Protein AF-A0A7Y5WAR7-F1 (afdb_monomer)

pLDDT: mean 80.78, std 16.76, range [23.58, 97.75]

Mean predicted aligned error: 10.77 Å

Solvent-accessible surface area (backbone atoms only — not comparable to full-atom values): 30745 Å² total; per-residue (Å²): 138,84,63,54,74,57,96,88,43,77,49,78,75,86,77,86,87,82,88,81,78,84,78,84,70,97,59,84,87,66,57,70,72,50,31,38,30,40,40,38,71,56,61,24,26,44,48,59,61,72,56,79,81,58,46,64,75,27,47,41,71,32,78,42,49,68,62,43,29,62,51,29,32,66,50,67,59,38,45,20,44,49,34,15,51,75,52,21,78,65,55,37,30,43,38,29,42,54,56,49,25,51,35,42,42,67,41,45,31,77,88,45,103,63,69,43,66,27,34,38,37,33,34,66,39,13,10,49,62,58,55,55,30,32,38,29,28,44,66,61,87,66,33,36,34,42,38,40,31,42,52,26,81,47,31,42,39,72,47,67,33,53,53,63,36,39,61,48,37,32,75,55,51,84,96,64,52,60,73,43,70,35,33,42,43,51,44,66,65,69,84,60,43,81,44,39,30,55,40,71,40,76,89,77,17,33,36,34,35,74,60,56,38,88,56,66,46,35,44,80,40,61,14,31,36,26,36,76,26,74,89,72,45,48,74,50,75,26,72,69,65,46,49,66,60,50,35,52,46,30,56,75,69,44,84,56,37,38,52,45,77,34,92,88,48,85,63,41,76,56,69,40,73,79,33,66,48,66,74,36,73,46,20,30,57,88,41,43,45,80,80,50,74,68,57,53,48,51,48,47,72,44,42,61,59,34,49,49,53,43,24,74,74,69,76,47,49,75,25,34,39,40,32,59,64,56,51,62,67,57,52,50,47,50,50,53,36,32,54,50,34,36,73,75,75,50,59,35,37,40,34,20,14,25,60,51,74,69,92,83,63,57,63,84,37,71,48,24,45,48,35,37,19,57,72,60,49,26,63,40,37,32,36,15,38,37,18,30,68,94,34,48,1,22,44,22,40,26,26,30,54,50,12,44,54,44,55,45,56,60,79,45,66,53,42,61,40,73,66,86,46,90,42,57,72,60,85,42,48,88,92,38,46,71,56,51,53,49,33,48,63,21,10,32,21,47,53,32,70,53,101,90,41,32,21,26,67,46,40,32,10,9,19,60,67,70,93,42,73,64,39,80,89,77,73,41,32,22,37,47,34,57,49,43,35,54,51,47,51,56,52,51,53,49,61,74,50,50,87,57,63,91,55,85,83,82,47,70,69,58,55,51,52,50,53,52,52,54,51,48,55,35,35,78,68,62,55,27,39,88,79,40,43,77,72,43,78,44,82,54,99,90,45,78,47,79,41,67,46,81,35,63,72,57,83,79,78,69,81,77,87,86,79,82,83,80,128

Radius of gyration: 27.97 Å; Cα contacts (8 Å, |Δi|>4): 1199; chains: 1; bounding box: 78×71×85 Å

Secondary structure (DSSP, 8-state):
---EEETTEEEPPPP-----------S----TT--EEEEEE-SEEPBP-SSSTTHHHHS-EESSHHHHHHHH-SSHHHHHHHHHTTT--S-EEEEEES-PPEEEEEEEETTSSS-EEEEEEEEEEEEGGGGG-EEEEEEETTEEEEEEE-EEEEEEBSS-B-TT--EEEBS--TT--TT-EEEEE-TTSSPPEEEEEEEEETTTTEEEESS--SS-B-TTTT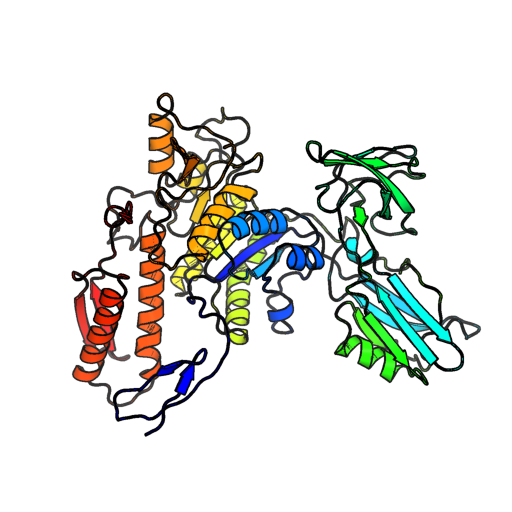-EEEEE-STT-EEEEESS--HHHHHHHHHHH-SSEEEEEPTT--SPPPPEEEEE-TT-----TTTSPPP-HHHHHHHHHHHHHHHHHHHHHHS----EEEE----HHHHHHHHHHHHHHHHTT---EEEEE----SS---TTSTTSHHHHHHHH--TTEEEE-S-BTTB-GGGTHHHHHHHHHHHS-TT---TT-B---S-BSS---GGGHHHHHHHHHTTEE-EEEETTEEEES--B-S----SSSSBTTTTB-SBHHHHHHHHHHHHHHHHHHHTTTT-TT--HHHHHHHHHHHHHHHHHTTSS-TT-EEEEEEEETTEEEEEEE--PPPTTS-S--------

Structure (mmCIF, N/CA/C/O backbone):
data_AF-A0A7Y5WAR7-F1
#
_entry.id   AF-A0A7Y5WAR7-F1
#
loop_
_atom_site.group_PDB
_atom_site.id
_atom_site.type_symbol
_atom_site.label_atom_id
_atom_site.label_alt_id
_atom_site.label_comp_id
_atom_site.label_asym_id
_atom_site.label_entity_id
_atom_site.label_seq_id
_atom_site.pdbx_PDB_ins_code
_atom_site.Cartn_x
_atom_site.Cartn_y
_atom_site.Cartn_z
_atom_site.occupancy
_atom_site.B_iso_or_equiv
_atom_site.auth_seq_id
_atom_site.auth_comp_id
_atom_site.auth_asym_id
_atom_site.auth_atom_id
_atom_site.pdbx_PDB_model_num
ATOM 1 N N . MET A 1 1 ? 18.960 -46.125 -8.586 1.00 30.95 1 MET A N 1
ATOM 2 C CA . MET A 1 1 ? 18.406 -45.045 -9.432 1.00 30.95 1 MET A CA 1
ATOM 3 C C . MET A 1 1 ? 17.300 -44.371 -8.640 1.00 30.95 1 MET A C 1
ATOM 5 O O . MET A 1 1 ? 16.272 -45.001 -8.439 1.00 30.95 1 MET A O 1
ATOM 9 N N . GLY A 1 2 ? 17.546 -43.176 -8.099 1.00 27.95 2 GLY A N 1
ATOM 10 C CA . GLY A 1 2 ? 16.549 -42.438 -7.316 1.00 27.95 2 GLY A CA 1
ATOM 11 C C . GLY A 1 2 ? 15.727 -41.523 -8.221 1.00 27.95 2 GLY A C 1
ATOM 12 O O . GLY A 1 2 ? 16.305 -40.807 -9.034 1.00 27.95 2 GLY A O 1
ATOM 13 N N . GLY A 1 3 ? 14.402 -41.578 -8.112 1.00 34.72 3 GLY A N 1
ATOM 14 C CA . GLY A 1 3 ? 13.488 -40.591 -8.687 1.00 34.72 3 GLY A CA 1
ATOM 15 C C . GLY A 1 3 ? 12.737 -39.891 -7.559 1.00 34.72 3 GLY A C 1
ATOM 16 O O . GLY A 1 3 ? 12.524 -40.496 -6.508 1.00 34.72 3 GLY A O 1
ATOM 17 N N . ILE A 1 4 ? 12.362 -38.632 -7.770 1.00 36.47 4 ILE A N 1
ATOM 18 C CA . ILE A 1 4 ? 11.514 -37.871 -6.843 1.00 36.47 4 ILE A CA 1
ATOM 19 C C . ILE A 1 4 ? 10.086 -37.869 -7.397 1.00 36.47 4 ILE A C 1
ATOM 21 O O . ILE A 1 4 ? 9.877 -37.794 -8.612 1.00 36.47 4 ILE A O 1
ATOM 25 N N . LEU A 1 5 ? 9.112 -37.992 -6.495 1.00 32.12 5 LEU A N 1
ATOM 26 C CA . LEU A 1 5 ? 7.692 -37.811 -6.779 1.00 32.12 5 LEU A CA 1
ATOM 27 C C . LEU A 1 5 ? 7.311 -36.344 -6.564 1.00 32.12 5 LEU A C 1
ATOM 29 O O . LEU A 1 5 ? 7.487 -35.828 -5.465 1.00 32.12 5 LEU A O 1
ATOM 33 N N . ILE A 1 6 ? 6.755 -35.708 -7.595 1.00 38.59 6 ILE A N 1
ATOM 34 C CA . ILE A 1 6 ? 6.109 -34.390 -7.511 1.00 38.59 6 ILE A CA 1
ATOM 35 C C . ILE A 1 6 ? 4.688 -34.574 -8.052 1.00 38.59 6 ILE A C 1
ATOM 37 O O . ILE A 1 6 ? 4.516 -35.129 -9.140 1.00 38.59 6 ILE A O 1
ATOM 41 N N . ASP A 1 7 ? 3.677 -34.220 -7.257 1.00 35.47 7 ASP A N 1
ATOM 42 C CA . ASP A 1 7 ? 2.246 -34.377 -7.575 1.00 35.47 7 ASP A CA 1
ATOM 43 C C . ASP A 1 7 ? 1.863 -35.762 -8.135 1.00 35.47 7 ASP A C 1
ATOM 45 O O . ASP A 1 7 ? 1.106 -35.906 -9.096 1.00 35.47 7 ASP A O 1
ATOM 49 N N . GLY A 1 8 ? 2.432 -36.823 -7.554 1.00 38.00 8 GLY A N 1
ATOM 50 C CA . GLY A 1 8 ? 2.134 -38.208 -7.934 1.00 38.00 8 GLY A CA 1
ATOM 51 C C . GLY A 1 8 ? 2.794 -38.697 -9.231 1.00 38.00 8 GLY A C 1
ATOM 52 O O . GLY A 1 8 ? 2.583 -39.849 -9.610 1.00 38.00 8 GLY A O 1
ATOM 53 N N . LYS A 1 9 ? 3.628 -37.887 -9.901 1.00 33.41 9 LYS A N 1
ATOM 54 C CA . LYS A 1 9 ? 4.397 -38.303 -11.088 1.00 33.41 9 LYS A CA 1
ATOM 55 C C . LYS A 1 9 ? 5.887 -38.440 -10.765 1.00 33.41 9 LYS A C 1
ATOM 57 O O . LYS A 1 9 ? 6.495 -37.561 -10.160 1.00 33.41 9 LYS A O 1
ATOM 62 N N . LEU A 1 10 ? 6.481 -39.563 -11.181 1.00 38.72 10 LEU A N 1
ATOM 63 C CA . LEU A 1 10 ? 7.905 -39.855 -10.998 1.00 38.72 10 LEU A CA 1
ATOM 64 C C . LEU A 1 10 ? 8.719 -39.226 -12.137 1.00 38.72 10 LEU A C 1
ATOM 66 O O . LEU A 1 10 ? 8.641 -39.686 -13.278 1.00 38.72 10 LEU A O 1
ATOM 70 N N . VAL A 1 11 ? 9.528 -38.213 -11.829 1.00 41.62 11 VAL A N 1
ATOM 71 C CA . VAL A 1 11 ? 10.428 -37.575 -12.804 1.00 41.62 11 VAL A CA 1
ATOM 72 C C . VAL A 1 11 ? 11.839 -38.154 -12.652 1.00 41.62 11 VAL A C 1
ATOM 74 O O . VAL A 1 11 ? 12.377 -38.238 -11.547 1.00 41.62 11 VAL A O 1
ATOM 77 N N . LYS A 1 12 ? 12.445 -38.587 -13.767 1.00 36.53 12 LYS A N 1
ATOM 78 C CA . LYS A 1 12 ? 13.833 -39.079 -13.812 1.00 36.53 12 LYS A CA 1
ATOM 79 C C . LYS A 1 12 ? 14.783 -37.928 -14.142 1.00 36.53 12 LYS A C 1
ATOM 81 O O . LYS A 1 12 ? 14.624 -37.290 -15.176 1.00 36.53 12 LYS A O 1
ATOM 86 N N . LEU A 1 13 ? 15.789 -37.709 -13.298 1.00 34.41 13 LEU A N 1
ATOM 87 C CA . LEU A 1 13 ? 16.858 -36.740 -13.552 1.00 34.41 13 LEU A CA 1
ATOM 88 C C . LEU A 1 13 ? 17.986 -37.385 -14.387 1.00 34.41 13 LEU A C 1
ATOM 90 O O . LEU A 1 13 ? 18.405 -38.500 -14.052 1.00 34.41 13 LEU A O 1
ATOM 94 N N . PRO A 1 14 ? 18.506 -36.724 -15.442 1.00 30.50 14 PRO A N 1
ATOM 95 C CA . PRO A 1 14 ? 19.751 -37.125 -16.098 1.00 30.50 14 PRO A CA 1
ATOM 96 C C . PRO A 1 14 ? 20.942 -36.925 -15.147 1.00 30.50 14 PRO A C 1
ATOM 98 O O . PRO A 1 14 ? 20.987 -35.961 -14.387 1.00 30.50 14 PRO A O 1
ATOM 101 N N . GLY A 1 15 ? 21.874 -37.879 -15.144 1.00 29.23 15 GLY A N 1
ATOM 102 C CA . GLY A 1 15 ? 22.858 -38.060 -14.077 1.00 29.23 15 GLY A CA 1
ATOM 103 C C . GLY A 1 15 ? 24.044 -37.086 -14.032 1.00 29.23 15 GLY A C 1
ATOM 104 O O . GLY A 1 15 ? 24.517 -36.622 -15.062 1.00 29.23 15 GLY A O 1
ATOM 105 N N . THR A 1 16 ? 24.568 -36.949 -12.797 1.00 30.12 16 THR A N 1
ATOM 106 C CA . THR A 1 16 ? 25.973 -36.698 -12.370 1.00 30.12 16 THR A CA 1
ATOM 107 C C . THR A 1 16 ? 26.642 -35.425 -12.911 1.00 30.12 16 THR A C 1
ATOM 109 O O . THR A 1 16 ? 26.921 -35.337 -14.093 1.00 30.12 16 THR A O 1
ATOM 112 N N . TYR A 1 17 ? 26.984 -34.403 -12.119 1.00 26.25 17 TYR A N 1
ATOM 113 C CA . TYR A 1 17 ? 27.628 -34.391 -10.799 1.00 26.25 17 TYR A CA 1
ATOM 114 C C . TYR A 1 17 ? 26.995 -33.349 -9.872 1.00 26.25 17 TYR A C 1
ATOM 116 O O . TYR A 1 17 ? 26.649 -32.250 -10.290 1.00 26.25 17 TYR A O 1
ATOM 124 N N . VAL A 1 18 ? 26.858 -33.711 -8.600 1.00 26.02 18 VAL A N 1
ATOM 125 C CA . VAL A 1 18 ? 26.106 -32.960 -7.603 1.00 26.02 18 VAL A CA 1
ATOM 126 C C . VAL A 1 18 ? 26.984 -32.739 -6.373 1.00 26.02 18 VAL A C 1
ATOM 128 O O . VAL A 1 18 ? 27.459 -33.705 -5.781 1.00 26.02 18 VAL A O 1
ATOM 131 N N . THR A 1 19 ? 27.102 -31.485 -5.941 1.00 24.28 19 THR A N 1
ATOM 132 C CA . THR A 1 19 ? 27.024 -31.152 -4.513 1.00 24.28 19 THR A CA 1
ATOM 133 C C . THR A 1 19 ? 25.720 -30.378 -4.341 1.00 24.28 19 THR A C 1
ATOM 135 O O . THR A 1 19 ? 25.649 -29.190 -4.638 1.00 24.28 19 THR A O 1
ATOM 138 N N . THR A 1 20 ? 24.646 -31.062 -3.944 1.00 25.36 20 THR A N 1
ATOM 139 C CA . THR A 1 20 ? 23.357 -30.440 -3.639 1.00 25.36 20 THR A CA 1
ATOM 140 C C . THR A 1 20 ? 23.486 -29.829 -2.260 1.00 25.36 20 THR A C 1
ATOM 142 O O . THR A 1 20 ? 23.630 -30.547 -1.272 1.00 25.36 20 THR A O 1
ATOM 145 N N . LYS A 1 21 ? 23.361 -28.508 -2.174 1.00 23.58 21 LYS A N 1
ATOM 146 C CA . LYS A 1 21 ? 22.695 -27.913 -1.020 1.00 23.58 21 LYS A CA 1
ATOM 147 C C . LYS A 1 21 ? 21.229 -27.769 -1.394 1.00 23.58 21 LYS A C 1
ATOM 149 O O . LYS A 1 21 ? 20.879 -26.956 -2.240 1.00 23.58 21 LYS A O 1
ATOM 154 N N . VAL A 1 22 ? 20.389 -28.589 -0.775 1.00 27.67 22 VAL A N 1
ATOM 155 C CA . VAL A 1 22 ? 18.967 -28.281 -0.659 1.00 27.67 22 VAL A CA 1
ATOM 156 C C . VAL A 1 22 ? 18.878 -27.132 0.343 1.00 27.67 22 VAL A C 1
ATOM 158 O O . VAL A 1 22 ? 19.118 -27.332 1.531 1.00 27.67 22 VAL A O 1
ATOM 161 N N . GLN A 1 23 ? 18.609 -25.923 -0.141 1.00 23.77 23 GLN A N 1
ATOM 162 C CA . GLN A 1 23 ? 17.951 -24.908 0.672 1.00 23.77 23 GLN A CA 1
ATOM 163 C C . GLN A 1 23 ? 16.467 -24.989 0.331 1.00 23.77 23 GLN A C 1
ATOM 165 O O . GLN A 1 23 ? 16.012 -24.433 -0.663 1.00 23.77 23 GLN A O 1
ATOM 170 N N . GLU A 1 24 ? 15.720 -25.737 1.137 1.00 30.03 24 GLU A N 1
ATOM 171 C CA . GLU A 1 24 ? 14.293 -25.477 1.257 1.00 30.03 24 GLU A CA 1
ATOM 172 C C . GLU A 1 24 ? 14.136 -24.136 1.981 1.00 30.03 24 GLU A C 1
ATOM 174 O O . GLU A 1 24 ? 14.525 -23.998 3.139 1.00 30.03 24 GLU A O 1
ATOM 179 N N . SER A 1 25 ? 13.523 -23.156 1.326 1.00 25.06 25 SER A N 1
ATOM 180 C CA . SER A 1 25 ? 12.587 -22.287 2.031 1.00 25.06 25 SER A CA 1
ATOM 181 C C . SER A 1 25 ? 11.361 -22.105 1.156 1.00 25.06 25 SER A C 1
ATOM 183 O O . SER A 1 25 ? 11.412 -21.462 0.108 1.00 25.06 25 SER A O 1
ATOM 185 N N . GLY A 1 26 ? 10.266 -22.727 1.584 1.00 27.53 26 GLY A N 1
ATOM 186 C CA . GLY A 1 26 ? 8.940 -22.479 1.051 1.00 27.53 26 GLY A CA 1
ATOM 187 C C . GLY A 1 26 ? 8.552 -21.026 1.295 1.00 27.53 26 GLY A C 1
ATOM 188 O O . GLY A 1 26 ? 8.060 -20.678 2.362 1.00 27.53 26 GLY A O 1
ATOM 189 N N . THR A 1 27 ? 8.754 -20.207 0.278 1.00 24.75 27 THR A N 1
ATOM 190 C CA . THR A 1 27 ? 8.162 -18.883 0.112 1.00 24.75 27 THR A CA 1
ATOM 191 C C . THR A 1 27 ? 7.833 -18.804 -1.377 1.00 24.75 27 THR A C 1
ATOM 193 O O . THR A 1 27 ? 8.632 -19.307 -2.174 1.00 24.75 27 THR A O 1
ATOM 196 N N . PRO A 1 28 ? 6.679 -18.259 -1.806 1.00 29.44 28 PRO A N 1
ATOM 197 C CA . PRO A 1 28 ? 6.448 -18.035 -3.230 1.00 29.44 28 PRO A CA 1
ATOM 198 C C . PRO A 1 28 ? 7.676 -17.315 -3.788 1.00 29.44 28 PRO A C 1
ATOM 200 O O . PRO A 1 28 ? 8.175 -16.394 -3.137 1.00 29.44 28 PRO A O 1
ATOM 203 N N . VAL A 1 29 ? 8.208 -17.772 -4.923 1.00 34.78 29 VAL A N 1
ATOM 204 C CA . VAL A 1 29 ? 9.343 -17.122 -5.587 1.00 34.78 29 VAL A CA 1
ATOM 205 C C . VAL A 1 29 ? 8.838 -15.779 -6.110 1.00 34.78 29 VAL A C 1
ATOM 207 O O . VAL A 1 29 ? 8.467 -15.642 -7.271 1.00 34.78 29 VAL A O 1
ATOM 210 N N . PHE A 1 30 ? 8.729 -14.793 -5.224 1.00 43.38 30 PHE A N 1
ATOM 211 C CA . PHE A 1 30 ? 8.597 -13.407 -5.617 1.00 43.38 30 PHE A CA 1
ATOM 212 C C . PHE A 1 30 ? 9.914 -13.050 -6.287 1.00 43.38 30 PHE A C 1
ATOM 214 O O . PHE A 1 30 ? 10.982 -13.229 -5.697 1.00 43.38 30 PHE A O 1
ATOM 221 N N . SER A 1 31 ? 9.855 -12.545 -7.517 1.00 54.28 31 SER A N 1
ATOM 222 C CA . SER A 1 31 ? 10.992 -11.791 -8.030 1.00 54.28 31 SER A CA 1
ATOM 223 C C . SER A 1 31 ? 11.306 -10.705 -6.998 1.00 54.28 31 SER A C 1
ATOM 225 O O . SER A 1 31 ? 10.395 -10.008 -6.543 1.00 54.28 31 SER A O 1
ATOM 227 N N . ASN A 1 32 ? 12.578 -10.544 -6.618 1.00 60.00 32 ASN A N 1
ATOM 228 C CA . ASN A 1 32 ? 13.028 -9.482 -5.703 1.00 60.00 32 ASN A CA 1
ATOM 229 C C . ASN A 1 32 ? 12.627 -8.073 -6.186 1.00 60.00 32 ASN A C 1
ATOM 231 O O . ASN A 1 32 ? 12.781 -7.097 -5.450 1.00 60.00 32 ASN A O 1
ATOM 235 N N . PHE A 1 33 ? 12.139 -7.964 -7.425 1.00 71.25 33 PHE A N 1
ATOM 236 C CA . PHE A 1 33 ? 11.631 -6.745 -8.023 1.00 71.25 33 PHE A CA 1
ATOM 237 C C . PHE A 1 33 ? 10.140 -6.470 -7.796 1.00 71.25 33 PHE A C 1
ATOM 239 O O . PHE A 1 33 ? 9.728 -5.333 -7.976 1.00 71.25 33 PHE A O 1
ATOM 246 N N . ASN A 1 34 ? 9.368 -7.423 -7.264 1.00 76.50 34 ASN A N 1
ATOM 247 C CA . ASN A 1 34 ? 7.910 -7.308 -7.113 1.00 76.50 34 ASN A CA 1
ATOM 248 C C . ASN A 1 34 ? 7.464 -7.023 -5.667 1.00 76.50 34 ASN A C 1
ATOM 250 O O . ASN A 1 34 ? 6.367 -7.405 -5.256 1.00 76.50 34 ASN A O 1
ATOM 254 N N . ILE A 1 35 ? 8.304 -6.361 -4.868 1.00 84.88 35 ILE A N 1
ATOM 255 C CA . ILE A 1 35 ? 7.960 -5.981 -3.492 1.00 84.88 35 ILE A CA 1
ATOM 256 C C . ILE A 1 35 ? 7.497 -4.527 -3.467 1.00 84.88 35 ILE A C 1
ATOM 258 O O . ILE A 1 35 ? 8.285 -3.592 -3.662 1.00 84.88 35 ILE A O 1
ATOM 262 N N . ALA A 1 36 ? 6.206 -4.347 -3.199 1.00 91.12 36 ALA A N 1
ATOM 263 C CA . ALA A 1 36 ? 5.572 -3.046 -3.091 1.00 91.12 36 ALA A CA 1
ATOM 264 C C . ALA A 1 36 ? 5.126 -2.734 -1.669 1.00 91.12 36 ALA A C 1
ATOM 266 O O . ALA A 1 36 ? 4.721 -3.619 -0.910 1.00 91.12 36 ALA A O 1
ATOM 267 N N . ALA A 1 37 ? 5.137 -1.443 -1.360 1.00 93.62 37 ALA A N 1
ATOM 268 C CA . ALA A 1 37 ? 4.642 -0.922 -0.112 1.00 93.62 37 ALA A CA 1
ATOM 269 C C . ALA A 1 37 ? 3.666 0.237 -0.330 1.00 93.62 37 ALA A C 1
ATOM 271 O O . ALA A 1 37 ? 3.934 1.153 -1.106 1.00 93.62 37 ALA A O 1
ATOM 272 N N . ILE A 1 38 ? 2.526 0.195 0.353 1.00 95.12 38 ILE A N 1
ATOM 273 C CA . ILE A 1 38 ? 1.559 1.291 0.393 1.00 95.12 38 ILE A CA 1
ATOM 274 C C . ILE A 1 38 ? 1.939 2.208 1.543 1.00 95.12 38 ILE A C 1
ATOM 276 O O . ILE A 1 38 ? 2.111 1.741 2.666 1.00 95.12 38 ILE A O 1
ATOM 280 N N . VAL A 1 39 ? 2.040 3.504 1.269 1.00 92.88 39 VAL A N 1
ATOM 281 C CA . VAL A 1 39 ? 2.444 4.500 2.257 1.00 92.88 39 VAL A CA 1
ATOM 282 C C . VAL A 1 39 ? 1.385 5.592 2.358 1.00 92.88 39 VAL A C 1
ATOM 284 O O . VAL A 1 39 ? 0.993 6.213 1.358 1.00 92.88 39 VAL A O 1
ATOM 287 N N . GLY A 1 40 ? 0.931 5.860 3.579 1.00 89.06 40 GLY A N 1
ATOM 288 C CA . GLY A 1 40 ? -0.005 6.945 3.827 1.00 89.06 40 GLY A CA 1
ATOM 289 C C . GLY A 1 40 ? -0.564 6.993 5.240 1.00 89.06 40 GLY A C 1
ATOM 290 O O . GLY A 1 40 ? -0.164 6.252 6.133 1.00 89.06 40 GLY A O 1
ATOM 291 N N . GLU A 1 41 ? -1.504 7.914 5.428 1.00 84.94 41 GLU A N 1
ATOM 292 C CA . GLU A 1 41 ? -2.211 8.100 6.692 1.00 84.94 41 GLU A CA 1
ATOM 293 C C . GLU A 1 41 ? -3.066 6.876 7.038 1.00 84.94 41 GLU A C 1
ATOM 295 O O . GLU A 1 41 ? -3.716 6.281 6.171 1.00 84.94 41 GLU A O 1
ATOM 300 N N . HIS A 1 42 ? -3.110 6.543 8.326 1.00 83.38 42 HIS A N 1
ATOM 301 C CA . HIS A 1 42 ? -3.921 5.462 8.869 1.00 83.38 42 HIS A CA 1
ATOM 302 C C . HIS A 1 42 ? -4.692 5.905 10.107 1.00 83.38 42 HIS A C 1
ATOM 304 O O . HIS A 1 42 ? -4.295 6.820 10.823 1.00 83.38 42 HIS A O 1
ATOM 310 N N . PHE A 1 43 ? -5.815 5.234 10.363 1.00 79.50 43 PHE A N 1
ATOM 311 C CA . PHE A 1 43 ? -6.671 5.544 11.509 1.00 79.50 43 PHE A CA 1
ATOM 312 C C . PHE A 1 43 ? -6.359 4.676 12.740 1.00 79.50 43 PHE A C 1
ATOM 314 O O . PHE A 1 43 ? -6.573 5.095 13.880 1.00 79.50 43 PHE A O 1
ATOM 321 N N . MET A 1 44 ? -5.839 3.475 12.494 1.00 84.25 44 MET A N 1
ATOM 322 C CA . MET A 1 44 ? -5.361 2.496 13.468 1.00 84.25 44 MET A CA 1
ATOM 323 C C . MET A 1 44 ? -4.168 1.761 12.857 1.00 84.25 44 MET A C 1
ATOM 325 O O . MET A 1 44 ? -4.057 1.757 11.637 1.00 84.25 44 MET A O 1
ATOM 329 N N . GLY A 1 45 ? -3.280 1.184 13.662 1.00 84.19 45 GLY A N 1
ATOM 330 C CA . GLY A 1 45 ? -2.182 0.340 13.184 1.00 84.19 45 GLY A CA 1
ATOM 331 C C . GLY A 1 45 ? -0.833 0.693 13.812 1.00 84.19 45 GLY A C 1
ATOM 332 O O . GLY A 1 45 ? -0.764 1.572 14.678 1.00 84.19 45 GLY A O 1
ATOM 333 N N . PRO A 1 46 ? 0.240 -0.014 13.430 1.00 81.25 46 PRO A N 1
ATOM 334 C CA . PRO A 1 46 ? 1.592 0.387 13.775 1.00 81.25 46 PRO A CA 1
ATOM 335 C C . PRO A 1 46 ? 2.045 1.563 12.896 1.00 81.25 46 PRO A C 1
ATOM 337 O O . PRO A 1 46 ? 1.759 1.613 11.695 1.00 81.25 46 PRO A O 1
ATOM 340 N N . VAL A 1 47 ? 2.781 2.487 13.512 1.00 78.94 47 VAL A N 1
ATOM 341 C CA . VAL A 1 47 ? 3.534 3.534 12.810 1.00 78.94 47 VAL A CA 1
ATOM 342 C C . VAL A 1 47 ? 4.860 2.935 12.367 1.00 78.94 47 VAL A C 1
ATOM 344 O O . VAL A 1 47 ? 5.458 2.167 13.124 1.00 78.94 47 VAL A O 1
ATOM 347 N N . TYR A 1 48 ? 5.332 3.288 11.172 1.00 75.56 48 TYR A N 1
ATOM 348 C CA . TYR A 1 48 ? 6.690 2.918 10.777 1.00 75.56 48 TYR A CA 1
ATOM 349 C C . TYR A 1 48 ? 7.706 3.501 11.784 1.00 75.56 48 TYR A C 1
ATOM 351 O O . TYR A 1 48 ? 7.533 4.615 12.275 1.00 75.56 48 TYR A O 1
ATOM 359 N N . SER A 1 49 ? 8.766 2.759 12.102 1.00 67.62 49 SER A N 1
ATOM 360 C CA . SER A 1 49 ? 9.873 3.257 12.926 1.00 67.62 49 SER A CA 1
ATOM 361 C C . SER A 1 49 ? 11.195 2.742 12.380 1.00 67.62 49 SER A C 1
ATOM 363 O O . SER A 1 49 ? 11.290 1.594 11.955 1.00 67.62 49 SER A O 1
ATOM 365 N N . ALA A 1 50 ? 12.222 3.588 12.422 1.00 52.47 50 ALA A N 1
ATOM 366 C CA . ALA A 1 50 ? 13.591 3.219 12.069 1.00 52.47 50 ALA A CA 1
ATOM 367 C C . ALA A 1 50 ? 14.317 2.440 13.189 1.00 52.47 50 ALA A C 1
ATOM 369 O O . ALA A 1 50 ? 15.472 2.050 13.023 1.00 52.47 50 ALA A O 1
ATOM 370 N N . THR A 1 51 ? 13.676 2.228 14.345 1.00 58.84 51 THR A N 1
ATOM 371 C CA . THR A 1 51 ? 14.261 1.462 15.455 1.00 58.84 51 THR A CA 1
ATOM 372 C C . THR A 1 51 ? 14.240 -0.046 15.162 1.00 58.84 51 THR A C 1
ATOM 374 O O . THR A 1 51 ? 13.201 -0.539 14.729 1.00 58.84 51 THR A O 1
ATOM 377 N N . PRO A 1 52 ? 15.331 -0.798 15.425 1.00 53.28 52 PRO A N 1
ATOM 378 C CA . PRO A 1 52 ? 15.435 -2.220 15.067 1.00 53.28 52 PRO A CA 1
ATOM 379 C C . PRO A 1 52 ? 14.430 -3.155 15.748 1.00 53.28 52 PRO A C 1
ATOM 381 O O . PRO A 1 52 ? 14.137 -4.218 15.198 1.00 53.28 52 PRO A O 1
ATOM 384 N N . ASP A 1 53 ? 13.930 -2.784 16.928 1.00 52.88 53 ASP A N 1
ATOM 385 C CA . ASP A 1 53 ? 13.024 -3.630 17.701 1.00 52.88 53 ASP A CA 1
ATOM 386 C C . ASP A 1 53 ? 11.696 -3.781 16.933 1.00 52.88 53 ASP A C 1
ATOM 388 O O . ASP A 1 53 ? 10.969 -2.813 16.719 1.00 52.88 53 ASP A O 1
ATOM 392 N N . ASP A 1 54 ? 11.424 -5.006 16.475 1.00 61.28 54 ASP A N 1
ATOM 393 C CA . ASP A 1 54 ? 10.199 -5.449 15.797 1.00 61.28 54 ASP A CA 1
ATOM 394 C C . ASP A 1 54 ? 9.899 -4.845 14.403 1.00 61.28 54 ASP A C 1
ATOM 396 O O . ASP A 1 54 ? 8.740 -4.724 14.003 1.00 61.28 54 ASP A O 1
ATOM 400 N N . ILE A 1 55 ? 10.924 -4.554 13.583 1.00 65.75 55 ILE A N 1
ATOM 401 C CA . ILE A 1 55 ? 10.764 -4.004 12.211 1.00 65.75 55 ILE A CA 1
ATOM 402 C C . ILE A 1 55 ? 9.771 -4.782 11.316 1.00 65.75 55 ILE A C 1
ATOM 404 O O . ILE A 1 55 ? 9.065 -4.190 10.499 1.00 65.75 55 ILE A O 1
ATOM 408 N N . ILE A 1 56 ? 9.682 -6.111 11.471 1.00 59.16 56 ILE A N 1
ATOM 409 C CA . ILE A 1 56 ? 8.736 -6.960 10.723 1.00 59.16 56 ILE A CA 1
ATOM 410 C C . ILE A 1 56 ? 7.297 -6.747 11.213 1.00 59.16 56 ILE A C 1
ATOM 412 O O . ILE A 1 56 ? 6.368 -6.759 10.407 1.00 59.16 56 ILE A O 1
ATOM 416 N N . GLU A 1 57 ? 7.100 -6.520 12.513 1.00 63.72 57 GLU A N 1
ATOM 417 C CA . GLU A 1 57 ? 5.784 -6.186 13.067 1.00 63.72 57 GLU A CA 1
ATOM 418 C C . GLU A 1 57 ? 5.351 -4.765 12.668 1.00 63.72 57 GLU A C 1
ATOM 420 O O . GLU A 1 57 ? 4.156 -4.491 12.548 1.00 63.72 57 GLU A O 1
ATOM 425 N N . MET A 1 58 ? 6.315 -3.874 12.406 1.00 65.38 58 MET A N 1
ATOM 426 C CA . MET A 1 58 ? 6.078 -2.488 11.983 1.00 65.38 58 MET A CA 1
ATOM 427 C C . MET A 1 58 ? 5.849 -2.323 10.476 1.00 65.38 58 MET A C 1
ATOM 429 O O . MET A 1 58 ? 5.178 -1.373 10.070 1.00 65.38 58 MET A O 1
ATOM 433 N N . ILE A 1 59 ? 6.366 -3.240 9.648 1.00 73.88 59 ILE A N 1
ATOM 434 C CA . ILE A 1 59 ? 6.125 -3.290 8.195 1.00 73.88 59 ILE A CA 1
ATOM 435 C C . ILE A 1 59 ? 5.458 -4.627 7.829 1.00 73.88 59 ILE A C 1
ATOM 437 O O . ILE A 1 59 ? 6.066 -5.490 7.183 1.00 73.88 59 ILE A O 1
ATOM 441 N N . PRO A 1 60 ? 4.198 -4.833 8.250 1.00 76.56 60 PRO A N 1
ATOM 442 C CA . PRO A 1 60 ? 3.499 -6.081 8.005 1.00 76.56 60 PRO A CA 1
ATOM 443 C C . PRO A 1 60 ? 3.193 -6.269 6.515 1.00 76.56 60 PRO A C 1
ATOM 445 O O . PRO A 1 60 ? 2.753 -5.351 5.815 1.00 76.56 60 PRO A O 1
ATOM 448 N N . ALA A 1 61 ? 3.387 -7.501 6.044 1.00 84.69 61 ALA A N 1
ATOM 449 C CA . ALA A 1 61 ? 2.945 -7.948 4.732 1.00 84.69 61 ALA A CA 1
ATOM 450 C C . ALA A 1 61 ? 1.539 -8.540 4.828 1.00 84.69 61 ALA A C 1
ATOM 452 O O . ALA A 1 61 ? 1.282 -9.416 5.654 1.00 84.69 61 ALA A O 1
ATOM 453 N N . PHE A 1 62 ? 0.641 -8.112 3.945 1.00 86.19 62 PHE A N 1
ATOM 454 C CA . PHE A 1 62 ? -0.722 -8.628 3.900 1.00 86.19 62 PHE A CA 1
ATOM 455 C C . PHE A 1 62 ? -0.998 -9.348 2.598 1.00 86.19 62 PHE A C 1
ATOM 457 O O . PHE A 1 62 ? -0.662 -8.860 1.520 1.00 86.19 62 PHE A O 1
ATOM 464 N N . SER A 1 63 ? -1.678 -10.486 2.704 1.00 86.00 63 SER A N 1
ATOM 465 C CA . SER A 1 63 ? -2.139 -11.253 1.550 1.00 86.00 63 SER A CA 1
ATOM 466 C C . SER A 1 63 ? -3.539 -10.839 1.103 1.00 86.00 63 SER A C 1
ATOM 468 O O . SER A 1 63 ? -3.941 -11.148 -0.015 1.00 86.00 63 SER A O 1
ATOM 470 N N . SER A 1 64 ? -4.297 -10.131 1.946 1.00 87.75 64 SER A N 1
ATOM 471 C CA . SER A 1 64 ? -5.644 -9.675 1.616 1.00 87.75 64 SER A CA 1
ATOM 472 C C . SER A 1 64 ? -5.954 -8.278 2.175 1.00 87.75 64 SER A C 1
ATOM 474 O O . SER A 1 64 ? -5.504 -7.928 3.271 1.00 87.75 64 SER A O 1
ATOM 476 N N . PRO A 1 65 ? -6.788 -7.476 1.483 1.00 89.12 65 PRO A N 1
ATOM 477 C CA . PRO A 1 65 ? -7.236 -6.186 2.003 1.00 89.12 65 PRO A CA 1
ATOM 478 C C . PRO A 1 65 ? -8.046 -6.311 3.292 1.00 89.12 65 PRO A C 1
ATOM 480 O O . PRO A 1 65 ? -8.041 -5.395 4.103 1.00 89.12 65 PRO A O 1
ATOM 483 N N . SER A 1 66 ? -8.742 -7.432 3.492 1.00 85.12 66 SER A N 1
ATOM 484 C CA . SER A 1 66 ? -9.521 -7.687 4.705 1.00 85.12 66 SER A CA 1
ATOM 485 C C . SER A 1 66 ? -8.628 -7.888 5.929 1.00 85.12 66 SER A C 1
ATOM 487 O O . SER A 1 66 ? -8.944 -7.357 6.988 1.00 85.12 66 SER A O 1
ATOM 489 N N . GLU A 1 67 ? -7.505 -8.601 5.791 1.00 85.62 67 GLU A N 1
ATOM 490 C CA . GLU A 1 67 ? -6.494 -8.712 6.854 1.00 85.62 67 GLU A CA 1
ATOM 491 C C . GLU A 1 67 ? -5.879 -7.347 7.164 1.00 85.62 67 GLU A C 1
ATOM 493 O O . GLU A 1 67 ? -5.829 -6.940 8.323 1.00 85.62 67 GLU A O 1
ATOM 498 N N . ALA A 1 68 ? -5.495 -6.599 6.126 1.00 88.50 68 ALA A N 1
ATOM 499 C CA . ALA A 1 68 ? -4.958 -5.253 6.286 1.00 88.50 68 ALA A CA 1
ATOM 500 C C . ALA A 1 68 ? -5.955 -4.309 6.978 1.00 88.50 68 ALA A C 1
ATOM 502 O O . ALA A 1 68 ? -5.575 -3.563 7.875 1.00 88.50 68 ALA A O 1
ATOM 503 N N . ALA A 1 69 ? -7.243 -4.375 6.625 1.00 86.06 69 ALA A N 1
ATOM 504 C CA . ALA A 1 69 ? -8.295 -3.560 7.232 1.00 86.06 69 ALA A CA 1
ATOM 505 C C . ALA A 1 69 ? -8.531 -3.879 8.716 1.00 86.06 69 ALA A C 1
ATOM 507 O O . ALA A 1 69 ? -8.979 -3.004 9.456 1.00 86.06 69 ALA A O 1
ATOM 508 N N . ARG A 1 70 ? -8.222 -5.101 9.176 1.00 82.44 70 ARG A N 1
ATOM 509 C CA . ARG A 1 70 ? -8.275 -5.445 10.609 1.00 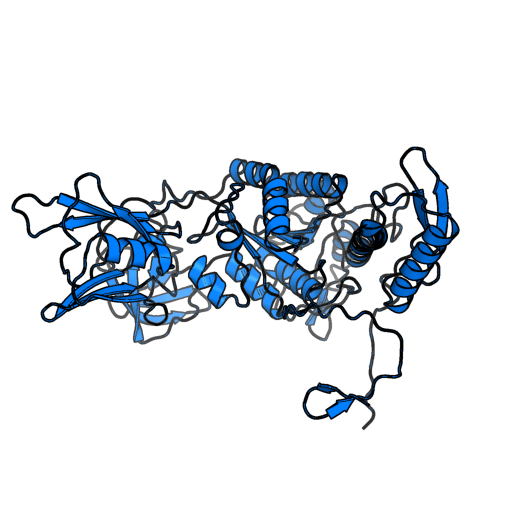82.44 70 ARG A CA 1
ATOM 510 C C . ARG A 1 70 ? -7.184 -4.743 11.410 1.00 82.44 70 ARG A C 1
ATOM 512 O O . ARG A 1 70 ? -7.425 -4.404 12.559 1.00 82.44 70 ARG A O 1
ATOM 519 N N . VAL A 1 71 ? -6.016 -4.514 10.810 1.00 84.75 71 VAL A N 1
ATOM 520 C CA . VAL A 1 71 ? -4.883 -3.845 11.469 1.00 84.75 71 VAL A CA 1
ATOM 521 C C . VAL A 1 71 ? -4.967 -2.332 11.305 1.00 84.75 71 VAL A C 1
ATOM 523 O O . VAL A 1 71 ? -4.842 -1.600 12.284 1.00 84.75 71 VAL A O 1
ATOM 526 N N . TYR A 1 72 ? -5.214 -1.862 10.080 1.00 85.56 72 TYR A N 1
ATOM 527 C CA . TYR A 1 72 ? -5.121 -0.444 9.741 1.00 85.56 72 TYR A CA 1
ATOM 528 C C . TYR A 1 72 ? -6.445 0.331 9.779 1.00 85.56 72 TYR A C 1
ATOM 530 O O . TYR A 1 72 ? -6.465 1.551 9.584 1.00 85.56 72 TYR A O 1
ATOM 538 N N . SER A 1 73 ? -7.556 -0.365 10.054 1.00 82.88 73 SER A N 1
ATOM 539 C CA . SER A 1 73 ? -8.920 0.113 9.800 1.00 82.88 73 SER A CA 1
ATOM 540 C C . SER A 1 73 ? -9.171 0.394 8.310 1.00 82.88 73 SER A C 1
ATOM 542 O O . SER A 1 73 ? -8.269 0.467 7.479 1.00 82.88 73 SER A O 1
ATOM 544 N N . GLU A 1 74 ? -10.441 0.543 7.945 1.00 82.12 74 GLU A N 1
ATOM 545 C CA . GLU A 1 74 ? -10.836 1.007 6.617 1.00 82.12 74 GLU A CA 1
ATOM 546 C C . GLU A 1 74 ? -10.318 2.423 6.343 1.00 82.12 74 GLU A C 1
ATOM 548 O O . GLU A 1 74 ? -10.359 3.289 7.221 1.00 82.12 74 GLU A O 1
ATOM 553 N N . GLY A 1 75 ? -9.883 2.676 5.108 1.00 81.44 75 GLY A N 1
ATOM 554 C CA . GLY A 1 75 ? -9.344 3.967 4.691 1.00 81.44 75 GLY A CA 1
ATOM 555 C C . GLY A 1 75 ? -8.703 3.918 3.309 1.00 81.44 75 GLY A C 1
ATOM 556 O O . GLY A 1 75 ? -8.764 2.905 2.611 1.00 81.44 75 GLY A O 1
ATOM 557 N N . ASP A 1 76 ? -8.067 5.020 2.922 1.00 86.56 76 ASP A N 1
ATOM 558 C CA . ASP A 1 76 ? -7.491 5.199 1.588 1.00 86.56 76 ASP A CA 1
ATOM 559 C C . ASP A 1 76 ? -6.423 4.151 1.244 1.00 86.56 76 ASP A C 1
ATOM 561 O O . ASP A 1 76 ? -6.434 3.628 0.133 1.00 86.56 76 ASP A O 1
ATOM 565 N N . MET A 1 77 ? -5.549 3.785 2.191 1.00 90.56 77 MET A N 1
ATOM 566 C CA . MET A 1 77 ? -4.537 2.742 1.964 1.00 90.56 77 MET A CA 1
ATOM 567 C C . MET A 1 77 ? -5.170 1.375 1.679 1.00 90.56 77 MET A C 1
ATOM 569 O O . MET A 1 77 ? -4.730 0.651 0.788 1.00 90.56 77 MET A O 1
ATOM 573 N N . ILE A 1 78 ? -6.249 1.028 2.388 1.00 91.38 78 ILE A N 1
ATOM 574 C CA . ILE A 1 78 ? -6.987 -0.216 2.137 1.00 91.38 78 ILE A CA 1
ATOM 575 C C . ILE A 1 78 ? -7.707 -0.145 0.791 1.00 91.38 78 ILE A C 1
ATOM 577 O O . ILE A 1 78 ? -7.731 -1.128 0.054 1.00 91.38 78 ILE A O 1
ATOM 581 N N . THR A 1 79 ? -8.249 1.017 0.422 1.00 90.56 79 THR A N 1
ATOM 582 C CA . THR A 1 79 ? -8.822 1.242 -0.911 1.00 90.56 79 THR A CA 1
ATOM 583 C C . THR A 1 79 ? -7.774 1.045 -2.003 1.00 90.56 79 THR A C 1
ATOM 585 O O . THR A 1 79 ? -8.025 0.292 -2.942 1.00 90.56 79 THR A O 1
ATOM 588 N N . GLN A 1 80 ? -6.581 1.629 -1.859 1.00 93.88 80 GLN A N 1
ATOM 589 C CA . GLN A 1 80 ? -5.455 1.399 -2.766 1.00 93.88 80 GLN A CA 1
ATOM 590 C C . GLN A 1 80 ? -5.112 -0.090 -2.864 1.00 93.88 80 GLN A C 1
ATOM 592 O O . GLN A 1 80 ? -4.971 -0.618 -3.968 1.00 93.88 80 GLN A O 1
ATOM 597 N N . PHE A 1 81 ? -5.067 -0.791 -1.728 1.00 94.44 81 PHE A N 1
ATOM 598 C CA . PHE A 1 81 ? -4.795 -2.222 -1.717 1.00 94.44 81 PHE A CA 1
ATOM 599 C C . PHE A 1 81 ? -5.882 -3.019 -2.453 1.00 94.44 81 PHE A C 1
ATOM 601 O O . PHE A 1 81 ? -5.565 -3.868 -3.280 1.00 94.44 81 PHE A O 1
ATOM 608 N N . ARG A 1 82 ? -7.170 -2.712 -2.244 1.00 93.06 82 ARG A N 1
ATOM 609 C CA . ARG A 1 82 ? -8.278 -3.339 -2.991 1.00 93.06 82 ARG A CA 1
ATOM 610 C C . ARG A 1 82 ? -8.151 -3.134 -4.495 1.00 93.06 82 ARG A C 1
ATOM 612 O O . ARG A 1 82 ? -8.403 -4.067 -5.248 1.00 93.06 82 ARG A O 1
ATOM 619 N N . GLN A 1 83 ? -7.776 -1.932 -4.931 1.00 93.81 83 GLN A N 1
ATOM 620 C CA . GLN A 1 83 ? -7.596 -1.641 -6.352 1.00 93.81 83 GLN A CA 1
ATOM 621 C C . GLN A 1 83 ? -6.422 -2.426 -6.937 1.00 93.81 83 GLN A C 1
ATOM 623 O O . GLN A 1 83 ? -6.573 -3.041 -7.986 1.00 93.81 83 GLN A O 1
ATOM 628 N N . MET A 1 84 ? -5.300 -2.496 -6.225 1.00 92.38 84 MET A N 1
ATOM 629 C CA . MET A 1 84 ? -4.149 -3.302 -6.631 1.00 92.38 84 MET A CA 1
ATOM 630 C C . MET A 1 84 ? -4.485 -4.803 -6.698 1.00 92.38 84 MET A C 1
ATOM 632 O O . MET A 1 84 ? -4.125 -5.485 -7.656 1.00 92.38 84 MET A O 1
ATOM 636 N N . ARG A 1 85 ? -5.273 -5.313 -5.741 1.00 89.62 85 ARG A N 1
ATOM 637 C CA . ARG A 1 85 ? -5.721 -6.719 -5.680 1.00 89.62 85 ARG A CA 1
ATOM 638 C C . ARG A 1 85 ? -6.665 -7.146 -6.791 1.00 89.62 85 ARG A C 1
ATOM 640 O O . ARG A 1 85 ? -6.899 -8.340 -6.938 1.00 89.62 85 ARG A O 1
ATOM 647 N N . LYS A 1 86 ? -7.193 -6.210 -7.583 1.00 89.44 86 LYS A N 1
ATOM 648 C CA . LYS A 1 86 ? -7.902 -6.574 -8.813 1.00 89.44 86 LYS A CA 1
ATOM 649 C C . LYS A 1 86 ? -6.969 -7.231 -9.831 1.00 89.44 86 LYS A C 1
ATOM 651 O O . LYS A 1 86 ? -7.458 -7.972 -10.672 1.00 89.44 86 LYS A O 1
ATOM 656 N N . LYS A 1 87 ? -5.664 -6.948 -9.753 1.00 86.38 87 LYS A N 1
ATOM 657 C CA . LYS A 1 87 ? -4.670 -7.352 -10.753 1.00 86.38 87 LYS A CA 1
ATOM 658 C C . LYS A 1 87 ? -3.609 -8.302 -10.204 1.00 86.38 87 LYS A C 1
ATOM 660 O O . LYS A 1 87 ? -3.204 -9.218 -10.903 1.00 86.38 87 LYS A O 1
ATOM 665 N N . THR A 1 88 ? -3.222 -8.162 -8.932 1.00 83.56 88 THR A N 1
ATOM 666 C CA . THR A 1 88 ? -2.198 -9.021 -8.313 1.00 83.56 88 THR A CA 1
ATOM 667 C C . THR A 1 88 ? -2.701 -9.837 -7.129 1.00 83.56 88 THR A C 1
ATOM 669 O O . THR A 1 88 ? -3.538 -9.392 -6.340 1.00 83.56 88 THR A O 1
ATOM 672 N N . THR A 1 89 ? -2.115 -11.021 -6.954 1.00 77.12 89 THR A N 1
ATOM 673 C CA . THR A 1 89 ? -2.225 -11.831 -5.735 1.00 77.12 89 THR A CA 1
ATOM 674 C C . THR A 1 89 ? -1.019 -11.679 -4.808 1.00 77.12 89 THR A C 1
ATOM 676 O O . THR A 1 89 ? -1.013 -12.283 -3.731 1.00 77.12 89 THR A O 1
ATOM 679 N N . SER A 1 90 ? -0.022 -10.874 -5.186 1.00 77.75 90 SER A N 1
ATOM 680 C CA . SER A 1 90 ? 1.181 -10.651 -4.388 1.00 77.75 90 SER A CA 1
ATOM 681 C C . SER A 1 90 ? 0.835 -10.022 -3.031 1.00 77.75 90 SER A C 1
ATOM 683 O O . SER A 1 90 ? -0.073 -9.180 -2.952 1.00 77.75 90 SER A O 1
ATOM 685 N N . PRO A 1 91 ? 1.511 -10.440 -1.945 1.00 81.62 91 PRO A N 1
ATOM 686 C CA . PRO A 1 91 ? 1.465 -9.749 -0.674 1.00 81.62 91 PRO A CA 1
ATOM 687 C C . PRO A 1 91 ? 2.009 -8.334 -0.813 1.00 81.62 91 PRO A C 1
ATOM 689 O O . PRO A 1 91 ? 2.896 -8.065 -1.622 1.00 81.62 91 PRO A O 1
ATOM 692 N N . VAL A 1 92 ? 1.471 -7.434 -0.005 1.00 87.62 92 VAL A N 1
ATOM 693 C CA . VAL A 1 92 ? 1.788 -6.010 -0.064 1.00 87.62 92 VAL A CA 1
ATOM 694 C C . VAL A 1 92 ? 2.116 -5.527 1.332 1.00 87.62 92 VAL A C 1
ATOM 696 O O . VAL A 1 92 ? 1.408 -5.847 2.290 1.00 87.62 92 VAL A O 1
ATOM 699 N N . LEU A 1 93 ? 3.189 -4.750 1.431 1.00 91.12 93 LEU A N 1
ATOM 700 C CA . LEU A 1 93 ? 3.585 -4.096 2.668 1.00 91.12 93 LEU A CA 1
ATOM 701 C C . LEU A 1 93 ? 2.731 -2.844 2.879 1.00 91.12 93 LEU A C 1
ATOM 703 O O . LEU A 1 93 ? 2.392 -2.149 1.920 1.00 91.12 93 LEU A O 1
ATOM 707 N N . ILE A 1 94 ? 2.402 -2.521 4.125 1.00 90.19 94 ILE A N 1
ATOM 708 C CA . ILE A 1 94 ? 1.755 -1.247 4.461 1.00 90.19 94 ILE A CA 1
ATOM 709 C C . ILE A 1 94 ? 2.629 -0.512 5.467 1.00 90.19 94 ILE A C 1
ATOM 711 O O . ILE A 1 94 ? 2.990 -1.063 6.500 1.00 90.19 94 ILE A O 1
ATOM 715 N N . LEU A 1 95 ? 2.965 0.737 5.150 1.00 90.00 95 LEU A N 1
ATOM 716 C CA . LEU A 1 95 ? 3.683 1.650 6.027 1.00 90.00 95 LEU A CA 1
ATOM 717 C C . LEU A 1 95 ? 2.715 2.748 6.449 1.00 90.00 95 LEU A C 1
ATOM 719 O O . LEU A 1 95 ? 2.434 3.694 5.704 1.00 90.00 95 LEU A O 1
ATOM 723 N N . GLY A 1 96 ? 2.200 2.601 7.664 1.00 87.12 96 GLY A N 1
ATOM 724 C CA . GLY A 1 96 ? 1.360 3.607 8.285 1.00 87.12 96 GLY A CA 1
ATOM 725 C C . GLY A 1 96 ? 2.179 4.837 8.655 1.00 87.12 96 GLY A C 1
ATOM 726 O O . GLY A 1 96 ? 3.009 4.788 9.559 1.00 87.12 96 GLY A O 1
ATOM 727 N N . MET A 1 97 ? 1.908 5.958 7.992 1.00 81.38 97 MET A N 1
ATOM 728 C CA . MET A 1 97 ? 2.399 7.273 8.392 1.00 81.38 97 MET A CA 1
ATOM 729 C C . MET A 1 97 ? 1.423 7.914 9.376 1.00 81.38 97 MET A C 1
ATOM 731 O O . MET A 1 97 ? 0.207 7.852 9.181 1.00 81.38 97 MET A O 1
ATOM 735 N N . GLY A 1 98 ? 1.956 8.574 10.399 1.00 72.06 98 GLY A N 1
ATOM 736 C CA . GLY A 1 98 ? 1.184 9.415 11.312 1.00 72.06 98 GLY A CA 1
ATOM 737 C C . GLY A 1 98 ? 1.506 9.148 12.772 1.00 72.06 98 GLY A C 1
ATOM 738 O O . GLY A 1 98 ? 1.936 8.063 13.145 1.00 72.06 98 GLY A O 1
ATOM 739 N N . LYS A 1 99 ? 1.271 10.149 13.619 1.00 71.12 99 LYS A N 1
ATOM 740 C CA . LYS A 1 99 ? 1.372 9.997 15.071 1.00 71.12 99 LYS A CA 1
ATOM 741 C C . LYS A 1 99 ? 0.087 9.347 15.556 1.00 71.12 99 LYS A C 1
ATOM 743 O O . LYS A 1 99 ? -0.847 10.060 15.888 1.00 71.12 99 LYS A O 1
ATOM 748 N N . VAL A 1 100 ? -0.007 8.019 15.540 1.00 76.38 100 VAL A N 1
ATOM 749 C CA . VAL A 1 100 ? -1.096 7.334 16.249 1.00 76.38 100 VAL A CA 1
ATOM 750 C C . VAL A 1 100 ? -0.630 6.952 17.643 1.00 76.38 100 VAL A C 1
ATOM 752 O O . VAL A 1 100 ? 0.389 6.293 17.831 1.00 76.38 100 VAL A O 1
ATOM 755 N N . THR A 1 101 ? -1.382 7.389 18.644 1.00 79.06 101 THR A N 1
ATOM 756 C CA . THR A 1 101 ? -1.011 7.155 20.037 1.00 79.06 101 THR A CA 1
ATOM 757 C C . THR A 1 101 ? -1.453 5.765 20.478 1.00 79.06 101 THR A C 1
ATOM 759 O O . THR A 1 101 ? -2.585 5.344 20.208 1.00 79.06 101 THR A O 1
ATOM 762 N N . LYS A 1 102 ? -0.541 5.042 21.138 1.00 81.31 102 LYS A N 1
ATOM 763 C CA . LYS A 1 102 ? -0.860 3.792 21.831 1.00 81.31 102 LYS A CA 1
ATOM 764 C C . LYS A 1 102 ? -1.697 4.094 23.066 1.00 81.31 102 LYS A C 1
ATOM 766 O O . LYS A 1 102 ? -1.601 5.142 23.694 1.00 81.31 102 LYS A O 1
ATOM 771 N N . VAL A 1 103 ? -2.566 3.155 23.362 1.00 79.00 103 VAL A N 1
ATOM 772 C CA . VAL A 1 103 ? -3.671 3.296 24.299 1.00 79.00 103 VAL A CA 1
ATOM 773 C C . VAL A 1 103 ? -3.332 2.408 25.489 1.00 79.00 103 VAL A C 1
ATOM 775 O O . VAL A 1 103 ? -3.137 1.209 25.304 1.00 79.00 103 VAL A O 1
ATOM 778 N N . SER A 1 104 ? -3.217 2.994 26.681 1.00 80.81 104 SER A N 1
ATOM 779 C CA . SER A 1 104 ? -2.836 2.283 27.906 1.00 80.81 104 SER A CA 1
ATOM 780 C C . SER A 1 104 ? -3.890 2.427 29.000 1.00 80.81 104 SER A C 1
ATOM 782 O O . SER A 1 104 ? -4.544 3.463 29.109 1.00 80.81 104 SER A O 1
ATOM 784 N N . PHE A 1 105 ? -4.053 1.395 29.822 1.00 79.31 105 PHE A N 1
ATOM 785 C CA . PHE A 1 105 ? -4.855 1.459 31.040 1.00 79.31 105 PHE A CA 1
ATOM 786 C C . PHE A 1 105 ? -4.297 0.561 32.117 1.00 79.31 105 PHE A C 1
ATOM 788 O O . PHE A 1 105 ? -3.674 -0.460 31.837 1.00 79.31 105 PHE A O 1
ATOM 795 N N . THR A 1 106 ? -4.643 0.902 33.345 1.00 81.19 106 THR A N 1
ATOM 796 C CA . THR A 1 106 ? -4.195 0.170 34.512 1.00 81.19 106 THR A CA 1
ATOM 797 C C . THR A 1 106 ? -5.342 -0.656 35.078 1.00 81.19 106 THR A C 1
ATOM 799 O O . THR A 1 106 ? -6.480 -0.199 35.226 1.00 81.19 106 THR A O 1
ATOM 802 N N . LEU A 1 107 ? -5.062 -1.934 35.311 1.00 82.25 107 LEU A N 1
ATOM 803 C CA . LEU A 1 107 ? -5.928 -2.839 36.043 1.00 82.25 107 LEU A CA 1
ATOM 804 C C . LEU A 1 107 ? -5.710 -2.603 37.534 1.00 82.25 107 LEU A C 1
ATOM 806 O O . LEU A 1 107 ? -4.580 -2.692 38.010 1.00 82.25 107 LEU A O 1
ATOM 810 N N . VAL A 1 108 ? -6.800 -2.334 38.248 1.00 74.94 108 VAL A N 1
ATOM 811 C CA . VAL A 1 108 ? -6.812 -2.116 39.697 1.00 74.94 108 VAL A CA 1
ATOM 812 C C . VAL A 1 108 ? -7.157 -3.396 40.458 1.00 74.94 108 VAL A C 1
ATOM 814 O O . VAL A 1 108 ? -7.875 -4.268 39.954 1.00 74.94 108 VAL A O 1
ATOM 817 N N . ASP A 1 109 ? -6.649 -3.494 41.684 1.00 68.62 109 ASP A N 1
ATOM 818 C CA . ASP A 1 109 ? -7.111 -4.447 42.689 1.00 68.62 109 ASP A CA 1
ATOM 819 C C . ASP A 1 109 ? -8.261 -3.825 43.491 1.00 68.62 109 ASP A C 1
ATOM 821 O O . ASP A 1 109 ? -8.040 -3.041 44.412 1.00 68.62 109 ASP A O 1
ATOM 825 N N . ASP A 1 110 ? -9.503 -4.170 43.146 1.00 56.12 110 ASP A N 1
ATOM 826 C CA . ASP A 1 110 ? -10.688 -3.700 43.878 1.00 56.12 110 ASP A CA 1
ATOM 827 C C . ASP A 1 110 ? -10.920 -4.474 45.200 1.00 56.12 110 ASP A C 1
ATOM 829 O O . ASP A 1 110 ? -11.892 -4.206 45.908 1.00 56.12 110 ASP A O 1
ATOM 833 N N . ALA A 1 111 ? -10.074 -5.458 45.547 1.00 50.47 111 ALA A N 1
ATOM 834 C CA . ALA A 1 111 ? -10.232 -6.271 46.757 1.00 50.47 111 ALA A CA 1
ATOM 835 C C . ALA A 1 111 ? -9.604 -5.641 48.017 1.00 50.47 111 ALA A C 1
ATOM 837 O O . ALA A 1 111 ? -9.839 -6.134 49.126 1.00 50.47 111 ALA A O 1
ATOM 838 N N . THR A 1 112 ? -8.833 -4.557 47.885 1.00 48.56 112 THR A N 1
ATOM 839 C CA . THR A 1 112 ? -8.262 -3.808 49.013 1.00 48.56 112 THR A CA 1
ATOM 840 C C . THR A 1 112 ? -9.086 -2.553 49.350 1.00 48.56 112 THR A C 1
ATOM 842 O O . THR A 1 112 ? -9.674 -1.947 48.458 1.00 48.56 112 THR A O 1
ATOM 845 N N . PRO A 1 113 ? -9.126 -2.097 50.626 1.00 49.19 113 PRO A N 1
ATOM 846 C CA . PRO A 1 113 ? -9.861 -0.885 51.037 1.00 49.19 113 PRO A CA 1
ATOM 847 C C . PRO A 1 113 ? -9.434 0.395 50.299 1.00 49.19 113 PRO A C 1
ATOM 849 O O . PRO A 1 113 ? -10.175 1.376 50.276 1.00 49.19 113 PRO A O 1
ATOM 852 N N . THR A 1 114 ? -8.242 0.365 49.703 1.00 55.97 114 THR A N 1
ATOM 853 C CA . THR A 1 114 ? -7.712 1.369 48.786 1.00 55.97 114 THR A CA 1
ATOM 854 C C . THR A 1 114 ? -7.388 0.639 47.479 1.00 55.97 114 THR A C 1
ATOM 856 O O . THR A 1 114 ? -6.533 -0.251 47.523 1.00 55.97 114 THR A O 1
ATOM 859 N N . PRO A 1 115 ? -8.060 0.936 46.352 1.00 59.62 115 PRO A N 1
ATOM 860 C CA . PRO A 1 115 ? -7.711 0.350 45.063 1.00 59.62 115 PRO A CA 1
ATOM 861 C C . PRO A 1 115 ? -6.270 0.711 44.712 1.00 59.62 115 PRO A C 1
ATOM 863 O O . PRO A 1 115 ? -5.927 1.894 44.686 1.00 59.62 115 PRO A O 1
ATOM 866 N N . ASN A 1 116 ? -5.434 -0.297 44.483 1.00 67.56 116 ASN A N 1
ATOM 867 C CA . ASN A 1 116 ? -4.070 -0.097 44.007 1.00 67.56 116 ASN A CA 1
ATOM 868 C C . ASN A 1 116 ? -3.982 -0.522 42.545 1.00 67.56 116 ASN A C 1
ATOM 870 O O . ASN A 1 116 ? -4.552 -1.540 42.148 1.00 67.56 116 ASN A O 1
ATOM 874 N N . ASP A 1 117 ? -3.244 0.254 41.768 1.00 72.38 117 ASP A N 1
ATOM 875 C CA . ASP A 1 117 ? -2.849 -0.078 40.408 1.00 72.38 117 ASP A CA 1
ATOM 876 C C . ASP A 1 117 ? -1.928 -1.310 40.409 1.00 72.38 117 ASP A C 1
ATOM 878 O O . ASP A 1 117 ? -1.003 -1.408 41.218 1.00 72.38 117 ASP A O 1
ATOM 882 N N . VAL A 1 118 ? -2.212 -2.284 39.539 1.00 81.75 118 VAL A N 1
ATOM 883 C CA . VAL A 1 118 ? -1.562 -3.607 39.561 1.00 81.75 118 VAL A CA 1
ATOM 884 C C . VAL A 1 118 ? -0.776 -3.888 38.286 1.00 81.75 118 VAL A C 1
ATOM 886 O O . VAL A 1 118 ? 0.383 -4.297 38.334 1.00 81.75 118 VAL A O 1
ATOM 889 N N . VAL A 1 119 ? -1.425 -3.722 37.133 1.00 86.50 119 VAL A N 1
ATOM 890 C CA . VAL A 1 119 ? -0.832 -3.992 35.817 1.00 86.50 119 VAL A CA 1
ATOM 891 C C . VAL A 1 119 ? -1.270 -2.918 34.850 1.00 86.50 119 VAL A C 1
ATOM 893 O O . VAL A 1 119 ? -2.472 -2.750 34.641 1.00 86.50 119 VAL A O 1
ATOM 896 N N . THR A 1 120 ? -0.317 -2.271 34.193 1.00 87.81 120 THR A N 1
ATOM 897 C CA . THR A 1 120 ? -0.605 -1.428 33.037 1.00 87.81 120 THR A CA 1
ATOM 898 C C . THR A 1 120 ? -0.562 -2.263 31.768 1.00 87.81 120 THR A C 1
ATOM 900 O O . THR A 1 120 ? 0.424 -2.926 31.453 1.00 87.81 120 THR A O 1
ATOM 903 N N . LEU A 1 121 ? -1.668 -2.240 31.034 1.00 87.62 121 LEU A N 1
ATOM 904 C CA . LEU A 1 121 ? -1.805 -2.843 29.721 1.00 87.62 121 LEU A CA 1
ATOM 905 C C . LEU A 1 121 ? -1.707 -1.750 28.662 1.00 87.62 121 LEU A C 1
ATOM 907 O O . LEU A 1 121 ? -2.472 -0.788 28.701 1.00 87.62 121 LEU A O 1
ATOM 911 N N . THR A 1 122 ? -0.798 -1.912 27.703 1.00 86.56 122 THR A N 1
ATOM 912 C CA . THR A 1 122 ? -0.593 -0.978 26.588 1.00 86.56 122 THR A CA 1
ATOM 913 C C . THR A 1 122 ? -0.908 -1.663 25.268 1.00 86.56 122 THR A C 1
ATOM 915 O O . THR A 1 122 ? -0.406 -2.745 24.980 1.00 86.56 122 THR A O 1
ATOM 918 N N . SER A 1 123 ? -1.761 -1.051 24.451 1.00 85.19 123 SER A N 1
ATOM 919 C CA . SER A 1 123 ? -2.111 -1.567 23.128 1.00 85.19 123 SER A CA 1
ATOM 920 C C . SER A 1 123 ? -0.870 -1.628 22.238 1.00 85.19 123 SER A C 1
ATOM 922 O O . SER A 1 123 ? -0.137 -0.643 22.113 1.00 85.19 123 SER A O 1
ATOM 924 N N . LYS A 1 124 ? -0.659 -2.767 21.570 1.00 82.31 124 LYS A N 1
ATOM 925 C CA . LYS A 1 124 ? 0.407 -2.934 20.570 1.00 82.31 124 LYS A CA 1
ATOM 926 C C . LYS A 1 124 ? 0.187 -2.023 19.360 1.00 82.31 124 LYS A C 1
ATOM 928 O O . LYS A 1 124 ? 1.152 -1.513 18.795 1.00 82.31 124 LYS A O 1
ATOM 933 N N . LEU A 1 125 ? -1.076 -1.756 19.021 1.00 81.94 125 LEU A N 1
ATOM 934 C CA . LEU A 1 125 ? -1.477 -0.835 17.956 1.00 81.94 125 LEU A CA 1
ATOM 935 C C . LEU A 1 125 ? -1.764 0.568 18.507 1.00 81.94 125 LEU A C 1
ATOM 937 O O . LEU A 1 125 ? -2.305 0.717 19.607 1.00 81.94 125 LEU A O 1
ATOM 941 N N . GLY A 1 126 ? -1.452 1.600 17.725 1.00 82.12 126 GLY A N 1
ATOM 942 C CA . GLY A 1 126 ? -1.947 2.954 17.968 1.00 82.12 126 GLY A CA 1
ATOM 943 C C . GLY A 1 126 ? -3.250 3.205 17.211 1.00 82.12 126 GLY A C 1
ATOM 944 O O . GLY A 1 126 ? -3.579 2.482 16.268 1.00 82.12 126 GLY A O 1
ATOM 945 N N . GLY A 1 127 ? -4.018 4.219 17.613 1.00 83.19 127 GLY A N 1
ATOM 946 C CA . GLY A 1 127 ? -5.241 4.586 16.888 1.00 83.19 127 GLY A CA 1
ATOM 947 C C . GLY A 1 127 ? -6.404 4.977 17.786 1.00 83.19 127 GLY A C 1
ATOM 948 O O . GLY A 1 127 ? -6.569 4.424 18.860 1.00 83.19 127 GLY A O 1
ATOM 949 N N . ILE A 1 128 ? -7.286 5.865 17.328 1.00 82.12 128 ILE A N 1
ATOM 950 C CA . ILE A 1 128 ? -8.538 6.157 18.049 1.00 82.12 128 ILE A CA 1
ATOM 951 C C . ILE A 1 128 ? -9.416 4.899 18.204 1.00 82.12 128 ILE A C 1
ATOM 953 O O . ILE A 1 128 ? -10.017 4.743 19.271 1.00 82.12 128 ILE A O 1
ATOM 957 N N . PRO A 1 129 ? -9.477 3.969 17.225 1.00 84.38 129 PRO A N 1
ATOM 958 C CA . PRO A 1 129 ? -10.247 2.738 17.383 1.00 84.38 129 PRO A CA 1
ATOM 959 C C . PRO A 1 129 ? -9.727 1.775 18.445 1.00 84.38 129 PRO A C 1
ATOM 961 O O . PRO A 1 129 ? -10.509 0.959 18.918 1.00 84.38 129 PRO A O 1
ATOM 964 N N . THR A 1 130 ? -8.463 1.857 18.874 1.00 82.62 130 THR A N 1
ATOM 965 C CA . THR A 1 130 ? -7.958 0.963 19.933 1.00 82.62 130 THR A CA 1
ATOM 966 C C . THR A 1 130 ? -8.597 1.269 21.290 1.00 82.62 130 THR A C 1
ATOM 968 O O . THR A 1 130 ? -8.657 0.397 22.151 1.00 82.62 130 THR A O 1
ATOM 971 N N . ASN A 1 131 ? -9.221 2.445 21.444 1.00 78.94 131 ASN A N 1
ATOM 972 C CA . ASN A 1 131 ? -10.102 2.732 22.577 1.00 78.94 131 ASN A CA 1
ATOM 973 C C . ASN A 1 131 ? -11.307 1.773 22.656 1.00 78.94 131 ASN A C 1
ATOM 975 O O . ASN A 1 131 ? -11.893 1.653 23.722 1.00 78.94 131 ASN A O 1
ATOM 979 N N . ALA A 1 132 ? -11.682 1.104 21.556 1.00 83.00 132 ALA A N 1
ATOM 980 C CA . ALA A 1 132 ? -12.836 0.207 21.457 1.00 83.00 132 ALA A CA 1
ATOM 981 C C . ALA A 1 132 ? -12.518 -1.277 21.727 1.00 83.00 132 ALA A C 1
ATOM 983 O O . ALA A 1 132 ? -13.314 -2.153 21.384 1.00 83.00 132 ALA A O 1
ATOM 984 N N . ILE A 1 133 ? -11.366 -1.576 22.333 1.00 86.19 133 ILE A N 1
ATOM 985 C CA . ILE A 1 133 ? -11.034 -2.931 22.784 1.00 86.19 133 ILE A CA 1
ATOM 986 C C . ILE A 1 133 ? -11.864 -3.266 24.034 1.00 86.19 133 ILE A C 1
ATOM 988 O O . ILE A 1 133 ? -11.994 -2.460 24.959 1.00 86.19 133 ILE A O 1
ATOM 992 N N . TYR A 1 134 ? -12.428 -4.474 24.068 1.00 86.94 134 TYR A N 1
ATOM 993 C CA . TYR A 1 134 ? -13.145 -5.003 25.228 1.00 86.94 134 TYR A CA 1
ATOM 994 C C . TYR A 1 134 ? -12.279 -6.010 25.968 1.00 86.94 134 TYR A C 1
ATOM 996 O O . TYR A 1 134 ? -11.591 -6.825 25.354 1.00 86.94 134 TYR A O 1
ATOM 1004 N N . MET A 1 135 ? -12.366 -5.992 27.294 1.00 87.50 135 MET A N 1
ATOM 1005 C CA . MET A 1 135 ? -11.717 -6.982 28.142 1.00 87.50 135 MET A CA 1
ATOM 1006 C C . MET A 1 135 ? -12.691 -7.489 29.203 1.00 87.50 135 MET A C 1
ATOM 1008 O O . MET A 1 135 ? -13.550 -6.747 29.682 1.00 87.50 135 MET A O 1
ATOM 1012 N N . ALA A 1 136 ? -12.537 -8.749 29.592 1.00 89.12 136 ALA A N 1
ATOM 1013 C CA . ALA A 1 136 ? -13.192 -9.346 30.745 1.00 89.12 136 ALA A CA 1
ATOM 1014 C C . ALA A 1 136 ? -12.201 -10.231 31.508 1.00 89.12 136 ALA A C 1
ATOM 1016 O O . ALA A 1 136 ? -11.372 -10.907 30.895 1.00 89.12 136 ALA A O 1
ATOM 1017 N N . ILE A 1 137 ? -12.333 -10.276 32.832 1.00 88.75 137 ILE A N 1
ATOM 1018 C CA . ILE A 1 137 ? -11.720 -11.313 33.666 1.00 88.75 137 ILE A CA 1
ATOM 1019 C C . ILE A 1 137 ? -12.864 -11.962 34.428 1.00 88.75 137 ILE A C 1
ATOM 1021 O O . ILE A 1 137 ? -13.392 -11.395 35.373 1.00 88.75 137 ILE A O 1
ATOM 1025 N N . THR A 1 138 ? -13.300 -13.137 33.999 1.00 89.69 138 THR A N 1
ATOM 1026 C CA . THR A 1 138 ? -14.414 -13.845 34.645 1.00 89.69 138 THR A CA 1
ATOM 1027 C C . THR A 1 138 ? -13.874 -14.890 35.609 1.00 89.69 138 THR A C 1
ATOM 1029 O O . THR A 1 138 ? -12.836 -15.488 35.340 1.00 89.69 138 THR A O 1
ATOM 1032 N N . ALA A 1 139 ? -14.549 -15.110 36.736 1.00 87.25 139 ALA A N 1
ATOM 1033 C CA . ALA A 1 139 ? -14.180 -16.147 37.696 1.00 87.25 139 ALA A CA 1
ATOM 1034 C C . ALA A 1 139 ? -15.319 -17.159 37.843 1.00 87.25 139 ALA A C 1
ATOM 1036 O O . ALA A 1 139 ? -16.461 -16.778 38.098 1.00 87.25 139 ALA A O 1
ATOM 1037 N N . VAL A 1 140 ? -14.996 -18.445 37.697 1.00 86.31 140 VAL A N 1
ATOM 1038 C CA . VAL A 1 140 ? -15.904 -19.564 37.979 1.00 86.31 140 VAL A CA 1
ATOM 1039 C C . VAL A 1 140 ? -15.175 -20.517 38.923 1.00 86.31 140 VAL A C 1
ATOM 1041 O O . VAL A 1 140 ? -14.245 -21.219 38.527 1.00 86.31 140 VAL A O 1
ATOM 1044 N N . GLY A 1 141 ? -15.563 -20.510 40.201 1.00 84.12 141 GLY A N 1
ATOM 1045 C CA . GLY A 1 141 ? -14.776 -21.157 41.254 1.00 84.12 141 GLY A CA 1
ATOM 1046 C C . GLY A 1 141 ? -13.400 -20.493 41.388 1.00 84.12 141 GLY A C 1
ATOM 1047 O O . GLY A 1 141 ? -13.320 -19.273 41.508 1.00 84.12 141 GLY A O 1
ATOM 1048 N N . ASN A 1 142 ? -12.330 -21.291 41.333 1.00 82.19 142 ASN A N 1
ATOM 1049 C CA . ASN A 1 142 ? -10.947 -20.792 41.377 1.00 82.19 142 ASN A CA 1
ATOM 1050 C C . ASN A 1 142 ? -10.394 -20.402 39.998 1.00 82.19 142 ASN A C 1
ATOM 1052 O O . ASN A 1 142 ? -9.376 -19.717 39.920 1.00 82.19 142 ASN A O 1
ATOM 1056 N N . VAL A 1 143 ? -11.061 -20.810 38.915 1.00 86.94 143 VAL A N 1
ATOM 1057 C CA . VAL A 1 143 ? -10.575 -20.567 37.558 1.00 86.94 143 VAL A CA 1
ATOM 1058 C C . VAL A 1 143 ? -10.913 -19.140 37.145 1.00 86.94 143 VAL A C 1
ATOM 1060 O O . VAL A 1 143 ? -12.088 -18.762 37.094 1.00 86.94 143 VAL A O 1
ATOM 1063 N N . LYS A 1 144 ? -9.888 -18.357 36.804 1.00 89.75 144 LYS A N 1
ATOM 1064 C CA . LYS A 1 144 ? -10.042 -17.041 36.176 1.00 89.75 144 LYS A CA 1
ATOM 1065 C C . LYS A 1 144 ? -9.836 -17.165 34.672 1.00 89.75 144 LYS A C 1
ATOM 1067 O O . LYS A 1 144 ? -8.825 -17.699 34.232 1.00 89.75 144 LYS A O 1
ATOM 1072 N N . THR A 1 145 ? -10.774 -16.657 33.883 1.00 91.75 145 THR A N 1
ATOM 1073 C CA . THR A 1 145 ? -10.670 -16.602 32.422 1.00 91.75 145 THR A CA 1
ATOM 1074 C C . THR A 1 145 ? -10.566 -15.159 31.963 1.00 91.75 145 THR A C 1
ATOM 1076 O O . THR A 1 145 ? -11.494 -14.370 32.149 1.00 91.75 145 THR A O 1
ATOM 1079 N N . VAL A 1 146 ? -9.436 -14.834 31.345 1.00 91.94 146 VAL A N 1
ATOM 1080 C CA . VAL A 1 146 ? -9.182 -13.561 30.677 1.00 91.94 146 VAL A CA 1
ATOM 1081 C C . VAL A 1 146 ? -9.716 -13.658 29.256 1.00 91.94 146 VAL A C 1
ATOM 1083 O O . VAL A 1 146 ? -9.502 -14.653 28.566 1.00 91.94 146 VAL A O 1
ATOM 1086 N N . THR A 1 147 ? -10.443 -12.639 28.818 1.00 92.44 147 THR A N 1
ATOM 1087 C CA . THR A 1 147 ? -10.940 -12.520 27.447 1.00 92.44 147 THR A CA 1
ATOM 1088 C C . THR A 1 147 ? -10.661 -11.117 26.933 1.00 92.44 147 THR A C 1
ATOM 1090 O O . THR A 1 147 ? -11.047 -10.149 27.585 1.00 92.44 147 THR A O 1
ATOM 1093 N N . ILE A 1 148 ? -10.017 -11.007 25.772 1.00 91.50 148 ILE A N 1
ATOM 1094 C CA . ILE A 1 148 ? -9.745 -9.738 25.088 1.00 91.50 148 ILE A CA 1
ATOM 1095 C C . ILE A 1 148 ? -10.398 -9.801 23.709 1.00 91.50 148 ILE A C 1
ATOM 1097 O O . ILE A 1 148 ? -10.194 -10.754 22.961 1.00 91.50 148 ILE A O 1
ATOM 1101 N N . THR A 1 149 ? -11.205 -8.796 23.377 1.00 91.25 149 THR A N 1
ATOM 1102 C CA . THR A 1 149 ? -11.950 -8.737 22.115 1.00 91.25 149 THR A CA 1
ATOM 1103 C C . THR A 1 149 ? -11.607 -7.439 21.387 1.00 91.25 149 THR A C 1
ATOM 1105 O O . THR A 1 149 ? -11.979 -6.365 21.874 1.00 91.25 149 THR A O 1
ATOM 1108 N N . PRO A 1 150 ? -10.896 -7.501 20.248 1.00 88.44 150 PRO A N 1
ATOM 1109 C CA . PRO A 1 150 ? -10.562 -6.310 19.483 1.00 88.44 150 PRO A CA 1
ATOM 1110 C C . PRO A 1 150 ? -11.774 -5.802 18.677 1.00 88.44 150 PRO A C 1
ATOM 1112 O O . PRO A 1 150 ? -12.728 -6.551 18.434 1.00 88.44 150 PRO A O 1
ATOM 1115 N N . PRO A 1 151 ? -11.764 -4.529 18.249 1.00 87.81 151 PRO A N 1
ATOM 1116 C CA . PRO A 1 151 ? -12.756 -4.004 17.317 1.00 87.81 151 PRO A CA 1
ATOM 1117 C C . PRO A 1 151 ? -12.522 -4.522 15.885 1.00 87.81 151 PRO A C 1
ATOM 1119 O O . PRO A 1 151 ? -11.391 -4.728 15.454 1.00 87.81 151 PRO A O 1
ATOM 1122 N N . HIS A 1 152 ? -13.599 -4.674 15.116 1.00 87.12 152 HIS A N 1
ATOM 1123 C CA . HIS A 1 152 ? -13.601 -5.051 13.698 1.00 87.12 152 HIS A CA 1
ATOM 1124 C C . HIS A 1 152 ? -14.651 -4.243 12.919 1.00 87.12 152 HIS A C 1
ATOM 1126 O O . HIS A 1 152 ? -15.497 -3.577 13.509 1.00 87.12 152 HIS A O 1
ATOM 1132 N N . LEU A 1 153 ? -14.571 -4.244 11.581 1.00 86.94 153 LEU A N 1
ATOM 1133 C CA . LEU A 1 153 ? -15.437 -3.462 10.681 1.00 86.94 153 LEU A CA 1
ATOM 1134 C C . LEU A 1 153 ? -15.581 -1.997 11.109 1.00 86.94 153 LEU A C 1
ATOM 1136 O O . LEU A 1 153 ? -16.678 -1.441 11.126 1.00 86.94 153 LEU A O 1
ATOM 1140 N N . ILE A 1 154 ? -14.457 -1.377 11.459 1.00 88.50 154 ILE A N 1
ATOM 1141 C CA . ILE A 1 154 ? -14.414 0.015 11.892 1.00 88.50 154 ILE A CA 1
ATOM 1142 C C . ILE A 1 154 ? -14.731 0.917 10.694 1.00 88.50 154 ILE A C 1
ATOM 1144 O O . ILE A 1 154 ? -14.028 0.877 9.683 1.00 88.50 154 ILE A O 1
ATOM 1148 N N . LYS A 1 155 ? -15.778 1.743 10.804 1.00 88.25 155 LYS A N 1
ATOM 1149 C CA . LYS A 1 155 ? -16.161 2.747 9.795 1.00 88.25 155 LYS A CA 1
ATOM 1150 C C . LYS A 1 155 ? -16.250 4.120 10.450 1.00 88.25 155 LYS A C 1
ATOM 1152 O O . LYS A 1 155 ? -16.982 4.304 11.421 1.00 88.25 155 LYS A O 1
ATOM 1157 N N . ARG A 1 156 ? -15.521 5.100 9.915 1.00 88.19 156 ARG A N 1
ATOM 1158 C CA . ARG A 1 156 ? -15.500 6.468 10.453 1.00 88.19 156 ARG A CA 1
ATOM 1159 C C . ARG A 1 156 ? -16.703 7.253 9.940 1.00 88.19 156 ARG A C 1
ATOM 1161 O O . ARG A 1 156 ? -17.110 7.077 8.792 1.00 88.19 156 ARG A O 1
ATOM 1168 N N . LEU A 1 157 ? -17.240 8.146 10.764 1.00 89.75 157 LEU A N 1
ATOM 1169 C CA . LEU A 1 157 ? -18.208 9.140 10.312 1.00 89.75 157 LEU A CA 1
ATOM 1170 C C . LEU A 1 157 ? -17.515 10.153 9.390 1.00 89.75 157 LEU A C 1
ATOM 1172 O O . LEU A 1 157 ? -16.390 10.585 9.647 1.00 89.75 157 LEU A O 1
ATOM 1176 N N . VAL A 1 158 ? -18.196 10.544 8.315 1.00 88.75 158 VAL A N 1
ATOM 1177 C CA . VAL A 1 158 ? -17.733 11.601 7.389 1.00 88.75 158 VAL A CA 1
ATOM 1178 C C . VAL A 1 158 ? -18.611 12.850 7.431 1.00 88.75 158 VAL A C 1
ATOM 1180 O O . VAL A 1 158 ? -18.311 13.836 6.768 1.00 88.75 158 VAL A O 1
ATOM 1183 N N . ALA A 1 159 ? -19.688 12.815 8.214 1.00 91.44 159 ALA A N 1
ATOM 1184 C CA . ALA A 1 159 ? -20.507 13.970 8.545 1.00 91.44 159 ALA A CA 1
ATOM 1185 C C . ALA A 1 159 ? -20.959 13.871 10.005 1.00 91.44 159 ALA A C 1
ATOM 1187 O O . ALA A 1 159 ? -21.126 12.768 10.534 1.00 91.44 159 ALA A O 1
ATOM 1188 N N . ASP A 1 160 ? -21.149 15.024 10.640 1.00 92.69 160 ASP A N 1
ATOM 1189 C CA . ASP A 1 160 ? -21.647 15.094 12.009 1.00 92.69 160 ASP A CA 1
ATOM 1190 C C . ASP A 1 160 ? -23.083 14.555 12.090 1.00 92.69 160 ASP A C 1
ATOM 1192 O O . ASP A 1 160 ? -23.908 14.777 11.202 1.00 92.69 160 ASP A O 1
ATOM 1196 N N . ALA A 1 161 ? -23.382 13.855 13.179 1.00 92.88 161 ALA A N 1
ATOM 1197 C CA . ALA A 1 161 ? -24.690 13.300 13.481 1.00 92.88 161 ALA A CA 1
ATOM 1198 C C . ALA A 1 161 ? -25.208 13.920 14.782 1.00 92.88 161 ALA A C 1
ATOM 1200 O O . ALA A 1 161 ? -24.651 13.709 15.860 1.00 92.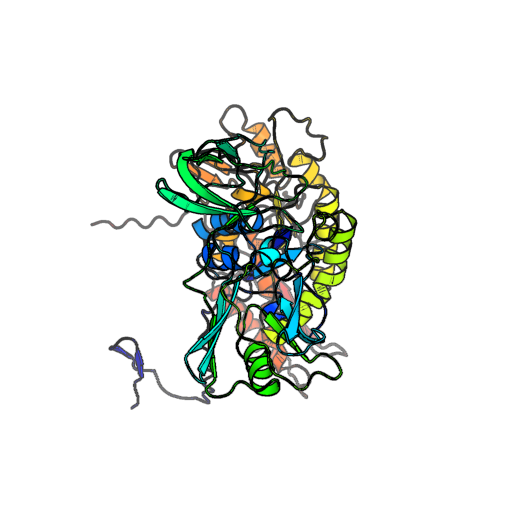88 161 ALA A O 1
ATOM 1201 N N . ALA A 1 162 ? -26.278 14.707 14.688 1.00 93.00 162 ALA A N 1
ATOM 1202 C CA . ALA A 1 162 ? -26.911 15.312 15.854 1.00 93.00 162 ALA A CA 1
ATOM 1203 C C . ALA A 1 162 ? -27.621 14.261 16.725 1.00 93.00 162 ALA A C 1
ATOM 1205 O O . ALA A 1 162 ? -28.012 13.195 16.246 1.00 93.00 162 ALA A O 1
ATOM 1206 N N . SER A 1 163 ? -27.853 14.588 18.000 1.00 92.75 163 SER A N 1
ATOM 1207 C CA . SER A 1 163 ? -28.786 13.809 18.825 1.00 92.75 163 SER A CA 1
ATOM 1208 C C . SER A 1 163 ? -30.153 13.747 18.129 1.00 92.75 163 SER A C 1
ATOM 1210 O O . SER A 1 163 ? -30.609 14.737 17.554 1.00 92.75 163 SER A O 1
ATOM 1212 N N . GLY A 1 164 ? -30.778 12.570 18.124 1.00 94.38 164 GLY A N 1
ATOM 1213 C CA . GLY A 1 164 ? -32.008 12.303 17.381 1.00 94.38 164 GLY A CA 1
ATOM 1214 C C . GLY A 1 164 ? -31.800 11.871 15.922 1.00 94.38 164 GLY A C 1
ATOM 1215 O O . GLY A 1 164 ? -32.773 11.500 15.264 1.00 94.38 164 GLY A O 1
ATOM 1216 N N . ALA A 1 165 ? -30.569 11.872 15.396 1.00 94.50 165 ALA A N 1
ATOM 1217 C CA . ALA A 1 165 ? -30.311 11.419 14.032 1.00 94.50 165 ALA A CA 1
ATOM 1218 C C . ALA A 1 165 ? -30.571 9.911 13.867 1.00 94.50 165 ALA A C 1
ATOM 1220 O O . ALA A 1 165 ? -30.196 9.094 14.710 1.00 94.50 165 ALA A O 1
ATOM 1221 N N . LYS A 1 166 ? -31.184 9.545 12.737 1.00 96.69 166 LYS A N 1
ATOM 1222 C CA . LYS A 1 166 ? -31.351 8.150 12.295 1.00 96.69 166 LYS A CA 1
ATOM 1223 C C . LYS A 1 166 ? -30.449 7.768 11.131 1.00 96.69 166 LYS A C 1
ATOM 1225 O O . LYS A 1 166 ? -30.352 6.592 10.820 1.00 96.69 166 LYS A O 1
ATOM 1230 N N . VAL A 1 167 ? -29.815 8.733 10.474 1.00 96.50 167 VAL A N 1
ATOM 1231 C CA . VAL A 1 167 ? -28.958 8.479 9.315 1.00 96.50 167 VAL A CA 1
ATOM 1232 C C . VAL A 1 167 ? -27.532 8.837 9.684 1.00 96.50 167 VAL A C 1
ATOM 1234 O O . VAL A 1 167 ? -27.275 9.944 10.155 1.00 96.50 167 VAL A O 1
ATOM 1237 N N . LEU A 1 168 ? -26.612 7.902 9.466 1.00 96.25 168 LEU A N 1
ATOM 1238 C CA . LEU A 1 168 ? -25.179 8.124 9.616 1.00 96.25 168 LEU A CA 1
ATOM 1239 C C . LEU A 1 168 ? -24.522 8.079 8.240 1.00 96.25 168 LEU A C 1
ATOM 1241 O O . LEU A 1 168 ? -24.801 7.178 7.449 1.00 96.25 168 LEU A O 1
ATOM 1245 N N . LYS A 1 169 ? -23.622 9.027 7.972 1.00 94.62 169 LYS A N 1
ATOM 1246 C CA . LYS A 1 169 ? -22.782 9.025 6.772 1.00 94.62 169 LYS A CA 1
ATOM 1247 C C . LYS A 1 169 ? -21.385 8.535 7.133 1.00 94.62 169 LYS A C 1
ATOM 1249 O O . LYS A 1 169 ? -20.748 9.102 8.024 1.00 94.62 169 LYS A O 1
ATOM 1254 N N . LEU A 1 170 ? -20.919 7.496 6.450 1.00 91.38 170 LEU A N 1
ATOM 1255 C CA . LEU A 1 170 ? -19.706 6.753 6.789 1.00 91.38 170 LEU A CA 1
ATOM 1256 C C . LEU A 1 170 ? -18.659 6.832 5.672 1.00 91.38 170 LEU A C 1
ATOM 1258 O O . LEU A 1 170 ? -18.957 7.234 4.549 1.00 91.38 170 LEU A O 1
ATOM 1262 N N . THR A 1 171 ? -17.423 6.435 5.976 1.00 84.38 171 THR A N 1
ATOM 1263 C CA . THR A 1 171 ? -16.339 6.335 4.983 1.00 84.38 171 THR A CA 1
ATOM 1264 C C . THR A 1 171 ? -16.637 5.317 3.887 1.00 84.38 171 THR A C 1
ATOM 1266 O O . THR A 1 171 ? -16.316 5.557 2.729 1.00 84.38 171 THR A O 1
ATOM 1269 N N . ASN A 1 172 ? -17.249 4.192 4.248 1.00 83.00 172 ASN A N 1
ATOM 1270 C CA . ASN A 1 172 ? -17.882 3.235 3.347 1.00 83.00 172 ASN A CA 1
ATOM 1271 C C . ASN A 1 172 ? -18.893 2.395 4.141 1.00 83.00 172 ASN A C 1
ATOM 1273 O O . ASN A 1 172 ? -18.932 2.462 5.375 1.00 83.00 172 ASN A O 1
ATOM 1277 N N . VAL A 1 173 ? -19.692 1.595 3.439 1.00 88.00 173 VAL A N 1
ATOM 1278 C CA . VAL A 1 173 ? -20.707 0.718 4.047 1.00 88.00 173 VAL A CA 1
ATOM 1279 C C . VAL A 1 173 ? -20.442 -0.774 3.817 1.00 88.00 173 VAL A C 1
ATOM 1281 O O . VAL A 1 173 ? -21.308 -1.613 4.061 1.00 88.00 173 VAL A O 1
ATOM 1284 N N . ASP A 1 174 ? -19.230 -1.128 3.390 1.00 84.25 174 ASP A N 1
ATOM 1285 C CA . ASP A 1 174 ? -18.860 -2.513 3.092 1.00 84.25 174 ASP A CA 1
ATOM 1286 C C . ASP A 1 174 ? -18.956 -3.400 4.341 1.00 84.25 174 ASP A C 1
ATOM 1288 O O . ASP A 1 174 ? -18.416 -3.073 5.404 1.00 84.25 174 ASP A O 1
ATOM 1292 N N . GLY A 1 175 ? -19.614 -4.556 4.209 1.00 85.69 175 GLY A N 1
ATOM 1293 C CA . GLY A 1 175 ? -19.820 -5.507 5.309 1.00 85.69 175 GLY A CA 1
ATOM 1294 C C . GLY A 1 175 ? -20.937 -5.121 6.291 1.00 85.69 175 GLY A C 1
ATOM 1295 O O . GLY A 1 175 ? -21.123 -5.807 7.307 1.00 85.69 175 GLY A O 1
ATOM 1296 N N . LEU A 1 176 ? -21.678 -4.047 5.998 1.00 92.31 176 LEU A N 1
ATOM 1297 C CA . LEU A 1 176 ? -22.891 -3.649 6.708 1.00 92.31 176 LEU A CA 1
ATOM 1298 C C . LEU A 1 176 ? -24.128 -4.190 5.982 1.00 92.31 176 LEU A C 1
ATOM 1300 O O . LEU A 1 176 ? -24.157 -4.264 4.757 1.00 92.31 176 LEU A O 1
ATOM 1304 N N . TYR A 1 177 ? -25.157 -4.570 6.737 1.00 94.56 177 TYR A N 1
ATOM 1305 C CA . TYR A 1 177 ? -26.420 -5.067 6.190 1.00 94.56 177 TYR A CA 1
ATOM 1306 C C . TYR A 1 177 ? -27.585 -4.807 7.164 1.00 94.56 177 TYR A C 1
ATOM 1308 O O . TYR A 1 177 ? -27.347 -4.663 8.368 1.00 94.56 177 TYR A O 1
ATOM 1316 N N . PRO A 1 178 ? -28.839 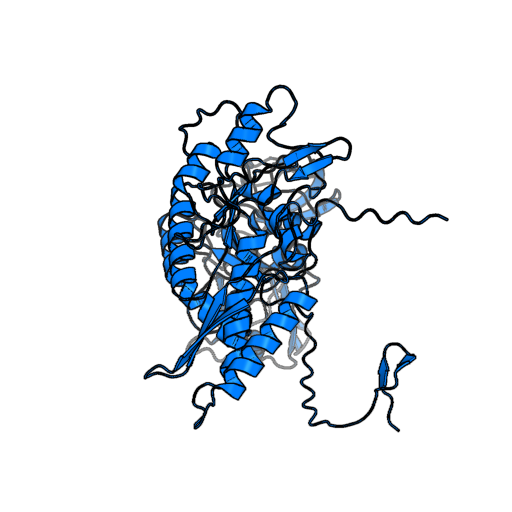-4.744 6.673 1.00 96.62 178 PRO A N 1
ATOM 1317 C CA . PRO A 1 178 ? -30.031 -4.610 7.513 1.00 96.62 178 PRO A CA 1
ATOM 1318 C C . PRO A 1 178 ? -30.113 -5.673 8.616 1.00 96.62 178 PRO A C 1
ATOM 1320 O O . PRO A 1 178 ? -29.879 -6.853 8.373 1.00 96.62 178 PRO A O 1
ATOM 1323 N N . GLY A 1 179 ? -30.463 -5.263 9.831 1.00 95.56 179 GLY A N 1
ATOM 1324 C CA . GLY A 1 179 ? -30.531 -6.112 11.021 1.00 95.56 179 GLY A CA 1
ATOM 1325 C C . GLY A 1 179 ? -29.201 -6.284 11.759 1.00 95.56 179 GLY A C 1
ATOM 1326 O O . GLY A 1 179 ? -29.201 -6.800 12.874 1.00 95.56 179 GLY A O 1
ATOM 1327 N N . LYS A 1 180 ? -28.070 -5.833 11.196 1.00 95.06 180 LYS A N 1
ATOM 1328 C CA . LYS A 1 180 ? -26.772 -5.912 11.875 1.00 95.06 180 LYS A CA 1
ATOM 1329 C C . LYS A 1 180 ? -26.705 -4.942 13.053 1.00 95.06 180 LYS A C 1
ATOM 1331 O O . LYS A 1 180 ? -26.983 -3.749 12.901 1.00 95.06 180 LYS A O 1
ATOM 1336 N N . THR A 1 181 ? -26.282 -5.447 14.209 1.00 94.88 181 THR A N 1
ATOM 1337 C CA . THR A 1 181 ? -25.944 -4.627 15.375 1.00 94.88 181 THR A CA 1
ATOM 1338 C C . THR A 1 181 ? -24.490 -4.175 15.287 1.00 94.88 181 THR A C 1
ATOM 1340 O O . THR A 1 181 ? -23.605 -4.977 15.010 1.00 94.88 181 THR A O 1
ATOM 1343 N N . MET A 1 182 ? -24.257 -2.889 15.521 1.00 94.81 182 MET A N 1
ATOM 1344 C CA . MET A 1 182 ? -22.937 -2.261 15.581 1.00 94.81 182 MET A CA 1
ATOM 1345 C C . MET A 1 182 ? -22.845 -1.425 16.863 1.00 94.81 182 MET A C 1
ATOM 1347 O O . MET A 1 182 ? -23.853 -1.139 17.508 1.00 94.81 182 MET A O 1
ATOM 1351 N N . PHE A 1 183 ? -21.647 -0.980 17.213 1.00 92.75 183 PHE A N 1
ATOM 1352 C CA . PHE A 1 183 ? -21.396 -0.071 18.324 1.00 92.75 183 PHE A CA 1
ATOM 1353 C C . PHE A 1 183 ? -20.901 1.270 17.793 1.00 92.75 183 PHE A C 1
ATOM 1355 O O . PHE A 1 183 ? -19.980 1.312 16.985 1.00 92.75 183 PHE A O 1
ATOM 1362 N N . LEU A 1 184 ? -21.507 2.366 18.245 1.00 91.56 184 LEU A N 1
ATOM 1363 C CA . LEU A 1 184 ? -21.154 3.735 17.885 1.00 91.56 184 LEU A CA 1
ATOM 1364 C C . LEU A 1 184 ? -20.361 4.388 19.022 1.00 91.56 184 LEU A C 1
ATOM 1366 O O . LEU A 1 184 ? -20.849 4.507 20.149 1.00 91.56 184 LEU A O 1
ATOM 1370 N N . SER A 1 185 ? -19.145 4.833 18.714 1.00 87.75 185 SER A N 1
ATOM 1371 C CA . SER A 1 185 ? -18.209 5.436 19.663 1.00 87.75 185 SER A CA 1
ATOM 1372 C C . SER A 1 185 ? -17.661 6.776 19.161 1.00 87.75 185 SER A C 1
ATOM 1374 O O . SER A 1 185 ? -17.760 7.118 17.980 1.00 87.75 185 SER A O 1
ATOM 1376 N N . LYS A 1 186 ? -17.089 7.552 20.083 1.00 81.69 186 LYS A N 1
ATOM 1377 C CA . LYS A 1 186 ? -16.393 8.824 19.841 1.00 81.69 186 LYS A CA 1
ATOM 1378 C C . LYS A 1 186 ? -15.040 8.806 20.548 1.00 81.69 186 LYS A C 1
ATOM 1380 O O . LYS A 1 186 ? -14.874 8.095 21.537 1.00 81.69 186 LYS A O 1
ATOM 1385 N N . SER A 1 187 ? -14.078 9.588 20.066 1.00 69.81 187 SER A N 1
ATOM 1386 C CA . SER A 1 187 ? -12.754 9.668 20.684 1.00 69.81 187 SER A CA 1
ATOM 1387 C C . SER A 1 187 ? -12.839 10.133 22.143 1.00 69.81 187 SER A C 1
ATOM 1389 O O . SER A 1 187 ? -13.427 11.181 22.418 1.00 69.81 187 SER A O 1
ATOM 1391 N N . GLY A 1 188 ? -12.197 9.407 23.060 1.00 59.69 188 GLY A N 1
ATOM 1392 C CA . GLY A 1 188 ? -11.782 9.967 24.348 1.00 59.69 188 GLY A CA 1
ATOM 1393 C C . GLY A 1 188 ? -12.827 10.090 25.461 1.00 59.69 188 GLY A C 1
ATOM 1394 O O . GLY A 1 188 ? -12.645 10.974 26.288 1.00 59.69 188 GLY A O 1
ATOM 1395 N N . THR A 1 189 ? -13.885 9.264 25.504 1.00 55.84 189 THR A N 1
ATOM 1396 C CA . THR A 1 189 ? -14.602 8.772 26.722 1.00 55.84 189 THR A CA 1
ATOM 1397 C C . THR A 1 189 ? -16.059 8.389 26.420 1.00 55.84 189 THR A C 1
ATOM 1399 O O . THR A 1 189 ? -16.728 8.991 25.574 1.00 55.84 189 THR A O 1
ATOM 1402 N N . GLY A 1 190 ? -16.567 7.407 27.173 1.00 62.56 190 GLY A N 1
ATOM 1403 C CA . GLY A 1 190 ? -17.967 6.972 27.168 1.00 62.56 190 GLY A CA 1
ATOM 1404 C C . GLY A 1 190 ? -18.157 5.534 26.687 1.00 62.56 190 GLY A C 1
ATOM 1405 O O . GLY A 1 190 ? -17.391 5.025 25.872 1.00 62.56 190 GLY A O 1
ATOM 1406 N N . THR A 1 191 ? -19.183 4.862 27.205 1.00 76.06 191 THR A N 1
ATOM 1407 C CA . THR A 1 191 ? -19.580 3.529 26.740 1.00 76.06 191 THR A CA 1
ATOM 1408 C C . THR A 1 191 ? -20.125 3.627 25.310 1.00 76.06 191 THR A C 1
ATOM 1410 O O . THR A 1 191 ? -21.023 4.442 25.077 1.00 76.06 191 THR A O 1
ATOM 1413 N N . PRO A 1 192 ? -19.632 2.817 24.354 1.00 86.75 192 PRO A N 1
ATOM 1414 C CA . PRO A 1 192 ? -20.183 2.788 23.004 1.00 86.75 192 PRO A CA 1
ATOM 1415 C C . PRO A 1 192 ? -21.683 2.481 23.005 1.00 86.75 192 PRO A C 1
ATOM 1417 O O . PRO A 1 192 ? -22.149 1.598 23.728 1.00 86.75 192 PRO A O 1
ATOM 1420 N N . ALA A 1 193 ? -22.441 3.197 22.179 1.00 89.25 193 ALA A N 1
ATOM 1421 C CA . ALA A 1 193 ? -23.878 2.995 22.045 1.00 89.25 193 ALA A CA 1
ATOM 1422 C C . ALA A 1 193 ? -24.159 1.850 21.067 1.00 89.25 193 ALA A C 1
ATOM 1424 O O . ALA A 1 193 ? -23.663 1.866 19.942 1.00 89.25 193 ALA A O 1
ATOM 1425 N N . SER A 1 194 ? -24.973 0.874 21.467 1.00 92.94 194 SER A N 1
ATOM 1426 C CA . SER A 1 194 ? -25.452 -0.159 20.542 1.00 92.94 194 SER A CA 1
ATOM 1427 C C . SER A 1 194 ? -26.442 0.451 19.548 1.00 92.94 194 SER A C 1
ATOM 1429 O O . SER A 1 194 ? -27.389 1.132 19.941 1.00 92.94 194 SER A O 1
ATOM 1431 N N . ILE A 1 195 ? -26.216 0.212 18.260 1.00 95.44 195 ILE A N 1
ATOM 1432 C CA . ILE A 1 195 ? -27.057 0.667 17.153 1.00 95.44 195 ILE A CA 1
ATOM 1433 C C . ILE A 1 195 ? -27.423 -0.529 16.274 1.00 95.44 195 ILE A C 1
ATOM 1435 O O . ILE A 1 195 ? -26.659 -1.482 16.156 1.00 95.44 195 ILE A O 1
ATOM 1439 N N . THR A 1 196 ? -28.593 -0.494 15.640 1.00 97.06 196 THR A N 1
ATOM 1440 C CA . THR A 1 196 ? -29.016 -1.535 14.690 1.00 97.06 196 THR A CA 1
ATOM 1441 C C . THR A 1 196 ? -29.336 -0.902 13.349 1.00 97.06 196 THR A C 1
ATOM 1443 O O . THR A 1 196 ? -30.054 0.099 13.282 1.00 97.06 196 THR A O 1
ATOM 1446 N N . ILE A 1 197 ? -28.782 -1.480 12.288 1.00 97.62 197 ILE A N 1
ATOM 1447 C CA . ILE A 1 197 ? -28.938 -0.991 10.920 1.00 97.62 197 ILE A CA 1
ATOM 1448 C C . ILE A 1 197 ? -30.309 -1.413 10.390 1.00 97.62 197 ILE A C 1
ATOM 1450 O O . ILE A 1 197 ? -30.655 -2.587 10.410 1.00 97.62 197 ILE A O 1
ATOM 1454 N N . GLU A 1 198 ? -31.087 -0.458 9.901 1.00 97.75 198 GLU A N 1
ATOM 1455 C CA . GLU A 1 198 ? -32.352 -0.682 9.199 1.00 97.75 198 GLU A CA 1
ATOM 1456 C C . GLU A 1 198 ? -32.127 -0.834 7.692 1.00 97.75 198 GLU A C 1
ATOM 1458 O O . GLU A 1 198 ? -32.650 -1.756 7.073 1.00 97.75 198 GLU A O 1
ATOM 1463 N N . SER A 1 199 ? -31.320 0.046 7.095 1.00 97.38 199 SER A N 1
ATOM 1464 C CA . SER A 1 199 ? -31.015 0.020 5.663 1.00 97.38 199 SER A CA 1
ATOM 1465 C C . SER A 1 199 ? -29.616 0.556 5.367 1.00 97.38 199 SER A C 1
ATOM 1467 O O . SER A 1 199 ? -29.033 1.294 6.166 1.00 97.38 199 SER A O 1
ATOM 1469 N N . VAL A 1 200 ? -29.077 0.160 4.213 1.00 97.00 200 VAL A N 1
ATOM 1470 C CA . VAL A 1 200 ? -27.751 0.552 3.727 1.00 97.00 200 VAL A CA 1
ATOM 1471 C C . VAL A 1 200 ? -27.887 1.129 2.323 1.00 97.00 200 VAL A C 1
ATOM 1473 O O . VAL A 1 200 ? -28.474 0.490 1.452 1.00 97.00 200 VAL A O 1
ATOM 1476 N N . ASP A 1 201 ? -27.317 2.310 2.106 1.00 94.50 201 ASP A N 1
ATOM 1477 C CA . ASP A 1 201 ? -27.168 2.935 0.795 1.00 94.50 201 ASP A CA 1
ATOM 1478 C C . ASP A 1 201 ? -25.675 2.996 0.447 1.00 94.50 201 ASP A C 1
ATOM 1480 O O . ASP A 1 201 ? -24.907 3.804 0.980 1.00 94.50 201 ASP A O 1
ATOM 1484 N N . SER A 1 202 ? -25.263 2.094 -0.444 1.00 86.44 202 SER A N 1
ATOM 1485 C CA . SER A 1 202 ? -23.882 1.965 -0.915 1.00 86.44 202 SER A CA 1
ATOM 1486 C C . SER A 1 202 ? -23.457 3.046 -1.898 1.00 86.44 202 SER A C 1
ATOM 1488 O O . SER A 1 202 ? -22.261 3.247 -2.083 1.00 86.44 202 SER A O 1
ATOM 1490 N N . VAL A 1 203 ? -24.403 3.768 -2.501 1.00 83.88 203 VAL A N 1
ATOM 1491 C CA . VAL A 1 203 ? -24.092 4.867 -3.421 1.00 83.88 203 VAL A CA 1
ATOM 1492 C C . VAL A 1 203 ? -23.686 6.099 -2.621 1.00 83.88 203 VAL A C 1
ATOM 1494 O O . VAL A 1 203 ? -22.683 6.741 -2.925 1.00 83.88 203 VAL A O 1
ATOM 1497 N N . ASN A 1 204 ? -24.436 6.407 -1.562 1.00 85.94 204 ASN A N 1
ATOM 1498 C CA . ASN A 1 204 ? -24.193 7.591 -0.735 1.00 85.94 204 ASN A CA 1
ATOM 1499 C C . ASN A 1 204 ? -23.325 7.322 0.503 1.00 85.94 204 ASN A C 1
ATOM 1501 O O . ASN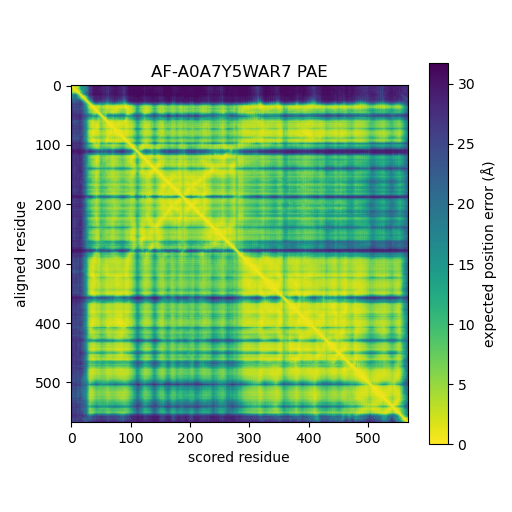 A 1 204 ? -23.007 8.262 1.242 1.00 85.94 204 ASN A O 1
ATOM 1505 N N . ASN A 1 205 ? -22.933 6.063 0.726 1.00 90.81 205 ASN A N 1
ATOM 1506 C CA . ASN A 1 205 ? -22.246 5.592 1.928 1.00 90.81 205 ASN A CA 1
ATOM 1507 C C . ASN A 1 205 ? -22.981 5.989 3.217 1.00 90.81 205 ASN A C 1
ATOM 1509 O O . ASN A 1 205 ? -22.387 6.505 4.171 1.00 90.81 205 ASN A O 1
ATOM 1513 N N . THR A 1 206 ? -24.293 5.768 3.241 1.00 95.69 206 THR A N 1
ATOM 1514 C CA . THR A 1 206 ? -25.141 6.056 4.400 1.00 95.69 206 THR A CA 1
ATOM 1515 C C . THR A 1 206 ? -25.783 4.791 4.949 1.00 95.69 206 THR A C 1
ATOM 1517 O O . THR A 1 206 ? -26.065 3.829 4.234 1.00 95.69 206 THR A O 1
ATOM 1520 N N . VAL A 1 207 ? -26.022 4.799 6.258 1.00 97.00 207 VAL A N 1
ATOM 1521 C CA . VAL A 1 207 ? -26.826 3.783 6.939 1.00 97.00 207 VAL A CA 1
ATOM 1522 C C . VAL A 1 207 ? -27.970 4.452 7.680 1.00 97.00 207 VAL A C 1
ATOM 1524 O O . VAL A 1 207 ? -27.777 5.480 8.332 1.00 97.00 207 VAL A O 1
ATOM 1527 N N . THR A 1 208 ? -29.155 3.857 7.587 1.00 97.56 208 THR A N 1
ATOM 1528 C CA . THR A 1 208 ? -30.321 4.247 8.387 1.00 97.56 208 THR A CA 1
ATOM 1529 C C . THR A 1 208 ? -30.418 3.316 9.585 1.00 97.56 208 THR A C 1
ATOM 1531 O O . THR A 1 208 ? -30.217 2.111 9.449 1.00 97.56 208 THR A O 1
ATOM 1534 N N . LEU A 1 209 ? -30.701 3.865 10.759 1.00 97.75 209 LEU A N 1
ATOM 1535 C CA . LEU A 1 209 ? -30.791 3.156 12.028 1.00 97.75 209 LEU A CA 1
ATOM 1536 C C . LEU A 1 209 ? -32.251 2.949 12.427 1.00 97.75 209 LEU A C 1
ATOM 1538 O O . LEU A 1 209 ? -33.075 3.857 12.296 1.00 97.75 209 LEU A O 1
ATOM 1542 N N . THR A 1 210 ? -32.540 1.796 13.028 1.00 97.31 210 THR A N 1
ATOM 1543 C CA . THR A 1 210 ? -33.887 1.474 13.529 1.00 97.31 210 THR A CA 1
ATOM 1544 C C . THR A 1 210 ? -34.350 2.473 14.597 1.00 97.31 210 THR A C 1
ATOM 1546 O O . THR A 1 210 ? -35.496 2.939 14.596 1.00 97.31 210 THR A O 1
ATOM 1549 N N . ALA A 1 211 ? -33.430 2.872 15.477 1.00 96.19 211 ALA A N 1
ATOM 1550 C CA . ALA A 1 211 ? -33.632 3.864 16.523 1.00 96.19 211 ALA A CA 1
ATOM 1551 C C . ALA A 1 211 ? -32.732 5.087 16.310 1.00 96.19 211 ALA A C 1
ATOM 1553 O O . ALA A 1 211 ? -31.618 4.984 15.800 1.00 96.19 211 ALA A O 1
ATOM 1554 N N . ALA A 1 212 ? -33.230 6.253 16.720 1.00 94.81 212 ALA A N 1
ATOM 1555 C CA . ALA A 1 212 ? -32.446 7.479 16.711 1.00 94.81 212 ALA A CA 1
ATOM 1556 C C . ALA A 1 212 ? -31.324 7.421 17.758 1.00 94.81 212 ALA A C 1
ATOM 1558 O O . ALA A 1 212 ? -31.517 6.883 18.850 1.00 94.81 212 ALA A O 1
ATOM 1559 N N . ILE A 1 213 ? -30.169 8.007 17.444 1.00 94.00 213 ILE A N 1
ATOM 1560 C CA . ILE A 1 213 ? -29.055 8.090 18.393 1.00 94.00 213 ILE A CA 1
ATOM 1561 C C . ILE A 1 213 ? -29.380 9.065 19.531 1.00 94.00 213 ILE A C 1
ATOM 1563 O O . ILE A 1 213 ? -29.941 10.137 19.309 1.00 94.00 213 ILE A O 1
ATOM 1567 N N . GLY A 1 214 ? -29.014 8.707 20.764 1.00 89.50 214 GLY A N 1
ATOM 1568 C CA . GLY A 1 214 ? -29.318 9.521 21.949 1.00 89.50 214 GLY A CA 1
ATOM 1569 C C . GLY A 1 214 ? -28.399 10.734 22.141 1.00 89.50 214 GLY A C 1
ATOM 1570 O O . GLY A 1 214 ? -28.789 11.716 22.768 1.00 89.50 214 GLY A O 1
ATOM 1571 N N . ALA A 1 215 ? -27.190 10.703 21.579 1.00 89.31 215 ALA A N 1
ATOM 1572 C CA . ALA A 1 215 ? -26.179 11.750 21.721 1.00 89.31 215 ALA A CA 1
ATOM 1573 C C . ALA A 1 215 ? -25.681 12.232 20.354 1.00 89.31 215 ALA A C 1
ATOM 1575 O O . ALA A 1 215 ? -25.831 11.535 19.355 1.00 89.31 215 ALA A O 1
ATOM 1576 N N . ALA A 1 216 ? -25.076 13.420 20.323 1.00 88.88 216 ALA A N 1
ATOM 1577 C CA . ALA A 1 216 ? -24.405 13.920 19.130 1.00 88.88 216 ALA A CA 1
ATOM 1578 C C . ALA A 1 216 ? -23.012 13.287 18.965 1.00 88.88 216 ALA A C 1
ATOM 1580 O O . ALA A 1 216 ? -22.273 13.113 19.940 1.00 88.88 216 ALA A O 1
ATOM 1581 N N . TYR A 1 217 ? -22.652 13.002 17.718 1.00 90.44 217 TYR A N 1
ATOM 1582 C CA . TYR A 1 217 ? -21.368 12.457 17.290 1.00 90.44 217 TYR A CA 1
ATOM 1583 C C . TYR A 1 217 ? -20.814 13.334 16.175 1.00 90.44 217 TYR A C 1
ATOM 1585 O O . TYR A 1 217 ? -21.549 13.750 15.285 1.00 90.44 217 TYR A O 1
ATOM 1593 N N . SER A 1 218 ? -19.519 13.624 16.217 1.00 86.62 218 SER A N 1
ATOM 1594 C CA . SER A 1 218 ? -18.886 14.513 15.244 1.00 86.62 218 SER A CA 1
ATOM 1595 C C . SER A 1 218 ? -17.647 13.896 14.617 1.00 86.62 218 SER A C 1
ATOM 1597 O O . SER A 1 218 ? -16.962 13.051 15.208 1.00 86.62 218 SER A O 1
ATOM 1599 N N . THR A 1 219 ? -17.355 14.368 13.413 1.00 82.56 219 THR A N 1
ATOM 1600 C CA . THR A 1 219 ? -16.116 14.127 12.671 1.00 82.56 219 THR A CA 1
ATOM 1601 C C . THR A 1 219 ? -14.902 14.687 13.414 1.00 82.56 219 THR A C 1
ATOM 1603 O O . THR A 1 219 ? -13.864 14.034 13.448 1.00 82.56 219 THR A O 1
ATOM 1606 N N . ALA A 1 220 ? -15.051 15.826 14.103 1.00 80.12 220 ALA A N 1
ATOM 1607 C CA . ALA A 1 220 ? -14.010 16.418 14.949 1.00 80.12 220 ALA A CA 1
ATOM 1608 C C . ALA A 1 220 ? -13.602 15.513 16.126 1.00 80.12 220 ALA A C 1
ATOM 1610 O O . ALA A 1 220 ? -12.436 15.479 16.503 1.00 80.12 220 ALA A O 1
ATOM 1611 N N . ASN A 1 221 ? -14.542 14.728 16.664 1.00 76.62 221 ASN A N 1
ATOM 1612 C CA . ASN A 1 221 ? -14.271 13.708 17.682 1.00 76.62 221 ASN A CA 1
ATOM 1613 C C . ASN A 1 221 ? -13.932 12.341 17.065 1.00 76.62 221 ASN A C 1
ATOM 1615 O O . ASN A 1 221 ? -14.057 11.317 17.739 1.00 76.62 221 ASN A O 1
ATOM 1619 N N . PHE A 1 222 ? -13.600 12.303 15.768 1.00 80.06 222 PHE A N 1
ATOM 1620 C CA . PHE A 1 222 ? -13.286 11.088 15.015 1.00 80.06 222 PHE A CA 1
ATOM 1621 C C . PHE A 1 222 ? -14.267 9.945 15.298 1.00 80.06 222 PHE A C 1
ATOM 1623 O O . PHE A 1 222 ? -13.864 8.804 15.505 1.00 80.06 222 PHE A O 1
ATOM 1630 N N . SER A 1 223 ? -15.563 10.258 15.359 1.00 87.44 223 SER A N 1
ATOM 1631 C CA . SER A 1 223 ? -16.581 9.271 15.718 1.00 87.44 223 SER A CA 1
ATOM 1632 C C . SER A 1 223 ? -16.617 8.131 14.700 1.00 87.44 223 SER A C 1
ATOM 1634 O O . SER A 1 223 ? -16.418 8.345 13.500 1.00 87.44 223 SER A O 1
ATOM 1636 N N . PHE A 1 224 ? -16.876 6.915 15.169 1.00 89.94 224 PHE A N 1
ATOM 1637 C CA . PHE A 1 224 ? -16.838 5.713 14.342 1.00 89.94 224 PHE A CA 1
ATOM 1638 C C . PHE A 1 224 ? -17.825 4.661 14.836 1.00 89.94 224 PHE A C 1
ATOM 1640 O O . PHE A 1 224 ? -18.180 4.619 16.015 1.00 89.94 224 PHE A O 1
ATOM 1647 N N . ILE A 1 225 ? -18.245 3.795 13.919 1.00 92.62 225 ILE A N 1
ATOM 1648 C CA . ILE A 1 225 ? -18.952 2.561 14.247 1.00 92.62 225 ILE A CA 1
ATOM 1649 C C . ILE A 1 225 ? -18.005 1.371 14.129 1.00 92.62 225 ILE A C 1
ATOM 1651 O O . ILE A 1 225 ? -17.073 1.404 13.327 1.00 92.62 225 ILE A O 1
ATOM 1655 N N . PHE A 1 226 ? -18.243 0.324 14.907 1.00 92.31 226 PHE A N 1
ATOM 1656 C CA . PHE A 1 226 ? -17.465 -0.911 14.867 1.00 92.31 226 PHE A CA 1
ATOM 1657 C C . PHE A 1 226 ? -18.305 -2.107 15.334 1.00 92.31 226 PHE A C 1
ATOM 1659 O O . PHE A 1 226 ? -19.367 -1.948 15.933 1.00 92.31 226 PHE A O 1
ATOM 1666 N N . ASP A 1 227 ? -17.824 -3.304 15.039 1.00 91.69 227 ASP A N 1
ATOM 1667 C CA . ASP A 1 227 ? -18.319 -4.581 15.546 1.00 91.69 227 ASP A CA 1
ATOM 1668 C C . ASP A 1 227 ? -17.262 -5.199 16.477 1.00 91.69 227 ASP A C 1
ATOM 1670 O O . ASP A 1 227 ? -16.078 -4.869 16.386 1.00 91.69 227 ASP A O 1
ATOM 1674 N N . LYS A 1 228 ? -17.660 -6.099 17.374 1.00 90.19 228 LYS A N 1
ATOM 1675 C CA . LYS A 1 228 ? -16.719 -6.851 18.212 1.00 90.19 228 LYS A CA 1
ATOM 1676 C C . LYS A 1 228 ? -16.167 -8.031 17.419 1.00 90.19 228 LYS A C 1
ATOM 1678 O O . LYS A 1 228 ? -16.933 -8.870 16.947 1.00 90.19 228 LYS A O 1
ATOM 1683 N N . ASP A 1 229 ? -14.846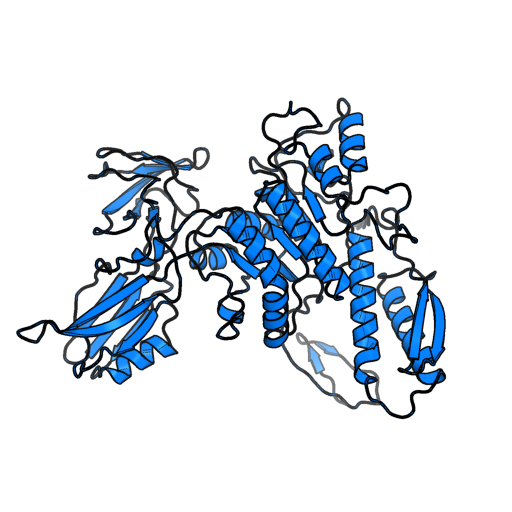 -8.148 17.307 1.00 89.94 229 ASP A N 1
ATOM 1684 C CA . ASP A 1 229 ? -14.237 -9.284 16.618 1.00 89.94 229 ASP A CA 1
ATOM 1685 C C . ASP A 1 229 ? -14.205 -10.530 17.504 1.00 89.94 229 ASP A C 1
ATOM 1687 O O . ASP A 1 229 ? -13.201 -10.869 18.129 1.00 89.94 229 ASP A O 1
ATOM 1691 N N . LEU A 1 230 ? -15.322 -11.249 17.539 1.00 89.81 230 LEU A N 1
ATOM 1692 C CA . LEU A 1 230 ? -15.395 -12.522 18.250 1.00 89.81 230 LEU A CA 1
ATOM 1693 C C . LEU A 1 230 ? -14.515 -13.607 17.606 1.00 89.81 230 LEU A C 1
ATOM 1695 O O . LEU A 1 230 ? -14.171 -14.576 18.277 1.00 89.81 230 LEU A O 1
ATOM 1699 N N . SER A 1 231 ? -14.142 -13.457 16.328 1.00 86.81 231 SER A N 1
ATOM 1700 C CA . SER A 1 231 ? -13.303 -14.431 15.618 1.00 86.81 231 SER A CA 1
ATOM 1701 C C . SER A 1 231 ? -11.820 -14.303 15.968 1.00 86.81 231 SER A C 1
ATOM 1703 O O . SER A 1 231 ? -11.108 -15.303 15.974 1.00 86.81 231 SER A O 1
ATOM 1705 N N . SER A 1 232 ? -11.378 -13.090 16.307 1.00 85.88 232 SER A N 1
ATOM 1706 C CA . SER A 1 232 ? -10.012 -12.791 16.756 1.00 85.88 232 SER A CA 1
ATOM 1707 C C . SER A 1 232 ? -9.932 -12.597 18.277 1.00 85.88 232 SER A C 1
ATOM 1709 O O . SER A 1 232 ? -9.001 -11.970 18.775 1.00 85.88 232 SER A O 1
ATOM 1711 N N . GLN A 1 233 ? -10.927 -13.096 19.016 1.00 91.94 233 GLN A N 1
ATOM 1712 C CA . GLN A 1 233 ? -10.983 -12.996 20.469 1.00 91.94 233 GLN A CA 1
ATOM 1713 C C . GLN A 1 233 ? -9.891 -13.857 21.116 1.00 91.94 233 GLN A C 1
ATOM 1715 O O . GLN A 1 233 ? -9.802 -15.061 20.875 1.00 91.94 233 GLN A O 1
ATOM 1720 N N . GLU A 1 234 ? -9.098 -13.250 21.992 1.00 93.88 234 GLU A N 1
ATOM 1721 C CA . GLU A 1 234 ? -8.045 -13.930 22.743 1.00 93.88 234 GLU A CA 1
ATOM 1722 C C . GLU A 1 234 ? -8.597 -14.399 24.090 1.00 93.88 234 GLU A C 1
ATOM 1724 O O . GLU A 1 234 ? -9.269 -13.637 24.794 1.00 93.88 234 GLU A O 1
ATOM 1729 N N . LYS A 1 235 ? -8.324 -15.656 24.457 1.00 93.50 235 LYS A N 1
ATOM 1730 C CA . LYS A 1 235 ? -8.755 -16.248 25.729 1.00 93.50 235 LYS A CA 1
ATOM 1731 C C . LYS A 1 235 ? -7.631 -17.009 26.403 1.00 93.50 235 LYS A C 1
ATOM 1733 O O . LYS A 1 235 ? -6.922 -17.771 25.752 1.00 93.50 235 LYS A O 1
ATOM 1738 N N . ALA A 1 236 ? -7.556 -16.870 27.719 1.00 94.25 236 ALA A N 1
ATOM 1739 C CA . ALA A 1 236 ? -6.752 -17.730 28.571 1.00 94.25 236 ALA A CA 1
ATOM 1740 C C . ALA A 1 236 ? -7.466 -18.011 29.882 1.00 94.25 236 ALA A C 1
ATOM 1742 O O . ALA A 1 236 ? -8.127 -17.134 30.438 1.00 94.25 236 ALA A O 1
ATOM 1743 N N . SER A 1 237 ? -7.300 -19.232 30.376 1.00 93.25 237 SER A N 1
ATOM 1744 C CA . SER A 1 237 ? -7.835 -19.676 31.656 1.00 93.25 237 SER A CA 1
ATOM 1745 C C . SER A 1 237 ? -6.686 -20.038 32.587 1.00 93.25 237 SER A C 1
ATOM 1747 O O . SER A 1 237 ? -5.723 -20.682 32.177 1.00 93.25 237 SER A O 1
ATOM 1749 N N . PHE A 1 238 ? -6.805 -19.612 33.838 1.00 90.94 238 PHE A N 1
ATOM 1750 C CA . PHE A 1 238 ? -5.815 -19.790 34.888 1.00 90.94 238 PHE A CA 1
ATOM 1751 C C . PHE A 1 238 ? -6.496 -20.452 36.088 1.00 90.94 238 PHE A C 1
ATOM 1753 O O . PHE A 1 238 ? -7.426 -19.874 36.651 1.00 90.94 238 PHE A O 1
ATOM 1760 N N . ASP A 1 239 ? -6.025 -21.629 36.505 1.00 87.31 239 ASP A N 1
ATOM 1761 C CA . ASP A 1 239 ? -6.536 -22.324 37.703 1.00 87.31 239 ASP A CA 1
ATOM 1762 C C . ASP A 1 239 ? -6.215 -21.560 38.994 1.00 87.31 239 ASP A C 1
ATOM 1764 O O . ASP A 1 239 ? -6.951 -21.589 39.978 1.00 87.31 239 ASP A O 1
ATOM 1768 N N . THR A 1 240 ? -5.089 -20.854 38.991 1.00 84.81 240 THR A N 1
ATOM 1769 C CA . THR A 1 240 ? -4.747 -19.805 39.946 1.00 84.81 240 THR A CA 1
ATOM 1770 C C . THR A 1 240 ? -3.991 -18.765 39.143 1.00 84.81 240 THR A C 1
ATOM 1772 O O . THR A 1 240 ? -2.969 -19.085 38.553 1.00 84.81 240 THR A O 1
ATOM 1775 N N . MET A 1 241 ? -4.519 -17.548 39.046 1.00 86.75 241 MET A N 1
ATOM 1776 C CA . MET A 1 241 ? -3.875 -16.482 38.279 1.00 86.75 241 MET A CA 1
ATOM 1777 C C . MET A 1 241 ? -2.923 -15.722 39.195 1.00 86.75 241 MET A C 1
ATOM 1779 O O . MET A 1 241 ? -3.387 -14.972 40.056 1.00 86.75 241 MET A O 1
ATOM 1783 N N . THR A 1 242 ? -1.614 -15.914 39.026 1.00 88.50 242 THR A N 1
ATOM 1784 C CA . THR A 1 242 ? -0.610 -15.019 39.618 1.00 88.50 242 THR A CA 1
ATOM 1785 C C . THR A 1 242 ? -0.348 -13.822 38.705 1.00 88.50 242 THR A C 1
ATOM 1787 O O . THR A 1 242 ? -0.678 -13.836 37.516 1.00 88.50 242 THR A O 1
ATOM 1790 N N . LEU A 1 243 ? 0.251 -12.771 39.267 1.00 88.25 243 LEU A N 1
ATOM 1791 C CA . LEU A 1 243 ? 0.610 -11.559 38.534 1.00 88.25 243 LEU A CA 1
ATOM 1792 C C . LEU A 1 243 ? 1.581 -11.858 37.380 1.00 88.25 243 LEU A C 1
ATOM 1794 O O . LEU A 1 243 ? 1.343 -11.444 36.252 1.00 88.25 243 LEU A O 1
ATOM 1798 N N . GLU A 1 244 ? 2.615 -12.657 37.650 1.00 88.75 244 GLU A N 1
ATOM 1799 C CA . GLU A 1 244 ? 3.625 -13.067 36.669 1.00 88.75 244 GLU A CA 1
ATOM 1800 C C . GLU A 1 244 ? 3.045 -13.953 35.558 1.00 88.75 244 GLU A C 1
ATOM 1802 O O . GLU A 1 244 ? 3.351 -13.761 34.384 1.00 88.75 244 GLU A O 1
ATOM 1807 N N . GLN A 1 245 ? 2.161 -14.898 35.895 1.00 90.81 245 GLN A N 1
ATOM 1808 C CA . GLN A 1 245 ? 1.504 -15.736 34.887 1.00 90.81 245 GLN A CA 1
ATOM 1809 C C . GLN A 1 245 ? 0.628 -14.906 33.949 1.00 90.81 245 GLN A C 1
ATOM 1811 O O . GLN A 1 245 ? 0.626 -15.136 32.739 1.00 90.81 245 GLN A O 1
ATOM 1816 N N . PHE A 1 246 ? -0.104 -13.937 34.502 1.00 90.56 246 PHE A N 1
ATOM 1817 C CA . PHE A 1 246 ? -0.942 -13.038 33.724 1.00 90.56 246 PHE A CA 1
ATOM 1818 C C . PHE A 1 246 ? -0.107 -12.165 32.777 1.00 90.56 246 PHE A C 1
ATOM 1820 O O . PHE A 1 246 ? -0.374 -12.145 31.575 1.00 90.56 246 PHE A O 1
ATOM 1827 N N . THR A 1 247 ? 0.926 -11.481 33.281 1.00 91.50 247 THR A N 1
ATOM 1828 C CA . THR A 1 247 ? 1.746 -10.584 32.452 1.00 91.50 247 THR A CA 1
ATOM 1829 C C . THR A 1 247 ? 2.574 -11.337 31.417 1.00 91.50 247 THR A C 1
ATOM 1831 O O . THR A 1 247 ? 2.643 -10.902 30.268 1.00 91.50 247 THR A O 1
ATOM 1834 N N . ASN A 1 248 ? 3.125 -12.503 31.767 1.00 92.19 248 ASN A N 1
ATOM 1835 C CA . ASN A 1 248 ? 3.843 -13.344 30.813 1.00 92.19 248 ASN A CA 1
ATOM 1836 C C . ASN A 1 248 ? 2.920 -13.847 29.693 1.00 92.19 248 ASN A C 1
ATOM 1838 O O . ASN A 1 248 ? 3.304 -13.8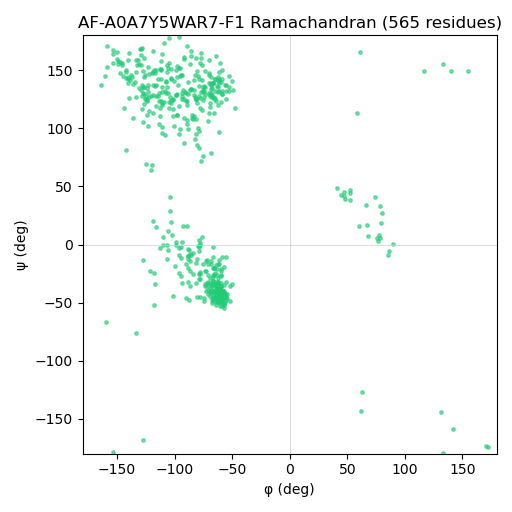38 28.521 1.00 92.19 248 ASN A O 1
ATOM 1842 N N . TRP A 1 249 ? 1.682 -14.240 30.025 1.00 93.31 249 TRP A N 1
ATOM 1843 C CA . TRP A 1 249 ? 0.714 -14.634 29.005 1.00 93.31 249 TRP A CA 1
ATOM 1844 C C . TRP A 1 249 ? 0.398 -13.482 28.048 1.00 93.31 249 TRP A C 1
ATOM 1846 O O . TRP A 1 249 ? 0.458 -13.699 26.837 1.00 93.31 249 TRP A O 1
ATOM 1856 N N . ILE A 1 250 ? 0.125 -12.276 28.568 1.00 92.75 250 ILE A N 1
ATOM 1857 C CA . ILE A 1 250 ? -0.130 -11.091 27.735 1.00 92.75 250 ILE A CA 1
ATOM 1858 C C . ILE A 1 250 ? 1.059 -10.829 26.806 1.00 92.75 250 ILE A C 1
ATOM 1860 O O . ILE A 1 250 ? 0.883 -10.805 25.592 1.00 92.75 250 ILE A O 1
ATOM 1864 N N . ASN A 1 251 ? 2.270 -10.698 27.349 1.00 90.56 251 ASN A N 1
ATOM 1865 C CA . ASN A 1 251 ? 3.442 -10.313 26.561 1.00 90.56 251 ASN A CA 1
ATOM 1866 C C . ASN A 1 251 ? 3.832 -11.356 25.506 1.00 90.56 251 ASN A C 1
ATOM 1868 O O . ASN A 1 251 ? 4.257 -10.985 24.414 1.00 90.56 251 ASN A O 1
ATOM 1872 N N . THR A 1 252 ? 3.640 -12.643 25.804 1.00 87.31 252 THR A N 1
ATOM 1873 C CA . THR A 1 252 ? 4.031 -13.734 24.901 1.00 87.31 252 THR A CA 1
ATOM 1874 C C . THR A 1 252 ? 2.951 -14.079 23.874 1.00 87.31 252 THR A C 1
ATOM 1876 O O . THR A 1 252 ? 3.274 -14.444 22.748 1.00 87.31 252 THR A O 1
ATOM 1879 N N . ASN A 1 253 ? 1.666 -14.001 24.240 1.00 87.19 253 ASN A N 1
ATOM 1880 C CA . ASN A 1 253 ? 0.581 -14.561 23.425 1.00 87.19 253 ASN A CA 1
ATOM 1881 C C . ASN A 1 253 ? -0.421 -13.522 22.920 1.00 87.19 253 ASN A C 1
ATOM 1883 O O . ASN A 1 253 ? -1.075 -13.779 21.908 1.00 87.19 253 ASN A O 1
ATOM 1887 N N . SER A 1 254 ? -0.571 -12.378 23.596 1.00 87.19 254 SER A N 1
ATOM 1888 C CA . SER A 1 254 ? -1.509 -11.357 23.137 1.00 87.19 254 SER A CA 1
ATOM 1889 C C . SER A 1 254 ? -0.941 -10.614 21.935 1.00 87.19 254 SER A C 1
ATOM 1891 O O . SER A 1 254 ? 0.192 -10.126 21.939 1.00 87.19 254 SER A O 1
ATOM 1893 N N . ARG A 1 255 ? -1.752 -10.488 20.889 1.00 84.12 255 ARG A N 1
ATOM 1894 C CA . ARG A 1 255 ? -1.487 -9.631 19.726 1.00 84.12 255 ARG A CA 1
ATOM 1895 C C . ARG A 1 255 ? -2.008 -8.214 19.952 1.00 84.12 255 ARG A C 1
ATOM 1897 O O . ARG A 1 255 ? -1.724 -7.324 19.158 1.00 84.12 255 ARG A O 1
ATOM 1904 N N . ILE A 1 256 ? -2.774 -8.012 21.023 1.00 86.00 256 ILE A N 1
ATOM 1905 C CA . ILE A 1 256 ? -3.513 -6.782 21.295 1.00 86.00 256 ILE A CA 1
ATOM 1906 C C . ILE A 1 256 ? -2.785 -5.931 22.333 1.00 86.00 256 ILE A C 1
ATOM 1908 O O . ILE A 1 256 ? -2.643 -4.728 22.123 1.00 86.00 256 ILE A O 1
ATOM 1912 N N . PHE A 1 257 ? -2.289 -6.534 23.416 1.00 87.62 257 PHE A N 1
ATOM 1913 C CA . PHE A 1 257 ? -1.663 -5.811 24.525 1.00 87.62 257 PHE A CA 1
ATOM 1914 C C . PHE A 1 257 ? -0.235 -6.276 24.820 1.00 87.62 257 PHE A C 1
ATOM 1916 O O . PHE A 1 257 ? 0.128 -7.428 24.598 1.00 87.62 257 PHE A O 1
ATOM 1923 N N . THR A 1 258 ? 0.558 -5.365 25.375 1.00 89.12 258 THR A N 1
ATOM 1924 C CA . THR A 1 258 ? 1.686 -5.657 26.264 1.00 89.12 258 THR A CA 1
ATOM 1925 C C . THR A 1 258 ? 1.286 -5.324 27.701 1.00 89.12 258 THR A C 1
ATOM 1927 O O . THR A 1 258 ? 0.374 -4.526 27.924 1.00 89.12 258 THR A O 1
ATOM 1930 N N . ALA A 1 259 ? 1.937 -5.949 28.678 1.00 90.88 259 ALA A N 1
ATOM 1931 C CA . ALA A 1 259 ? 1.675 -5.789 30.101 1.00 90.88 259 ALA A CA 1
ATOM 1932 C C . ALA A 1 259 ? 2.946 -5.424 30.870 1.00 90.88 259 ALA A C 1
ATOM 1934 O O . ALA A 1 259 ? 3.979 -6.078 30.713 1.00 90.88 259 ALA A O 1
ATOM 1935 N N . GLU A 1 260 ? 2.825 -4.454 31.768 1.00 90.69 260 GLU A N 1
ATOM 1936 C CA . GLU A 1 260 ? 3.852 -4.056 32.726 1.00 90.69 260 GLU A CA 1
ATOM 1937 C C . GLU A 1 260 ? 3.290 -4.133 34.149 1.00 90.69 260 GLU A C 1
ATOM 1939 O O . GLU A 1 260 ? 2.156 -3.727 34.404 1.00 90.69 260 GLU A O 1
ATOM 1944 N N . ILE A 1 261 ? 4.069 -4.703 35.070 1.00 89.50 261 ILE A N 1
ATOM 1945 C CA . ILE A 1 261 ? 3.695 -4.791 36.484 1.00 89.50 261 ILE A CA 1
ATOM 1946 C C . ILE A 1 261 ? 3.959 -3.439 37.142 1.00 89.50 261 ILE A C 1
ATOM 1948 O O . ILE A 1 261 ? 5.078 -2.935 37.081 1.00 89.50 261 ILE A O 1
ATOM 1952 N N . GLU A 1 262 ? 2.954 -2.894 37.822 1.00 86.94 262 GLU A N 1
ATOM 1953 C CA . GLU A 1 262 ? 3.104 -1.641 38.556 1.00 86.94 262 GLU A CA 1
ATOM 1954 C C . GLU A 1 262 ? 3.997 -1.809 39.789 1.00 86.94 262 GLU A C 1
ATOM 1956 O O . GLU A 1 262 ? 4.015 -2.848 40.459 1.00 86.94 262 GLU A O 1
ATOM 1961 N N . THR A 1 263 ? 4.761 -0.764 40.108 1.00 81.56 263 THR A N 1
ATOM 1962 C CA . THR A 1 263 ? 5.731 -0.824 41.208 1.00 81.56 263 THR A CA 1
ATOM 1963 C C . THR A 1 263 ? 5.018 -1.064 42.542 1.00 81.56 263 THR A C 1
ATOM 1965 O O . THR A 1 263 ? 4.216 -0.249 42.987 1.00 81.56 263 THR A O 1
ATOM 1968 N N . GLY A 1 264 ? 5.350 -2.170 43.217 1.00 74.94 264 GLY A N 1
ATOM 1969 C CA . GLY A 1 264 ? 4.755 -2.544 44.507 1.00 74.94 264 GLY A CA 1
ATOM 1970 C C . GLY A 1 264 ? 3.488 -3.402 44.409 1.00 74.94 264 GLY A C 1
ATOM 1971 O O . GLY A 1 264 ? 2.954 -3.803 45.446 1.00 74.94 264 GLY A O 1
ATOM 1972 N N . ALA A 1 265 ? 3.032 -3.738 43.199 1.00 80.06 265 ALA A N 1
ATOM 1973 C CA . ALA A 1 265 ? 1.930 -4.668 42.993 1.00 80.06 265 ALA A CA 1
ATOM 1974 C C . ALA A 1 265 ? 2.328 -6.102 43.391 1.00 80.06 265 ALA A C 1
ATOM 1976 O O . ALA A 1 265 ? 3.368 -6.619 42.983 1.00 80.06 265 ALA A O 1
ATOM 1977 N N . THR A 1 266 ? 1.490 -6.757 44.200 1.00 77.62 266 THR A N 1
ATOM 1978 C CA . THR A 1 266 ? 1.733 -8.131 44.696 1.00 77.62 266 THR A CA 1
ATOM 1979 C C . THR A 1 266 ? 0.566 -9.086 44.455 1.00 77.62 266 THR A C 1
ATOM 1981 O O . THR A 1 266 ? 0.725 -10.302 44.564 1.00 77.62 266 THR A O 1
ATOM 1984 N N . THR A 1 267 ? -0.603 -8.560 44.099 1.00 79.75 267 THR A N 1
ATOM 1985 C CA . THR A 1 267 ? -1.830 -9.315 43.836 1.00 79.75 267 THR A CA 1
ATOM 1986 C C . THR A 1 267 ? -2.116 -9.357 42.338 1.00 79.75 267 THR A C 1
ATOM 1988 O O . THR A 1 267 ? -1.644 -8.519 41.583 1.00 79.75 267 THR A O 1
ATOM 1991 N N . ALA A 1 268 ? -2.839 -10.372 41.864 1.00 79.44 268 ALA A N 1
ATOM 1992 C CA . ALA A 1 268 ? -3.244 -10.451 40.460 1.00 79.44 268 ALA A CA 1
ATOM 1993 C C . ALA A 1 268 ? -4.562 -9.692 40.225 1.00 79.44 268 ALA A C 1
ATOM 1995 O O . ALA A 1 268 ? -5.386 -9.643 41.143 1.00 79.44 268 ALA A O 1
ATOM 1996 N N . PRO A 1 269 ? -4.836 -9.213 38.994 1.00 80.94 269 PRO A N 1
ATOM 1997 C CA . PRO A 1 269 ? -6.084 -8.520 38.680 1.00 80.94 269 PRO A CA 1
ATOM 1998 C C . PRO A 1 269 ? -7.353 -9.272 39.127 1.00 80.94 269 PRO A C 1
ATOM 2000 O O . PRO A 1 269 ? -7.463 -10.507 39.026 1.00 80.94 269 PRO A O 1
ATOM 2003 N N . VAL A 1 270 ? -8.330 -8.516 39.631 1.00 79.56 270 VAL A N 1
ATOM 2004 C CA . VAL A 1 270 ? -9.618 -9.045 40.105 1.00 79.56 270 VAL A CA 1
ATOM 2005 C C . VAL A 1 270 ? -10.539 -9.348 38.922 1.00 79.56 270 VAL A C 1
ATOM 2007 O O . VAL A 1 270 ? -10.376 -8.824 37.821 1.00 79.56 270 VAL A O 1
ATOM 2010 N N . ALA A 1 271 ? -11.498 -10.248 39.140 1.00 81.81 271 ALA A N 1
ATOM 2011 C CA . ALA A 1 271 ? -12.519 -10.537 38.151 1.00 81.81 271 ALA A CA 1
ATOM 2012 C C . ALA A 1 271 ? -13.454 -9.332 37.950 1.00 81.81 271 ALA A C 1
ATOM 2014 O O . ALA A 1 271 ? -13.941 -8.744 38.912 1.00 81.81 271 ALA A O 1
ATOM 2015 N N . PHE A 1 272 ? -13.748 -9.008 36.697 1.00 81.31 272 PHE A N 1
ATOM 2016 C CA . PHE A 1 272 ? -14.737 -8.018 36.298 1.00 81.31 272 PHE A CA 1
ATOM 2017 C C . PHE A 1 272 ? -15.503 -8.513 35.068 1.00 81.31 272 PHE A C 1
ATOM 2019 O O . PHE A 1 272 ? -14.947 -9.167 34.177 1.00 81.31 272 PHE A O 1
ATOM 2026 N N . ALA A 1 273 ? -16.796 -8.186 35.021 1.00 79.38 273 ALA A N 1
ATOM 2027 C CA . ALA A 1 273 ? -17.624 -8.414 33.842 1.00 79.38 273 ALA A CA 1
ATOM 2028 C C . ALA A 1 273 ? -17.066 -7.646 32.639 1.00 79.38 273 ALA A C 1
ATOM 2030 O O . ALA A 1 273 ? -16.382 -6.643 32.821 1.00 79.38 273 ALA A O 1
ATOM 2031 N N . GLU A 1 274 ? -17.371 -8.103 31.422 1.00 80.81 274 GLU A N 1
ATOM 2032 C CA . GLU A 1 274 ? -16.881 -7.462 30.201 1.00 80.81 274 GLU A CA 1
ATOM 2033 C C . GLU A 1 274 ? -17.095 -5.947 30.253 1.00 80.81 274 GLU A C 1
ATOM 2035 O O . GLU A 1 274 ? -18.224 -5.457 30.330 1.00 80.81 274 GLU A O 1
ATOM 2040 N N . LYS A 1 275 ? -15.990 -5.205 30.210 1.00 74.12 275 LYS A N 1
ATOM 2041 C CA . LYS A 1 275 ? -16.012 -3.754 30.142 1.00 74.12 275 LYS A CA 1
ATOM 2042 C C . LYS A 1 275 ? -15.345 -3.320 28.853 1.00 74.12 275 LYS A C 1
ATOM 2044 O O . LYS A 1 275 ? -14.292 -3.829 28.462 1.00 74.12 275 LYS A O 1
ATOM 2049 N N . HIS A 1 276 ? -15.974 -2.344 28.205 1.00 70.94 276 HIS A N 1
ATOM 2050 C CA . HIS A 1 276 ? -15.225 -1.442 27.347 1.00 70.94 276 HIS A CA 1
ATOM 2051 C C . HIS A 1 276 ? -14.137 -0.858 28.227 1.00 70.94 276 HIS A C 1
ATOM 2053 O O . HIS A 1 276 ? -14.433 -0.455 29.358 1.00 70.94 276 HIS A O 1
ATOM 2059 N N . VAL A 1 277 ? -12.899 -0.849 27.764 1.00 62.03 277 VAL A N 1
ATOM 2060 C CA . VAL A 1 277 ? -11.808 -0.369 28.596 1.00 62.03 277 VAL A CA 1
ATOM 2061 C C . VAL A 1 277 ? -11.856 1.171 28.620 1.00 62.03 277 VAL A C 1
ATOM 2063 O O . VAL A 1 277 ? -11.106 1.885 27.972 1.00 62.03 277 VAL A O 1
ATOM 2066 N N . ALA A 1 278 ? -12.858 1.696 29.331 1.00 43.81 278 ALA A N 1
ATOM 2067 C CA . ALA A 1 278 ? -13.354 3.068 29.288 1.00 43.81 278 ALA A CA 1
ATOM 2068 C C . ALA A 1 278 ? -12.476 4.076 30.048 1.00 43.81 278 ALA A C 1
ATOM 2070 O O . ALA A 1 278 ? -12.799 5.261 30.063 1.00 43.81 278 ALA A O 1
ATOM 2071 N N . SER A 1 279 ? -11.369 3.619 30.634 1.00 45.44 279 SER A N 1
ATOM 2072 C CA . SER A 1 279 ? -10.374 4.456 31.313 1.00 45.44 279 SER A CA 1
ATOM 2073 C C . SER A 1 279 ? -9.162 4.774 30.436 1.00 45.44 279 SER A C 1
ATOM 2075 O O . SER A 1 279 ? -8.235 5.419 30.914 1.00 45.44 279 SER A O 1
ATOM 2077 N N . ILE A 1 280 ? -9.133 4.329 29.172 1.00 51.91 280 ILE A N 1
ATOM 2078 C CA . ILE A 1 280 ? -8.002 4.627 28.297 1.00 51.91 280 ILE A CA 1
ATOM 2079 C C . ILE A 1 280 ? -8.166 6.025 27.694 1.00 51.91 280 ILE A C 1
ATOM 2081 O O . ILE A 1 280 ? -8.767 6.223 26.638 1.00 51.91 280 ILE A O 1
ATOM 2085 N N . THR A 1 281 ? -7.622 7.024 28.375 1.00 55.34 281 THR A N 1
ATOM 2086 C CA . THR A 1 281 ? -7.312 8.317 27.767 1.00 55.34 281 THR A CA 1
ATOM 2087 C C . THR A 1 281 ? -5.944 8.208 27.105 1.00 55.34 281 THR A C 1
ATOM 2089 O O . THR A 1 281 ? -4.934 8.127 27.793 1.00 55.34 281 THR A O 1
ATOM 2092 N N . GLY A 1 282 ? -5.897 8.190 25.774 1.00 59.97 282 GLY A N 1
ATOM 2093 C CA . GLY A 1 282 ? -4.622 8.176 25.052 1.00 59.97 282 GLY A CA 1
ATOM 2094 C C . GLY A 1 282 ? -4.769 8.657 23.619 1.00 59.97 282 GLY A C 1
ATOM 2095 O O . GLY A 1 282 ? -4.302 9.742 23.273 1.00 59.97 282 GLY A O 1
ATOM 2096 N N . ALA A 1 283 ? -5.482 7.892 22.791 1.00 70.06 283 ALA A N 1
ATOM 2097 C CA . ALA A 1 283 ? -5.746 8.274 21.409 1.00 70.06 283 ALA A CA 1
ATOM 2098 C C . ALA A 1 283 ? -6.952 9.220 21.319 1.00 70.06 283 ALA A C 1
ATOM 2100 O O . ALA A 1 283 ? -8.105 8.839 21.538 1.00 70.06 283 ALA A O 1
ATOM 2101 N N . THR A 1 284 ? -6.669 10.470 20.979 1.00 73.56 284 THR A N 1
ATOM 2102 C CA . THR A 1 284 ? -7.608 11.582 20.824 1.00 73.56 284 THR A CA 1
ATOM 2103 C C . THR A 1 284 ? -7.369 12.243 19.465 1.00 73.56 284 THR A C 1
ATOM 2105 O O . THR A 1 284 ? -6.328 12.006 18.857 1.00 73.56 284 THR A O 1
ATOM 2108 N N . PRO A 1 285 ? -8.259 13.126 18.988 1.00 70.88 285 PRO A N 1
ATOM 2109 C CA . PRO A 1 285 ? -8.024 13.904 17.770 1.00 70.88 285 PRO A CA 1
ATOM 2110 C C . PRO A 1 285 ? -6.709 14.704 17.826 1.00 70.88 285 PRO A C 1
ATOM 2112 O O . PRO A 1 285 ? -6.046 14.894 16.812 1.00 70.88 285 PRO A O 1
ATOM 2115 N N . ALA A 1 286 ? -6.314 15.154 19.024 1.00 70.94 286 ALA A N 1
ATOM 2116 C CA . ALA A 1 286 ? -5.093 15.925 19.248 1.00 70.94 286 ALA A CA 1
ATOM 2117 C C . ALA A 1 286 ? -3.820 15.064 19.256 1.00 70.94 286 ALA A C 1
ATOM 2119 O O . ALA A 1 286 ? -2.736 15.574 18.990 1.00 70.94 286 ALA A O 1
ATOM 2120 N N . THR A 1 287 ? -3.941 13.776 19.575 1.00 72.25 287 THR A N 1
ATOM 2121 C CA . THR A 1 287 ? -2.819 12.828 19.650 1.00 72.25 287 THR A CA 1
ATOM 2122 C C . THR A 1 287 ? -2.780 11.854 18.467 1.00 72.25 287 THR A C 1
ATOM 2124 O O . THR A 1 287 ? -1.823 11.096 18.349 1.00 72.25 287 THR A O 1
ATOM 2127 N N . ASN A 1 288 ? -3.790 11.923 17.588 1.00 74.12 288 ASN A N 1
ATOM 2128 C CA . ASN A 1 288 ? -3.910 11.271 16.285 1.00 74.12 288 ASN A CA 1
ATOM 2129 C C . ASN A 1 288 ? -4.172 12.331 15.206 1.00 74.12 288 ASN A C 1
ATOM 2131 O O . ASN A 1 288 ? -5.281 12.452 14.678 1.00 74.12 288 ASN A O 1
ATOM 2135 N N . THR A 1 289 ? -3.157 13.148 14.931 1.00 73.06 289 THR A N 1
ATOM 2136 C CA . THR A 1 289 ? -3.255 14.283 14.008 1.00 73.06 289 THR A CA 1
ATOM 2137 C C . THR A 1 289 ? -3.137 13.847 12.551 1.00 73.06 289 THR A C 1
ATOM 2139 O O . THR A 1 289 ? -2.404 12.910 12.236 1.00 73.06 289 THR A O 1
ATOM 2142 N N . ALA A 1 290 ? -3.803 14.581 11.657 1.00 77.19 290 ALA A N 1
ATOM 2143 C CA . ALA A 1 290 ? -3.600 14.435 10.218 1.00 77.19 290 ALA A CA 1
ATOM 2144 C C . ALA A 1 290 ? -2.134 14.708 9.842 1.00 77.19 290 ALA A C 1
ATOM 2146 O O . ALA A 1 290 ? -1.466 15.516 10.494 1.00 77.19 290 ALA A O 1
ATOM 2147 N N . LEU A 1 291 ? -1.660 14.058 8.777 1.00 82.69 291 LEU A N 1
ATOM 2148 C CA . LEU A 1 291 ? -0.302 14.261 8.270 1.00 82.69 291 LEU A CA 1
ATOM 2149 C C . LEU A 1 291 ? -0.087 15.705 7.816 1.00 82.69 291 LEU A C 1
ATOM 2151 O O . LEU A 1 291 ? -0.903 16.256 7.073 1.00 82.69 291 LEU A O 1
ATOM 2155 N N . VAL A 1 292 ? 1.053 16.274 8.196 1.00 85.06 292 VAL A N 1
ATOM 2156 C CA . VAL A 1 292 ? 1.541 17.566 7.701 1.00 85.06 292 VAL A CA 1
ATOM 2157 C C . VAL A 1 292 ? 2.773 17.378 6.814 1.00 85.06 292 VAL A C 1
ATOM 2159 O O . VAL A 1 292 ? 3.415 16.331 6.846 1.00 85.06 292 VAL A O 1
ATOM 2162 N N . ASP A 1 293 ? 3.139 18.399 6.035 1.00 89.19 293 ASP A N 1
ATOM 2163 C CA . ASP A 1 293 ? 4.295 18.360 5.123 1.00 89.19 293 ASP A CA 1
ATOM 2164 C C . ASP A 1 293 ? 5.595 17.907 5.819 1.00 89.19 293 ASP A C 1
ATOM 2166 O O . ASP A 1 293 ? 6.387 17.171 5.232 1.00 89.19 293 ASP A O 1
ATOM 2170 N N . ALA A 1 294 ? 5.791 18.297 7.085 1.00 89.31 294 ALA A N 1
ATOM 2171 C CA . ALA A 1 294 ? 6.951 17.890 7.878 1.00 89.31 294 ALA A CA 1
ATOM 2172 C C . ALA A 1 294 ? 7.008 16.371 8.121 1.00 89.31 294 ALA A C 1
ATOM 2174 O O . ALA A 1 294 ? 8.094 15.806 8.075 1.00 89.31 294 ALA A O 1
ATOM 2175 N N . ASP A 1 295 ? 5.864 15.700 8.306 1.00 88.19 295 ASP A N 1
ATOM 2176 C CA . ASP A 1 295 ? 5.831 14.242 8.487 1.00 88.19 295 ASP A CA 1
ATOM 2177 C C . ASP A 1 295 ? 6.270 13.519 7.201 1.00 88.19 295 ASP A C 1
ATOM 2179 O O . ASP A 1 295 ? 6.929 12.482 7.256 1.00 88.19 295 ASP A O 1
ATOM 2183 N N . TRP A 1 296 ? 5.943 14.077 6.028 1.00 90.75 296 TRP A N 1
ATOM 2184 C CA . TRP A 1 296 ? 6.387 13.536 4.739 1.00 90.75 296 TRP A CA 1
ATOM 2185 C C . TRP A 1 296 ? 7.883 13.696 4.522 1.00 90.75 296 TRP A C 1
ATOM 2187 O O . TRP A 1 296 ? 8.514 12.766 4.025 1.00 90.75 296 TRP A O 1
ATOM 2197 N N . LEU A 1 297 ? 8.440 14.847 4.901 1.00 90.88 297 LEU A N 1
ATOM 2198 C CA . LEU A 1 297 ? 9.879 15.075 4.831 1.00 90.88 297 LEU A CA 1
ATOM 2199 C C . LEU A 1 297 ? 10.632 14.106 5.754 1.00 90.88 297 LEU A C 1
ATOM 2201 O O . LEU A 1 297 ? 11.544 13.419 5.301 1.00 90.88 297 LEU A O 1
ATOM 2205 N N . THR A 1 298 ? 10.186 13.973 7.008 1.00 89.81 298 THR A N 1
ATOM 2206 C CA . THR A 1 298 ? 10.763 13.019 7.965 1.00 89.81 298 THR A CA 1
ATOM 2207 C C . THR A 1 298 ? 10.698 11.585 7.447 1.00 89.81 298 THR A C 1
ATOM 2209 O O . THR A 1 298 ? 11.706 10.888 7.475 1.00 89.81 298 THR A O 1
ATOM 2212 N N . PHE A 1 299 ? 9.556 11.153 6.900 1.00 90.50 299 PHE A N 1
ATOM 2213 C CA . PHE A 1 299 ? 9.456 9.835 6.271 1.00 90.50 299 PHE A CA 1
ATOM 2214 C C . PHE A 1 299 ? 10.505 9.641 5.176 1.00 90.50 299 PHE A C 1
ATOM 2216 O O . PHE A 1 299 ? 11.184 8.618 5.161 1.00 90.50 299 PHE A O 1
ATOM 2223 N N . THR A 1 300 ? 10.662 10.609 4.269 1.00 92.00 300 THR A N 1
ATOM 2224 C CA . THR A 1 300 ? 11.625 10.476 3.169 1.00 92.00 300 THR A CA 1
ATOM 2225 C C . THR A 1 300 ? 13.079 10.456 3.632 1.00 92.00 300 THR A C 1
ATOM 2227 O O . THR A 1 300 ? 13.890 9.771 3.010 1.00 92.00 300 THR A O 1
ATOM 2230 N N . ASP A 1 301 ? 13.400 11.151 4.724 1.00 89.94 301 ASP A N 1
ATOM 2231 C CA . ASP A 1 301 ? 14.742 11.161 5.313 1.00 89.94 301 ASP A CA 1
ATOM 2232 C C . ASP A 1 301 ? 15.055 9.834 6.034 1.00 89.94 301 ASP A C 1
ATOM 2234 O O . ASP A 1 301 ? 16.182 9.342 5.984 1.00 89.94 301 ASP A O 1
ATOM 2238 N N . GLU A 1 302 ? 14.055 9.218 6.671 1.00 88.31 302 GLU A N 1
ATOM 2239 C CA . GLU A 1 302 ? 14.209 7.977 7.446 1.00 88.31 302 GLU A CA 1
ATOM 2240 C C . GLU A 1 302 ? 14.047 6.697 6.609 1.00 88.31 302 GLU A C 1
ATOM 2242 O O . GLU A 1 302 ? 14.505 5.623 7.013 1.00 88.31 302 GLU A O 1
ATOM 2247 N N . PHE A 1 303 ? 13.410 6.781 5.435 1.00 90.31 303 PHE A N 1
ATOM 2248 C CA . PHE A 1 303 ? 13.015 5.604 4.658 1.00 90.31 303 PHE A CA 1
ATOM 2249 C C . PHE A 1 303 ? 14.196 4.714 4.244 1.00 90.31 303 PHE A C 1
ATOM 2251 O O . PHE A 1 303 ? 14.043 3.495 4.196 1.00 90.31 303 PHE A O 1
ATOM 2258 N N . PHE A 1 304 ? 15.378 5.279 3.976 1.00 88.88 304 PHE A N 1
ATOM 2259 C CA . PHE A 1 304 ? 16.549 4.471 3.620 1.00 88.88 304 PHE A CA 1
ATOM 2260 C C . PHE A 1 304 ? 16.963 3.532 4.763 1.00 88.88 304 PHE A C 1
ATOM 2262 O O . PHE A 1 304 ? 17.094 2.328 4.546 1.00 88.88 304 PHE A O 1
ATOM 2269 N N . GLY A 1 305 ? 17.070 4.053 5.991 1.00 87.25 305 GLY A N 1
ATOM 2270 C CA . GLY A 1 305 ? 17.377 3.243 7.175 1.00 87.25 305 GLY A CA 1
ATOM 2271 C C . GLY A 1 305 ? 16.290 2.205 7.468 1.00 87.25 305 GLY A C 1
ATOM 2272 O O . GLY A 1 305 ? 16.588 1.060 7.810 1.00 87.25 305 GLY A O 1
ATOM 2273 N N . LEU A 1 306 ? 15.022 2.569 7.248 1.00 86.44 306 LEU A N 1
ATOM 2274 C CA . LEU A 1 306 ? 13.889 1.650 7.354 1.00 86.44 306 LEU A CA 1
ATOM 2275 C C . LEU A 1 306 ? 13.987 0.494 6.338 1.00 86.44 306 LEU A C 1
ATOM 2277 O O . LEU A 1 306 ? 13.810 -0.673 6.693 1.00 86.44 306 LEU A O 1
ATOM 2281 N N . ALA A 1 307 ? 14.286 0.805 5.075 1.00 86.75 307 ALA A N 1
ATOM 2282 C CA . ALA A 1 307 ? 14.448 -0.183 4.013 1.00 86.75 307 ALA A CA 1
ATOM 2283 C C . ALA A 1 307 ? 15.664 -1.096 4.260 1.00 86.75 307 ALA A C 1
ATOM 2285 O O . ALA A 1 307 ? 15.583 -2.301 4.007 1.00 86.75 307 ALA A O 1
ATOM 2286 N N . GLU A 1 308 ? 16.757 -0.549 4.802 1.00 86.44 308 GLU A N 1
ATOM 2287 C CA . GLU A 1 308 ? 17.930 -1.297 5.270 1.00 86.44 308 GLU A CA 1
ATOM 2288 C C . GLU A 1 308 ? 17.584 -2.305 6.359 1.00 86.44 308 GLU A C 1
ATOM 2290 O O . GLU A 1 308 ? 17.879 -3.496 6.210 1.00 86.44 308 GLU A O 1
ATOM 2295 N N . ALA A 1 309 ? 16.910 -1.855 7.417 1.00 83.06 309 ALA A N 1
ATOM 2296 C CA . ALA A 1 309 ? 16.483 -2.716 8.512 1.00 83.06 309 ALA A CA 1
ATOM 2297 C C . ALA A 1 309 ? 15.540 -3.827 8.019 1.00 83.06 309 ALA A C 1
ATOM 2299 O O . ALA A 1 309 ? 15.721 -5.001 8.355 1.00 83.06 309 ALA A O 1
ATOM 2300 N N . TYR A 1 310 ? 14.584 -3.484 7.149 1.00 82.81 310 TYR A N 1
ATOM 2301 C CA . TYR A 1 310 ? 13.674 -4.459 6.553 1.00 82.81 310 TYR A CA 1
ATOM 2302 C C . TYR A 1 310 ? 14.414 -5.506 5.710 1.00 82.81 310 TYR A C 1
ATOM 2304 O O . TYR A 1 310 ? 14.142 -6.701 5.838 1.00 82.81 310 TYR A O 1
ATOM 2312 N N . TYR A 1 311 ? 15.375 -5.098 4.875 1.00 82.69 311 TYR A N 1
ATOM 2313 C CA . TYR A 1 311 ? 16.185 -6.031 4.089 1.00 82.69 311 TYR A CA 1
ATOM 2314 C C . TYR A 1 311 ? 17.063 -6.922 4.971 1.00 82.69 311 TYR A C 1
ATOM 2316 O O . TYR A 1 311 ? 17.195 -8.114 4.697 1.00 82.69 311 TYR A O 1
ATOM 2324 N N . ALA A 1 312 ? 17.651 -6.382 6.039 1.00 80.25 312 ALA A N 1
ATOM 2325 C CA . ALA A 1 312 ? 18.446 -7.173 6.971 1.00 80.25 312 ALA A CA 1
ATOM 2326 C C . ALA A 1 312 ? 17.615 -8.297 7.615 1.00 80.25 312 ALA A C 1
ATOM 2328 O O . ALA A 1 312 ? 18.109 -9.421 7.741 1.00 80.25 312 ALA A O 1
ATOM 2329 N N . ALA A 1 313 ? 16.354 -8.010 7.954 1.00 75.50 313 ALA A N 1
ATOM 2330 C CA . ALA A 1 313 ? 15.443 -8.950 8.599 1.00 75.50 313 ALA A CA 1
ATOM 2331 C C . ALA A 1 313 ? 14.789 -9.946 7.620 1.00 75.50 313 ALA A C 1
ATOM 2333 O O . ALA A 1 313 ? 14.733 -11.142 7.896 1.00 75.50 313 ALA A O 1
ATOM 2334 N N . SER A 1 314 ? 14.306 -9.470 6.469 1.00 76.00 314 SER A N 1
ATOM 2335 C CA . SER A 1 314 ? 13.505 -10.265 5.521 1.00 76.00 314 SER A CA 1
ATOM 2336 C C . SER A 1 314 ? 14.289 -10.807 4.325 1.00 76.00 314 SER A C 1
ATOM 2338 O O . SER A 1 314 ? 13.819 -11.718 3.647 1.00 76.00 314 SER A O 1
ATOM 2340 N N . ARG A 1 315 ? 15.464 -10.232 4.031 1.00 79.19 315 ARG A N 1
ATOM 2341 C CA . ARG A 1 315 ? 16.221 -10.405 2.775 1.00 79.19 315 ARG A CA 1
ATOM 2342 C C . ARG A 1 315 ? 15.471 -9.968 1.512 1.00 79.19 315 ARG A C 1
ATOM 2344 O O . ARG A 1 315 ? 15.925 -10.257 0.409 1.00 79.19 315 ARG A O 1
ATOM 2351 N N . LEU A 1 316 ? 14.389 -9.202 1.658 1.00 79.31 316 LEU A N 1
ATOM 2352 C CA . LEU A 1 316 ? 13.612 -8.625 0.563 1.00 79.31 316 LEU A CA 1
ATOM 2353 C C . LEU A 1 316 ? 13.854 -7.116 0.466 1.00 79.31 316 LEU A C 1
ATOM 2355 O O . LEU A 1 316 ? 13.969 -6.419 1.473 1.00 79.31 316 LEU A O 1
ATOM 2359 N N . LYS A 1 317 ? 13.939 -6.594 -0.761 1.00 84.69 317 LYS A N 1
ATOM 2360 C CA . LYS A 1 317 ? 14.126 -5.160 -1.018 1.00 84.69 317 LYS A CA 1
ATOM 2361 C C . LYS A 1 317 ? 12.814 -4.544 -1.471 1.00 84.69 317 LYS A C 1
ATOM 2363 O O . LYS A 1 317 ? 12.247 -4.999 -2.453 1.00 84.69 317 LYS A O 1
ATOM 2368 N N . ILE A 1 318 ? 12.375 -3.478 -0.808 1.00 88.69 318 ILE A N 1
ATOM 2369 C CA . ILE A 1 318 ? 11.225 -2.686 -1.262 1.00 88.69 318 ILE A CA 1
ATOM 2370 C C . ILE A 1 318 ? 11.617 -1.958 -2.557 1.00 88.69 318 ILE A C 1
ATOM 2372 O O . ILE A 1 318 ? 12.666 -1.311 -2.607 1.00 88.69 318 ILE A O 1
ATOM 2376 N N . ARG A 1 319 ? 10.805 -2.098 -3.613 1.00 89.50 319 ARG A N 1
ATOM 2377 C CA . ARG A 1 319 ? 11.072 -1.552 -4.962 1.00 89.50 319 ARG A CA 1
ATOM 2378 C C . ARG A 1 319 ? 10.008 -0.607 -5.473 1.00 89.50 319 ARG A C 1
ATOM 2380 O O . ARG A 1 319 ? 10.300 0.234 -6.321 1.00 89.50 319 ARG A O 1
ATOM 2387 N N . HIS A 1 320 ? 8.803 -0.717 -4.936 1.00 93.62 320 HIS A N 1
ATOM 2388 C CA . HIS A 1 320 ? 7.695 0.136 -5.320 1.00 93.62 320 HIS A CA 1
ATOM 2389 C C . HIS A 1 320 ? 7.070 0.769 -4.088 1.00 93.62 320 HIS A C 1
ATOM 2391 O O . HIS A 1 320 ? 6.730 0.069 -3.137 1.00 93.62 320 HIS A O 1
ATOM 2397 N N . LEU A 1 321 ? 6.884 2.085 -4.124 1.00 96.19 321 LEU A N 1
ATOM 2398 C CA . LEU A 1 321 ? 6.078 2.799 -3.142 1.00 96.19 321 LEU A CA 1
ATOM 2399 C C . LEU A 1 321 ? 4.819 3.305 -3.810 1.00 96.19 321 LEU A C 1
ATOM 2401 O O . LEU A 1 321 ? 4.895 4.077 -4.760 1.00 96.19 321 LEU A O 1
ATOM 2405 N N . LEU A 1 322 ? 3.666 2.905 -3.297 1.00 96.38 322 LEU A N 1
ATOM 2406 C CA . LEU A 1 322 ? 2.395 3.477 -3.688 1.00 96.38 322 LEU A CA 1
ATOM 2407 C C . LEU A 1 322 ? 2.003 4.564 -2.692 1.00 96.38 322 LEU A C 1
ATOM 2409 O O . LEU A 1 322 ? 1.814 4.297 -1.507 1.00 96.38 322 LEU A O 1
ATOM 2413 N N . ILE A 1 323 ? 1.854 5.787 -3.191 1.00 93.31 323 ILE A N 1
ATOM 2414 C CA . ILE A 1 323 ? 1.655 6.978 -2.373 1.00 93.31 323 ILE A CA 1
ATOM 2415 C C . ILE A 1 323 ? 0.262 7.549 -2.596 1.00 93.31 323 ILE A C 1
ATOM 2417 O O . ILE A 1 323 ? -0.108 7.928 -3.709 1.00 93.31 323 ILE A O 1
ATOM 2421 N N . LYS A 1 324 ? -0.492 7.685 -1.503 1.00 85.44 324 LYS A N 1
ATOM 2422 C CA . LYS A 1 324 ? -1.845 8.264 -1.500 1.00 85.44 324 LYS A CA 1
ATOM 2423 C C . LYS A 1 324 ? -1.892 9.773 -1.778 1.00 85.44 324 LYS A C 1
ATOM 2425 O O . LYS A 1 324 ? -2.906 10.281 -2.252 1.00 85.44 324 LYS A O 1
ATOM 2430 N N . SER A 1 325 ? -0.843 10.512 -1.426 1.00 86.62 325 SER A N 1
ATOM 2431 C CA . SER A 1 325 ? -0.822 11.977 -1.516 1.00 86.62 325 SER A CA 1
ATOM 2432 C C . SER A 1 325 ? -1.002 12.492 -2.948 1.00 86.62 325 SER A C 1
ATOM 2434 O O . SER A 1 325 ? -0.410 11.952 -3.876 1.00 86.62 325 SER A O 1
ATOM 2436 N N . THR A 1 326 ? -1.737 13.596 -3.111 1.00 85.94 326 THR A N 1
ATOM 2437 C CA . THR A 1 326 ? -1.836 14.363 -4.368 1.00 85.94 326 THR A CA 1
ATOM 2438 C C . THR A 1 326 ? -1.073 15.703 -4.316 1.00 85.94 326 THR A C 1
ATOM 2440 O O . THR A 1 326 ? -1.027 16.446 -5.303 1.00 85.94 326 THR A O 1
ATOM 2443 N N . SER A 1 327 ? -0.430 16.017 -3.182 1.00 87.94 327 SER A N 1
ATOM 2444 C CA . SER A 1 327 ? 0.333 17.256 -2.951 1.00 87.94 327 SER A CA 1
ATOM 2445 C C . SER A 1 327 ? 1.606 17.321 -3.800 1.00 87.94 327 SER A C 1
ATOM 2447 O O . SER A 1 327 ? 2.370 16.356 -3.862 1.00 87.94 327 SER A O 1
ATOM 2449 N N . ALA A 1 328 ? 1.847 18.476 -4.433 1.00 90.00 328 ALA A N 1
ATOM 2450 C CA . ALA A 1 328 ? 3.058 18.729 -5.223 1.00 90.00 328 ALA A CA 1
ATOM 2451 C C . ALA A 1 328 ? 4.317 18.666 -4.364 1.00 90.00 328 ALA A C 1
ATOM 2453 O O . ALA A 1 328 ? 5.312 18.077 -4.780 1.00 90.00 328 ALA A O 1
ATOM 2454 N N . THR A 1 329 ? 4.239 19.223 -3.157 1.00 92.12 329 THR A N 1
ATOM 2455 C CA . THR A 1 329 ? 5.334 19.237 -2.191 1.00 92.12 329 THR A CA 1
ATOM 2456 C C . THR A 1 329 ? 5.753 17.814 -1.832 1.00 92.12 329 THR A C 1
ATOM 2458 O O . THR A 1 329 ? 6.926 17.471 -1.951 1.00 92.12 329 THR A O 1
ATOM 2461 N N . HIS A 1 330 ? 4.790 16.946 -1.498 1.00 92.12 330 HIS A N 1
ATOM 2462 C CA . HIS A 1 330 ? 5.086 15.563 -1.101 1.00 92.12 330 HIS A CA 1
ATOM 2463 C C . HIS A 1 330 ? 5.712 14.775 -2.256 1.00 92.12 330 HIS A C 1
ATOM 2465 O O . HIS A 1 330 ? 6.684 14.051 -2.057 1.00 92.12 330 HIS A O 1
ATOM 2471 N N . HIS A 1 331 ? 5.196 14.939 -3.482 1.00 94.31 331 HIS A N 1
ATOM 2472 C CA . HIS A 1 331 ? 5.789 14.303 -4.665 1.00 94.31 331 HIS A CA 1
ATOM 2473 C C . HIS A 1 331 ? 7.223 14.788 -4.915 1.00 94.31 331 HIS A C 1
ATOM 2475 O O . HIS A 1 331 ? 8.066 13.998 -5.332 1.00 94.31 331 HIS A O 1
ATOM 2481 N N . GLY A 1 332 ? 7.513 16.060 -4.625 1.00 94.31 332 GLY A N 1
ATOM 2482 C CA . GLY A 1 332 ? 8.863 16.620 -4.670 1.00 94.31 332 GLY A CA 1
ATOM 2483 C C . GLY A 1 332 ? 9.823 15.949 -3.682 1.00 94.31 332 GLY A C 1
ATOM 2484 O O . GLY A 1 332 ? 10.912 15.550 -4.088 1.00 94.31 332 GLY A O 1
ATOM 2485 N N . TYR A 1 333 ? 9.413 15.757 -2.423 1.00 95.75 333 TYR A N 1
ATOM 2486 C CA . TYR A 1 333 ? 10.222 15.037 -1.426 1.00 95.75 333 TYR A CA 1
ATOM 2487 C C . TYR A 1 333 ? 10.514 13.598 -1.863 1.00 95.75 333 TYR A C 1
ATOM 2489 O O . TYR A 1 333 ? 11.664 13.161 -1.868 1.00 95.75 333 TYR A O 1
ATOM 2497 N N . LEU A 1 334 ? 9.487 12.887 -2.334 1.00 95.75 334 LEU A N 1
ATOM 2498 C CA . LEU A 1 334 ? 9.606 11.504 -2.801 1.00 95.75 334 LEU A CA 1
ATOM 2499 C C . LEU A 1 334 ? 10.496 11.363 -4.041 1.00 95.75 334 LEU A C 1
ATOM 2501 O O . LEU A 1 334 ? 11.228 10.383 -4.155 1.00 95.75 334 LEU A O 1
ATOM 2505 N N . LYS A 1 335 ? 10.474 12.344 -4.952 1.00 95.81 335 LYS A N 1
ATOM 2506 C CA . LYS A 1 335 ? 11.408 12.413 -6.084 1.00 95.81 335 LYS A CA 1
ATOM 2507 C C . LYS A 1 335 ? 12.852 12.486 -5.603 1.00 95.81 335 LYS A C 1
ATOM 2509 O O . LYS A 1 335 ? 13.682 11.725 -6.093 1.00 95.81 335 LYS A O 1
ATOM 2514 N N . THR A 1 336 ? 13.149 13.394 -4.676 1.00 96.12 336 THR A N 1
ATOM 2515 C CA . THR A 1 336 ? 14.504 13.549 -4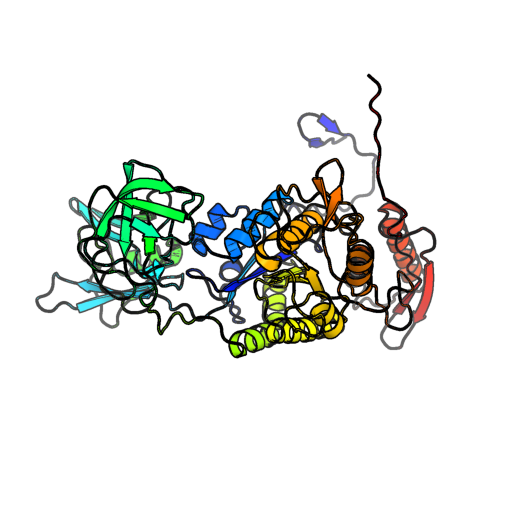.129 1.00 96.12 336 THR A CA 1
ATOM 2516 C C . THR A 1 336 ? 14.955 12.271 -3.429 1.00 96.12 336 THR A C 1
ATOM 2518 O O . THR A 1 336 ? 16.050 11.784 -3.699 1.00 96.12 336 THR A O 1
ATOM 2521 N N . MET A 1 337 ? 14.085 11.674 -2.611 1.00 95.94 337 MET A N 1
ATOM 2522 C CA . MET A 1 337 ? 14.348 10.393 -1.955 1.00 95.94 337 MET A CA 1
ATOM 2523 C C . MET A 1 337 ? 14.668 9.289 -2.968 1.00 95.94 337 MET A C 1
ATOM 2525 O O . MET A 1 337 ? 15.699 8.636 -2.848 1.00 95.94 337 MET A O 1
ATOM 2529 N N . ALA A 1 338 ? 13.829 9.097 -3.991 1.00 96.00 338 ALA A N 1
ATOM 2530 C CA . ALA A 1 338 ? 14.031 8.038 -4.978 1.00 96.00 338 ALA A CA 1
ATOM 2531 C C . ALA A 1 338 ? 15.337 8.216 -5.773 1.00 96.00 338 ALA A C 1
ATOM 2533 O O . ALA A 1 338 ? 16.049 7.239 -6.017 1.00 96.00 338 ALA A O 1
ATOM 2534 N N . ALA A 1 339 ? 15.694 9.461 -6.108 1.00 93.19 339 ALA A N 1
ATOM 2535 C CA . ALA A 1 339 ? 16.960 9.779 -6.761 1.00 93.19 339 ALA A CA 1
ATOM 2536 C C . ALA A 1 339 ? 18.172 9.445 -5.870 1.00 93.19 339 ALA A C 1
ATOM 2538 O O . ALA A 1 339 ? 19.131 8.839 -6.353 1.00 93.19 339 ALA A O 1
ATOM 2539 N N . ASN A 1 340 ? 18.112 9.783 -4.577 1.00 93.94 340 ASN A N 1
ATOM 2540 C CA . ASN A 1 340 ? 19.165 9.458 -3.611 1.00 93.94 340 ASN A CA 1
ATOM 2541 C C . ASN A 1 340 ? 19.308 7.940 -3.442 1.00 93.94 340 ASN A C 1
ATOM 2543 O O . ASN A 1 340 ? 20.390 7.395 -3.638 1.00 93.94 340 ASN A O 1
ATOM 2547 N N . MET A 1 341 ? 18.197 7.232 -3.221 1.00 92.75 341 MET A N 1
ATOM 2548 C CA . MET A 1 341 ? 18.204 5.772 -3.105 1.00 92.75 341 MET A CA 1
ATOM 2549 C C . MET A 1 341 ? 18.787 5.085 -4.348 1.00 92.75 341 MET A C 1
ATOM 2551 O O . MET A 1 341 ? 19.544 4.120 -4.240 1.00 92.75 341 MET A O 1
ATOM 2555 N N . ARG A 1 342 ? 18.474 5.587 -5.550 1.00 90.44 342 ARG A N 1
ATOM 2556 C CA . ARG A 1 342 ? 19.070 5.098 -6.799 1.00 90.44 342 ARG A CA 1
ATOM 2557 C C . ARG A 1 342 ? 20.580 5.334 -6.841 1.00 90.44 342 ARG A C 1
ATOM 2559 O O . ARG A 1 342 ? 21.302 4.427 -7.261 1.00 90.44 342 ARG A O 1
ATOM 2566 N N . ALA A 1 343 ? 21.053 6.510 -6.428 1.00 88.12 343 ALA A N 1
ATOM 2567 C CA . ALA A 1 343 ? 22.481 6.820 -6.358 1.00 88.12 343 ALA A CA 1
ATOM 2568 C C . ALA A 1 343 ? 23.227 5.866 -5.407 1.00 88.12 343 ALA A C 1
ATOM 2570 O O . ALA A 1 343 ? 24.319 5.404 -5.742 1.00 88.12 343 ALA A O 1
ATOM 2571 N N . ASP A 1 344 ? 22.578 5.462 -4.314 1.00 85.25 344 ASP A N 1
ATOM 2572 C CA . ASP A 1 344 ? 23.100 4.500 -3.336 1.00 85.25 344 ASP A CA 1
ATOM 2573 C C . ASP A 1 344 ? 22.989 3.028 -3.796 1.00 85.25 344 ASP A C 1
ATOM 2575 O O . ASP A 1 344 ? 23.355 2.091 -3.086 1.00 85.25 344 ASP A O 1
ATOM 2579 N N . GLY A 1 345 ? 22.522 2.781 -5.027 1.00 82.94 345 GLY A N 1
ATOM 2580 C CA . GLY A 1 345 ? 22.391 1.436 -5.594 1.00 82.94 345 GLY A CA 1
ATOM 2581 C C . GLY A 1 345 ? 21.153 0.678 -5.113 1.00 82.94 345 GLY A C 1
ATOM 2582 O O . GLY A 1 345 ? 21.079 -0.548 -5.256 1.00 82.94 345 GLY A O 1
ATOM 2583 N N . TRP A 1 346 ? 20.169 1.396 -4.578 1.00 87.50 346 TRP A N 1
ATOM 2584 C CA . TRP A 1 346 ? 18.891 0.866 -4.128 1.00 87.50 346 TRP A CA 1
ATOM 2585 C C . TRP A 1 346 ? 17.717 1.516 -4.869 1.00 87.50 346 TRP A C 1
ATOM 2587 O O . TRP A 1 346 ? 16.881 2.175 -4.258 1.00 87.50 346 TRP A O 1
ATOM 2597 N N . PRO A 1 347 ? 17.608 1.330 -6.195 1.00 89.69 347 PRO A N 1
ATOM 2598 C CA . PRO A 1 347 ? 16.569 1.993 -6.968 1.00 89.69 347 PRO A CA 1
ATOM 2599 C C . PRO A 1 347 ? 15.168 1.615 -6.474 1.00 89.69 347 PRO A C 1
ATOM 2601 O O . PRO A 1 347 ? 14.901 0.451 -6.140 1.00 89.69 347 PRO A O 1
ATOM 2604 N N . ILE A 1 348 ? 14.298 2.624 -6.448 1.00 93.25 348 ILE A N 1
ATOM 2605 C CA . ILE A 1 348 ? 12.896 2.533 -6.058 1.00 93.25 348 ILE A CA 1
ATOM 2606 C C . ILE A 1 348 ? 12.041 3.345 -7.030 1.00 93.25 348 ILE A C 1
ATOM 2608 O O . ILE A 1 348 ? 12.458 4.398 -7.507 1.00 93.25 348 ILE A O 1
ATOM 2612 N N . GLN A 1 349 ? 10.840 2.854 -7.314 1.00 94.31 349 GLN A N 1
ATOM 2613 C CA . GLN A 1 349 ? 9.848 3.549 -8.123 1.00 94.31 349 GLN A CA 1
ATOM 2614 C C . GLN A 1 349 ? 8.676 3.991 -7.253 1.00 94.31 349 GLN A C 1
ATOM 2616 O O . GLN A 1 349 ? 8.105 3.200 -6.500 1.00 94.31 349 GLN A O 1
ATOM 2621 N N . VAL A 1 350 ? 8.288 5.252 -7.381 1.00 97.25 350 VAL A N 1
ATOM 2622 C CA . VAL A 1 350 ? 7.173 5.839 -6.644 1.00 97.25 350 VAL A CA 1
ATOM 2623 C C . VAL A 1 350 ? 5.978 5.983 -7.577 1.00 97.25 350 VAL A C 1
ATOM 2625 O O . VAL A 1 350 ? 6.040 6.657 -8.602 1.00 97.25 350 VAL A O 1
ATOM 2628 N N . TRP A 1 351 ? 4.873 5.368 -7.185 1.00 97.31 351 TRP A N 1
ATOM 2629 C CA . TRP A 1 351 ? 3.595 5.369 -7.875 1.00 97.31 351 TRP A CA 1
ATOM 2630 C C . TRP A 1 351 ? 2.646 6.316 -7.161 1.00 97.31 351 TRP A C 1
ATOM 2632 O O . TRP A 1 351 ? 2.397 6.191 -5.960 1.00 97.31 351 TRP A O 1
ATOM 2642 N N . THR A 1 352 ? 2.101 7.282 -7.887 1.00 95.25 352 THR A N 1
ATOM 2643 C CA . THR A 1 352 ? 1.165 8.253 -7.320 1.00 95.25 352 THR A CA 1
ATOM 2644 C C . THR A 1 352 ? 0.227 8.800 -8.392 1.00 95.25 352 THR A C 1
ATOM 2646 O O . THR A 1 352 ? 0.275 8.385 -9.548 1.00 95.25 352 THR A O 1
ATOM 2649 N N . GLY A 1 353 ? -0.661 9.719 -8.025 1.00 92.88 353 GLY A N 1
ATOM 2650 C CA . GLY A 1 353 ? -1.576 10.351 -8.963 1.00 92.88 353 GLY A CA 1
ATOM 2651 C C . GLY A 1 353 ? -1.946 11.767 -8.555 1.00 92.88 353 GLY A C 1
ATOM 2652 O O . GLY A 1 353 ? -1.718 12.191 -7.420 1.00 92.88 353 GLY A O 1
ATOM 2653 N N . VAL A 1 354 ? -2.523 12.511 -9.492 1.00 89.12 354 VAL A N 1
ATOM 2654 C CA . VAL A 1 354 ? -3.072 13.841 -9.209 1.00 89.12 354 VAL A CA 1
ATOM 2655 C C . VAL A 1 354 ? -4.552 13.774 -8.830 1.00 89.12 354 VAL A C 1
ATOM 2657 O O . VAL A 1 354 ? -5.255 12.810 -9.135 1.00 89.12 354 VAL A O 1
ATOM 2660 N N . ALA A 1 355 ? -5.033 14.819 -8.158 1.00 78.62 355 ALA A N 1
ATOM 2661 C CA . ALA A 1 355 ? -6.461 15.084 -8.030 1.00 78.62 355 ALA A CA 1
ATOM 2662 C C . ALA A 1 355 ? -6.866 16.006 -9.184 1.00 78.62 355 ALA A C 1
ATOM 2664 O O . ALA A 1 355 ? -6.790 17.227 -9.045 1.00 78.62 355 ALA A O 1
ATOM 2665 N N . LEU A 1 356 ? -7.219 15.419 -10.332 1.00 71.81 356 LEU A N 1
ATOM 2666 C CA . LEU A 1 356 ? -7.594 16.191 -11.514 1.00 71.81 356 LEU A CA 1
ATOM 2667 C C . LEU A 1 356 ? -8.848 17.032 -11.236 1.00 71.81 356 LEU A C 1
ATOM 2669 O O . LEU A 1 356 ? -8.850 18.221 -11.538 1.00 71.81 356 LEU A O 1
ATOM 2673 N N . GLY A 1 357 ? -9.869 16.461 -10.588 1.00 62.72 357 GLY A N 1
ATOM 2674 C CA . GLY A 1 357 ? -11.090 17.196 -10.265 1.00 62.72 357 GLY A CA 1
ATOM 2675 C C . GLY A 1 357 ? -11.808 17.683 -11.529 1.00 62.72 357 GLY A C 1
ATOM 2676 O O . GLY A 1 357 ? -11.827 16.989 -12.545 1.00 62.72 357 GLY A O 1
ATOM 2677 N N . ASP A 1 358 ? -12.402 18.881 -11.458 1.00 48.09 358 ASP A N 1
ATOM 2678 C CA . ASP A 1 358 ? -13.112 19.515 -12.578 1.00 48.09 358 ASP A CA 1
ATOM 2679 C C . ASP A 1 358 ? -12.198 19.629 -13.814 1.00 48.09 358 ASP A C 1
ATOM 2681 O O . ASP A 1 358 ? -11.094 20.172 -13.738 1.00 48.09 358 ASP A O 1
ATOM 2685 N N . HIS A 1 359 ? -12.636 19.101 -14.962 1.00 56.03 359 HIS A N 1
ATOM 2686 C CA . HIS A 1 359 ? -11.788 18.826 -16.136 1.00 56.03 359 HIS A CA 1
ATOM 2687 C C . HIS A 1 359 ? -11.204 20.071 -16.831 1.00 56.03 359 HIS A C 1
ATOM 2689 O O . HIS A 1 359 ? -10.444 19.929 -17.790 1.00 56.03 359 HIS A O 1
ATOM 2695 N N . ASN A 1 360 ? -11.542 21.270 -16.346 1.00 56.81 360 ASN A N 1
ATOM 2696 C CA . ASN A 1 360 ? -11.167 22.577 -16.886 1.00 56.81 360 ASN A CA 1
ATOM 2697 C C . ASN A 1 360 ? -10.064 23.271 -16.063 1.00 56.81 360 ASN A C 1
ATOM 2699 O O . ASN A 1 360 ? -10.117 24.479 -15.825 1.00 56.81 360 ASN A O 1
ATOM 2703 N N . GLN A 1 361 ? -9.057 22.529 -15.601 1.00 64.94 361 GLN A N 1
ATOM 2704 C CA . GLN A 1 361 ? -7.888 23.140 -14.964 1.00 64.94 361 GLN A CA 1
ATOM 2705 C C . GLN A 1 361 ? -6.924 23.705 -16.011 1.00 64.94 361 GLN A C 1
ATOM 2707 O O . GLN A 1 361 ? -6.613 23.051 -17.005 1.00 64.94 361 GLN A O 1
ATOM 2712 N N . ALA A 1 362 ? -6.406 24.911 -15.770 1.00 69.00 362 ALA A N 1
ATOM 2713 C CA . ALA A 1 362 ? -5.327 25.458 -16.585 1.00 69.00 362 ALA A CA 1
ATOM 2714 C C . ALA A 1 362 ? -4.083 24.561 -16.481 1.00 69.00 362 ALA A C 1
ATOM 2716 O O . ALA A 1 362 ? -3.709 24.136 -15.389 1.00 69.00 362 ALA A O 1
ATOM 2717 N N . GLU A 1 363 ? -3.395 24.323 -17.597 1.00 73.19 363 GLU A N 1
ATOM 2718 C CA . GLU A 1 363 ? -2.223 23.437 -17.634 1.00 73.19 363 GLU A CA 1
ATOM 2719 C C . GLU A 1 363 ? -1.046 23.888 -16.771 1.00 73.19 363 GLU A C 1
ATOM 2721 O O . GLU A 1 363 ? -0.167 23.081 -16.500 1.00 73.19 363 GLU A O 1
ATOM 2726 N N . SER A 1 364 ? -1.012 25.152 -16.346 1.00 71.50 364 SER A N 1
ATOM 2727 C CA . SER A 1 364 ? -0.015 25.687 -15.415 1.00 71.50 364 SER A CA 1
ATOM 2728 C C . SER A 1 364 ? -0.313 25.366 -13.947 1.00 71.50 364 SER A C 1
ATOM 2730 O O . SER A 1 364 ? 0.550 25.575 -13.094 1.00 71.50 364 SER A O 1
ATOM 2732 N N . ALA A 1 365 ? -1.515 24.878 -13.627 1.00 74.94 365 ALA A N 1
ATOM 2733 C CA . ALA A 1 365 ? -1.886 24.537 -12.263 1.00 74.94 365 ALA A CA 1
ATOM 2734 C C . ALA A 1 365 ? -1.090 23.319 -11.783 1.00 74.94 365 ALA A C 1
ATOM 2736 O O . ALA A 1 365 ? -0.968 22.319 -12.486 1.00 74.94 365 ALA A O 1
ATOM 2737 N N . SER A 1 366 ? -0.593 23.360 -10.545 1.00 74.88 366 SER A N 1
ATOM 2738 C CA . SER A 1 366 ? 0.172 22.247 -9.970 1.00 74.88 366 SER A CA 1
ATOM 2739 C C . SER A 1 366 ? -0.660 20.970 -9.802 1.00 74.88 366 SER A C 1
ATOM 2741 O O . SER A 1 366 ? -0.089 19.893 -9.647 1.00 74.88 366 SER A O 1
ATOM 2743 N N . THR A 1 367 ? -1.988 21.071 -9.823 1.00 79.00 367 THR A N 1
ATOM 2744 C CA . THR A 1 367 ? -2.948 19.957 -9.813 1.00 79.00 367 THR A CA 1
ATOM 2745 C C . THR A 1 367 ? -3.157 19.336 -11.196 1.00 79.00 367 THR A C 1
ATOM 2747 O O . THR A 1 367 ? -3.628 18.204 -11.279 1.00 79.00 367 THR A O 1
ATOM 2750 N N . HIS A 1 368 ? -2.750 20.023 -12.271 1.00 88.31 368 HIS A N 1
ATOM 2751 C CA . HIS A 1 368 ? -2.852 19.513 -13.632 1.00 88.31 368 HIS A CA 1
ATOM 2752 C C . HIS A 1 368 ? -1.767 18.443 -13.900 1.00 88.31 368 HIS A C 1
ATOM 2754 O O . HIS A 1 368 ? -0.585 18.691 -13.632 1.00 88.31 368 HIS A O 1
ATOM 2760 N N . PRO A 1 369 ? -2.112 17.279 -14.490 1.00 91.25 369 PRO A N 1
ATOM 2761 C CA . PRO A 1 369 ? -1.175 16.176 -14.720 1.00 91.25 369 PRO A CA 1
ATOM 2762 C C . PRO A 1 369 ? 0.076 16.572 -15.510 1.00 91.25 369 PRO A C 1
ATOM 2764 O O . PRO A 1 369 ? 1.181 16.231 -15.104 1.00 91.25 369 PRO A O 1
ATOM 2767 N N . ILE A 1 370 ? -0.082 17.333 -16.603 1.00 91.81 370 ILE A N 1
ATOM 2768 C CA . ILE A 1 370 ? 1.046 17.782 -17.444 1.00 91.81 370 ILE A CA 1
ATOM 2769 C C . ILE A 1 370 ? 2.041 18.640 -16.650 1.00 91.81 370 ILE A C 1
ATOM 2771 O O . ILE A 1 370 ? 3.235 18.344 -16.661 1.00 91.81 370 ILE A O 1
ATOM 2775 N N . ALA A 1 371 ? 1.585 19.700 -15.967 1.00 91.00 371 ALA A N 1
ATOM 2776 C CA . ALA A 1 371 ? 2.479 20.544 -15.170 1.00 91.00 371 ALA A CA 1
ATOM 2777 C C . ALA A 1 371 ? 3.150 19.748 -14.054 1.00 91.00 371 ALA A C 1
ATOM 2779 O O . ALA A 1 371 ? 4.349 19.910 -13.828 1.00 91.00 371 ALA A O 1
ATOM 2780 N N . ARG A 1 372 ? 2.403 18.859 -13.387 1.00 92.44 372 ARG A N 1
ATOM 2781 C CA . ARG A 1 372 ? 2.959 18.010 -12.335 1.00 92.44 372 ARG A CA 1
ATOM 2782 C C . ARG A 1 372 ? 4.048 17.083 -12.873 1.00 92.44 372 ARG A C 1
ATOM 2784 O O . ARG A 1 372 ? 5.127 17.041 -12.291 1.00 92.44 372 ARG A O 1
ATOM 2791 N N . ALA A 1 373 ? 3.798 16.384 -13.977 1.00 94.19 373 ALA A N 1
ATOM 2792 C CA . ALA A 1 373 ? 4.774 15.479 -14.576 1.00 94.19 373 ALA A CA 1
ATOM 2793 C C . ALA A 1 373 ? 6.029 16.226 -15.047 1.00 94.19 373 ALA A C 1
ATOM 2795 O O . ALA A 1 373 ? 7.136 15.793 -14.748 1.00 94.19 373 ALA A O 1
ATOM 2796 N N . LYS A 1 374 ? 5.873 17.407 -15.662 1.00 93.00 374 LYS A N 1
ATOM 2797 C CA . LYS A 1 374 ? 7.000 18.271 -16.056 1.00 93.00 374 LYS A CA 1
ATOM 2798 C C . LYS A 1 374 ? 7.825 18.771 -14.873 1.00 93.00 374 LYS A C 1
ATOM 2800 O O . LYS A 1 374 ? 9.043 18.853 -14.977 1.00 93.00 374 LYS A O 1
ATOM 2805 N N . ALA A 1 375 ? 7.186 19.104 -13.752 1.00 93.00 375 ALA A N 1
ATOM 2806 C CA . ALA A 1 375 ? 7.897 19.492 -12.534 1.00 93.00 375 ALA A CA 1
ATOM 2807 C C . ALA A 1 375 ? 8.659 18.305 -11.914 1.00 93.00 375 ALA A C 1
ATOM 2809 O O . ALA A 1 375 ? 9.752 18.470 -11.364 1.00 93.00 375 ALA A O 1
ATOM 2810 N N . LEU A 1 376 ? 8.097 17.096 -12.017 1.00 94.88 376 LEU A N 1
ATOM 2811 C CA . LEU A 1 376 ? 8.727 15.877 -11.522 1.00 94.88 376 LEU A CA 1
ATOM 2812 C C . LEU A 1 376 ? 9.881 15.425 -12.416 1.00 94.88 376 LEU A C 1
ATOM 2814 O O . LEU A 1 376 ? 10.945 15.154 -11.872 1.00 94.88 376 LEU A O 1
ATOM 2818 N N . ALA A 1 377 ? 9.726 15.404 -13.741 1.00 94.38 377 ALA A N 1
ATOM 2819 C CA . ALA A 1 377 ? 10.788 15.126 -14.712 1.00 94.38 377 ALA A CA 1
ATOM 2820 C C . ALA A 1 377 ? 11.729 13.980 -14.284 1.00 94.38 377 ALA A C 1
ATOM 2822 O O . ALA A 1 377 ? 12.947 14.151 -14.250 1.00 94.38 377 ALA A O 1
ATOM 2823 N N . SER A 1 378 ? 11.166 12.844 -13.861 1.00 94.62 378 SER A N 1
ATOM 2824 C CA . SER A 1 378 ? 11.925 11.759 -13.233 1.00 94.62 378 SER A CA 1
ATOM 2825 C C . SER A 1 378 ? 11.522 10.384 -13.750 1.00 94.62 378 SER A C 1
ATOM 2827 O O . SER A 1 378 ? 10.336 10.069 -13.856 1.00 94.62 378 SER A O 1
ATOM 2829 N N . GLN A 1 379 ? 12.533 9.544 -13.982 1.00 92.62 379 GLN A N 1
ATOM 2830 C CA . GLN A 1 379 ? 12.370 8.130 -14.333 1.00 92.62 379 GLN A CA 1
ATOM 2831 C C . GLN A 1 379 ? 11.903 7.250 -13.163 1.00 92.62 379 GLN A C 1
ATOM 2833 O O . GLN A 1 379 ? 11.494 6.107 -13.362 1.00 92.62 379 GLN A O 1
ATOM 2838 N N . ASP A 1 380 ? 11.964 7.789 -11.944 1.00 95.62 380 ASP A N 1
ATOM 2839 C CA . ASP A 1 380 ? 11.617 7.084 -10.710 1.00 95.62 380 ASP A CA 1
ATOM 2840 C C . ASP A 1 380 ? 10.185 7.360 -10.255 1.00 95.62 380 ASP A C 1
ATOM 2842 O O . ASP A 1 380 ? 9.695 6.709 -9.336 1.00 95.62 380 ASP A O 1
ATOM 2846 N N . ILE A 1 381 ? 9.501 8.316 -10.890 1.00 97.38 381 ILE A N 1
ATOM 2847 C CA . ILE A 1 381 ? 8.134 8.691 -10.536 1.00 97.38 381 ILE A CA 1
ATOM 2848 C C . ILE A 1 381 ? 7.181 8.295 -11.657 1.00 97.38 381 ILE A C 1
ATOM 2850 O O . ILE A 1 381 ? 7.319 8.747 -12.794 1.00 97.38 381 ILE A O 1
ATOM 2854 N N . ILE A 1 382 ? 6.179 7.493 -11.309 1.00 97.25 382 ILE A N 1
ATOM 2855 C CA . ILE A 1 382 ? 5.049 7.149 -12.162 1.00 97.25 382 ILE A CA 1
ATOM 2856 C C . ILE A 1 382 ? 3.839 7.940 -11.667 1.00 97.25 382 ILE A C 1
ATOM 2858 O O . ILE A 1 382 ? 3.384 7.768 -10.532 1.00 97.25 382 ILE A O 1
ATOM 2862 N N . LEU A 1 383 ? 3.319 8.819 -12.525 1.00 96.75 383 LEU A N 1
ATOM 2863 C CA . LEU A 1 383 ? 2.213 9.714 -12.199 1.00 96.75 383 LEU A CA 1
ATOM 2864 C C . LEU A 1 383 ? 0.962 9.356 -13.006 1.00 96.75 383 LEU A C 1
ATOM 2866 O O . LEU A 1 383 ? 0.898 9.607 -14.208 1.00 96.75 383 LEU A O 1
ATOM 2870 N N . ALA A 1 384 ? -0.059 8.839 -12.326 1.00 95.69 384 ALA A N 1
ATOM 2871 C CA . ALA A 1 384 ? -1.385 8.637 -12.893 1.00 95.69 384 ALA A CA 1
ATOM 2872 C C . ALA A 1 384 ? -2.140 9.972 -13.029 1.00 95.69 384 ALA A C 1
ATOM 2874 O O . ALA A 1 384 ? -2.280 10.733 -12.065 1.00 95.69 384 ALA A O 1
ATOM 2875 N N . GLY A 1 385 ? -2.641 10.254 -14.232 1.00 92.31 385 GLY A N 1
ATOM 2876 C CA . GLY A 1 385 ? -3.261 11.537 -14.566 1.00 92.31 385 GLY A CA 1
ATOM 2877 C C . GLY A 1 385 ? -4.750 11.654 -14.237 1.00 92.31 385 GLY A C 1
ATOM 2878 O O . GLY A 1 385 ? -5.243 12.768 -14.089 1.00 92.31 385 GLY A O 1
ATOM 2879 N N . HIS A 1 386 ? -5.478 10.541 -14.129 1.00 90.94 386 HIS A N 1
ATOM 2880 C CA . HIS A 1 386 ? -6.915 10.559 -13.846 1.00 90.94 386 HIS A CA 1
ATOM 2881 C C . HIS A 1 386 ? -7.377 9.315 -13.078 1.00 90.94 386 HIS A C 1
ATOM 2883 O O . HIS A 1 386 ? -6.713 8.276 -13.058 1.00 90.94 386 HIS A O 1
ATOM 2889 N N . GLY A 1 387 ? -8.531 9.444 -12.437 1.00 91.25 387 GLY A N 1
ATOM 2890 C CA . GLY A 1 387 ? -9.212 8.408 -11.680 1.00 91.25 387 GLY A CA 1
ATOM 2891 C C . GLY A 1 387 ? -9.956 7.359 -12.507 1.00 91.25 387 GLY A C 1
ATOM 2892 O O . GLY A 1 387 ? -10.230 7.563 -13.694 1.00 91.25 387 GLY A O 1
ATOM 2893 N N . LEU A 1 388 ? -10.312 6.252 -11.848 1.00 91.75 388 LEU A N 1
ATOM 2894 C CA . LEU A 1 388 ? -11.186 5.179 -12.337 1.00 91.75 388 LEU A CA 1
ATOM 2895 C C . LEU A 1 388 ? -12.323 4.948 -11.335 1.00 91.75 388 LEU A C 1
ATOM 2897 O O . LEU A 1 388 ? -12.114 5.035 -10.125 1.00 91.75 388 LEU A O 1
ATOM 2901 N N . ASP A 1 389 ? -13.508 4.592 -11.829 1.00 89.75 389 ASP A N 1
ATOM 2902 C CA . ASP A 1 389 ? -14.654 4.150 -11.019 1.00 89.75 389 ASP A CA 1
ATOM 2903 C C . ASP A 1 389 ? -15.037 5.110 -9.875 1.00 89.75 389 ASP A C 1
ATOM 2905 O O . ASP A 1 389 ? -15.425 4.688 -8.789 1.00 89.75 389 ASP A O 1
ATOM 2909 N N . GLY A 1 390 ? -14.948 6.421 -10.130 1.00 84.12 390 GLY A N 1
ATOM 2910 C CA . GLY A 1 390 ? -15.324 7.467 -9.169 1.00 84.12 390 GLY A CA 1
ATOM 2911 C C . GLY A 1 390 ? -14.295 7.729 -8.061 1.00 84.12 390 GLY A C 1
ATOM 2912 O O . GLY A 1 390 ? -14.574 8.487 -7.136 1.00 84.12 390 GLY A O 1
ATOM 2913 N N . LEU A 1 391 ? -13.107 7.126 -8.146 1.00 88.25 391 LEU A N 1
ATOM 2914 C CA . LEU A 1 391 ? -11.986 7.354 -7.235 1.00 88.25 391 LEU A CA 1
ATOM 2915 C C . LEU A 1 391 ? -10.902 8.189 -7.918 1.00 88.25 391 LEU A C 1
ATOM 2917 O O . LEU A 1 391 ? -10.721 8.090 -9.126 1.00 88.25 391 LEU A O 1
ATOM 2921 N N . SER A 1 392 ? -10.126 8.955 -7.149 1.00 89.06 392 SER A N 1
ATOM 2922 C CA . SER A 1 392 ? -8.997 9.734 -7.681 1.00 89.06 392 SER A CA 1
ATOM 2923 C C . SER A 1 392 ? -7.889 8.842 -8.257 1.00 89.06 392 SER A C 1
ATOM 2925 O O . SER A 1 392 ? -7.796 7.652 -7.938 1.00 89.06 392 SER A O 1
ATOM 2927 N N . ALA A 1 393 ? -7.003 9.419 -9.075 1.00 92.31 393 ALA A N 1
ATOM 2928 C CA . ALA A 1 393 ? -5.912 8.693 -9.731 1.00 92.31 393 ALA A CA 1
ATOM 2929 C C . ALA A 1 393 ? -5.001 7.942 -8.741 1.00 92.31 393 ALA A C 1
ATOM 2931 O O . ALA A 1 393 ? -4.669 6.776 -8.961 1.00 92.31 393 ALA A O 1
ATOM 2932 N N . ALA A 1 394 ? -4.657 8.583 -7.616 1.00 92.19 394 ALA A N 1
ATOM 2933 C CA . ALA A 1 394 ? -3.822 7.996 -6.565 1.00 92.19 394 ALA A CA 1
ATOM 2934 C C . ALA A 1 394 ? -4.505 6.822 -5.838 1.00 92.19 394 ALA A C 1
ATOM 2936 O O . ALA A 1 394 ? -3.823 5.942 -5.317 1.00 92.19 394 ALA A O 1
ATOM 2937 N N . LEU A 1 395 ? -5.842 6.789 -5.810 1.00 91.94 395 LEU A N 1
ATOM 2938 C CA . LEU A 1 395 ? -6.622 5.726 -5.174 1.00 91.94 395 LEU A CA 1
ATOM 2939 C C . LEU A 1 395 ? -7.039 4.616 -6.137 1.00 91.94 395 LEU A C 1
ATOM 2941 O O . LEU A 1 395 ? -7.518 3.596 -5.657 1.00 91.94 395 LEU A O 1
ATOM 2945 N N . SER A 1 396 ? -6.885 4.790 -7.456 1.00 93.81 396 SER A N 1
ATOM 2946 C CA . SER A 1 396 ? -7.433 3.872 -8.467 1.00 93.81 396 SER A CA 1
ATOM 2947 C C . SER A 1 396 ? -6.460 3.476 -9.577 1.00 93.81 396 SER A C 1
ATOM 2949 O O . SER A 1 396 ? -5.951 2.359 -9.545 1.00 93.81 396 SER A O 1
ATOM 2951 N N . LEU A 1 397 ? -6.190 4.350 -10.552 1.00 95.38 397 LEU A N 1
ATOM 2952 C CA . LEU A 1 397 ? -5.338 4.015 -11.696 1.00 95.38 397 LEU A CA 1
ATOM 2953 C C . LEU A 1 397 ? -3.916 3.648 -11.257 1.00 95.38 397 LEU A C 1
ATOM 2955 O O . LEU A 1 397 ? -3.415 2.609 -11.672 1.00 95.38 397 LEU A O 1
ATOM 2959 N N . ALA A 1 398 ? -3.294 4.446 -10.382 1.00 96.31 398 ALA A N 1
ATOM 2960 C CA . ALA A 1 398 ? -1.955 4.151 -9.870 1.00 96.31 398 ALA A CA 1
ATOM 2961 C C . ALA A 1 398 ? -1.870 2.772 -9.174 1.00 96.31 398 ALA A C 1
ATOM 2963 O O . ALA A 1 398 ? -1.022 1.976 -9.578 1.00 96.31 398 ALA A O 1
ATOM 2964 N N . PRO A 1 399 ? -2.742 2.426 -8.198 1.00 95.81 399 PRO A N 1
ATOM 2965 C CA . PRO A 1 399 ? -2.726 1.092 -7.596 1.00 95.81 399 PRO A CA 1
ATOM 2966 C C . PRO A 1 399 ? -3.035 -0.045 -8.571 1.00 95.81 399 PRO A C 1
ATOM 2968 O O . PRO A 1 399 ? -2.419 -1.098 -8.450 1.00 95.81 399 PRO A O 1
ATOM 2971 N N . ARG A 1 400 ? -3.980 0.119 -9.513 1.00 94.56 400 ARG A N 1
ATOM 2972 C CA . ARG A 1 400 ? -4.291 -0.943 -10.494 1.00 94.56 400 ARG A CA 1
ATOM 2973 C C . ARG A 1 400 ? -3.120 -1.208 -11.427 1.00 94.56 400 ARG A C 1
ATOM 2975 O O . ARG A 1 400 ? -2.766 -2.362 -11.623 1.00 94.56 400 ARG A O 1
ATOM 2982 N N . ALA A 1 401 ? -2.512 -0.145 -11.950 1.00 94.31 401 ALA A N 1
ATOM 2983 C CA . ALA A 1 401 ? -1.352 -0.234 -12.823 1.00 94.31 401 ALA A CA 1
ATOM 2984 C C . ALA A 1 401 ? -0.152 -0.870 -12.113 1.00 94.31 401 ALA A C 1
ATOM 2986 O O . ALA A 1 401 ? 0.486 -1.760 -12.668 1.00 94.31 401 ALA A O 1
ATOM 2987 N N . LEU A 1 402 ? 0.114 -0.472 -10.864 1.00 94.19 402 LEU A N 1
ATOM 2988 C CA . LEU A 1 402 ? 1.120 -1.145 -10.046 1.00 94.19 402 LEU A CA 1
ATOM 2989 C C . LEU A 1 402 ? 0.748 -2.618 -9.822 1.00 94.19 402 LEU A C 1
ATOM 2991 O O . LEU A 1 402 ? 1.610 -3.480 -9.906 1.00 94.19 402 LEU A O 1
ATOM 2995 N N . GLY A 1 403 ? -0.528 -2.925 -9.588 1.00 91.12 403 GLY A N 1
ATOM 2996 C CA . GLY A 1 403 ? -1.008 -4.301 -9.488 1.00 91.12 403 GLY A CA 1
ATOM 2997 C C . GLY A 1 403 ? -0.659 -5.151 -10.707 1.00 91.12 403 GLY A C 1
ATOM 2998 O O . GLY A 1 403 ? -0.143 -6.244 -10.520 1.00 91.12 403 GLY A O 1
ATOM 2999 N N . GLU A 1 404 ? -0.865 -4.654 -11.928 1.00 88.38 404 GLU A N 1
ATOM 3000 C CA . GLU A 1 404 ? -0.449 -5.378 -13.144 1.00 88.38 404 GLU A CA 1
ATOM 3001 C C . GLU A 1 404 ? 1.063 -5.616 -13.176 1.00 88.38 404 GLU A C 1
ATOM 3003 O O . GLU A 1 404 ? 1.518 -6.741 -13.374 1.00 88.38 404 GLU A O 1
ATOM 3008 N N . VAL A 1 405 ? 1.850 -4.579 -12.876 1.00 86.94 405 VAL A N 1
ATOM 3009 C CA . VAL A 1 405 ? 3.315 -4.680 -12.808 1.00 86.94 405 VAL A CA 1
ATOM 3010 C C . VAL A 1 405 ? 3.774 -5.729 -11.792 1.00 86.94 405 VAL A C 1
ATOM 3012 O O . VAL A 1 405 ? 4.709 -6.466 -12.067 1.00 86.94 405 VAL A O 1
ATOM 3015 N N . LEU A 1 406 ? 3.123 -5.824 -10.629 1.00 84.62 406 LEU A N 1
ATOM 3016 C CA . LEU A 1 406 ? 3.482 -6.793 -9.586 1.00 84.62 406 LEU A CA 1
ATOM 3017 C C . LEU A 1 406 ? 2.972 -8.211 -9.854 1.00 84.62 406 LEU A C 1
ATOM 3019 O O . LEU A 1 406 ? 3.484 -9.163 -9.259 1.00 84.62 406 LEU A O 1
ATOM 3023 N N . ALA A 1 407 ? 1.891 -8.344 -10.625 1.00 79.56 407 ALA A N 1
ATOM 3024 C CA . ALA A 1 407 ? 1.337 -9.633 -11.028 1.00 79.56 407 ALA A CA 1
ATOM 3025 C C . ALA A 1 407 ? 2.216 -10.305 -12.083 1.00 79.56 407 ALA A C 1
ATOM 3027 O O . ALA A 1 407 ? 2.343 -11.529 -12.098 1.00 79.56 407 ALA A O 1
ATOM 3028 N N . ALA A 1 408 ? 2.825 -9.490 -12.936 1.00 73.94 408 ALA A N 1
ATOM 3029 C CA . ALA A 1 408 ? 3.754 -9.927 -13.949 1.00 73.94 408 ALA A CA 1
ATOM 3030 C C . ALA A 1 408 ? 5.215 -9.805 -13.472 1.00 73.94 408 ALA A C 1
ATOM 3032 O O . ALA A 1 408 ? 5.515 -9.421 -12.343 1.00 73.94 408 ALA A O 1
ATOM 3033 N N . ASP A 1 409 ? 6.142 -10.215 -14.324 1.00 71.56 409 ASP A N 1
ATOM 3034 C CA . ASP A 1 409 ? 7.581 -10.078 -14.105 1.00 71.56 409 ASP A CA 1
ATOM 3035 C C . ASP A 1 409 ? 8.069 -8.721 -14.672 1.00 71.56 409 ASP A C 1
ATOM 3037 O O . ASP A 1 409 ? 7.338 -8.047 -15.391 1.00 71.56 409 ASP A O 1
ATOM 3041 N N . THR A 1 410 ? 9.310 -8.309 -14.418 1.00 76.75 410 THR A N 1
ATOM 3042 C CA . THR A 1 410 ? 9.922 -7.048 -14.899 1.00 76.75 410 THR A CA 1
ATOM 3043 C C . THR A 1 410 ? 9.966 -6.901 -16.427 1.00 76.75 410 THR A C 1
ATOM 3045 O O . THR A 1 410 ? 10.273 -5.827 -16.939 1.00 76.75 410 THR A O 1
ATOM 3048 N N . THR A 1 411 ? 9.676 -7.974 -17.168 1.00 75.31 411 THR A N 1
ATOM 3049 C CA . THR A 1 411 ? 9.490 -7.982 -18.630 1.00 75.31 411 THR A CA 1
ATOM 3050 C C . THR A 1 411 ? 8.125 -7.467 -19.059 1.00 75.31 411 THR A C 1
ATOM 3052 O O . THR A 1 411 ? 7.865 -7.364 -20.254 1.00 75.31 411 THR A O 1
ATOM 3055 N N . HIS A 1 412 ? 7.234 -7.180 -18.115 1.00 79.44 412 HIS A N 1
ATOM 3056 C CA . HIS A 1 412 ? 5.885 -6.755 -18.425 1.00 79.44 412 HIS A CA 1
ATOM 3057 C C . HIS A 1 412 ? 5.833 -5.325 -18.942 1.00 79.44 412 HIS A C 1
ATOM 3059 O O . HIS A 1 412 ? 6.332 -4.386 -18.316 1.00 79.44 412 HIS A O 1
ATOM 3065 N N . ASN A 1 413 ? 5.153 -5.155 -20.071 1.00 82.81 413 ASN A N 1
ATOM 3066 C CA . ASN A 1 413 ? 4.854 -3.854 -20.633 1.00 82.81 413 ASN A CA 1
ATOM 3067 C C . ASN A 1 413 ? 3.403 -3.492 -20.314 1.00 82.81 413 ASN A C 1
ATOM 3069 O O . ASN A 1 413 ? 2.484 -4.031 -20.913 1.00 82.81 413 ASN A O 1
ATOM 3073 N N . LEU A 1 414 ? 3.212 -2.503 -19.439 1.00 87.00 414 LEU A N 1
ATOM 3074 C CA . LEU A 1 414 ? 1.890 -1.990 -19.055 1.00 87.00 414 LEU A CA 1
ATOM 3075 C C . LEU A 1 414 ? 1.099 -1.382 -20.239 1.00 87.00 414 LEU A C 1
ATOM 3077 O O . LEU A 1 414 ? -0.084 -1.064 -20.130 1.00 87.00 414 LEU A O 1
ATOM 3081 N N . THR A 1 415 ? 1.757 -1.128 -21.370 1.00 86.38 415 THR A N 1
ATOM 3082 C CA . THR A 1 415 ? 1.129 -0.542 -22.558 1.00 86.38 415 THR A CA 1
ATOM 3083 C C . THR A 1 415 ? -0.018 -1.417 -23.053 1.00 86.38 415 THR A C 1
ATOM 3085 O O . THR A 1 415 ? 0.157 -2.602 -23.296 1.00 86.38 415 THR A O 1
ATOM 3088 N N . ASN A 1 416 ? -1.181 -0.803 -23.273 1.00 86.00 416 ASN A N 1
ATOM 3089 C CA . ASN A 1 416 ? -2.401 -1.453 -23.748 1.00 86.00 416 ASN A CA 1
ATOM 3090 C C . ASN A 1 416 ? -3.062 -2.433 -22.756 1.00 86.00 416 ASN A C 1
ATOM 3092 O O . ASN A 1 416 ? -4.071 -3.045 -23.114 1.00 86.00 416 ASN A O 1
ATOM 3096 N N . ASP A 1 417 ? -2.593 -2.526 -21.510 1.00 86.81 417 ASP A N 1
ATOM 3097 C CA . ASP A 1 417 ? -3.255 -3.334 -20.481 1.00 86.81 417 ASP A CA 1
ATOM 3098 C C . ASP A 1 417 ? -4.655 -2.818 -20.165 1.00 86.81 417 ASP A C 1
ATOM 3100 O O . ASP A 1 417 ? -4.873 -1.614 -19.997 1.00 86.81 417 ASP A O 1
ATOM 3104 N N . ASN A 1 418 ? -5.612 -3.739 -20.042 1.00 88.38 418 ASN A N 1
ATOM 3105 C CA . ASN A 1 418 ? -6.976 -3.416 -19.642 1.00 88.38 418 ASN A CA 1
ATOM 3106 C C . ASN A 1 418 ? -7.048 -3.175 -18.132 1.00 88.38 418 ASN A C 1
ATOM 3108 O O . ASN A 1 418 ? -6.595 -3.997 -17.345 1.00 88.38 418 ASN A O 1
ATOM 3112 N N . MET A 1 419 ? -7.669 -2.076 -17.709 1.00 89.56 419 MET A N 1
ATOM 3113 C CA . MET A 1 419 ? -7.802 -1.719 -16.294 1.00 89.56 419 MET A CA 1
ATOM 3114 C C . MET A 1 419 ? -9.104 -2.198 -15.640 1.00 89.56 419 MET A C 1
ATOM 3116 O O . MET A 1 419 ? -9.326 -1.894 -14.463 1.00 89.56 419 MET A O 1
ATOM 3120 N N . ASP A 1 420 ? -9.963 -2.922 -16.370 1.00 86.94 420 ASP A N 1
ATOM 3121 C CA . ASP A 1 420 ? -11.260 -3.445 -15.901 1.00 86.94 420 ASP A CA 1
ATOM 3122 C C . ASP A 1 420 ? -12.101 -2.373 -15.181 1.00 86.94 420 ASP A C 1
ATOM 3124 O O . ASP A 1 420 ? -12.695 -2.592 -14.121 1.00 86.94 420 ASP A O 1
ATOM 3128 N N . ALA A 1 421 ? -12.062 -1.150 -15.713 1.00 90.12 421 ALA A N 1
ATOM 3129 C CA . ALA A 1 421 ? -12.823 -0.017 -15.209 1.00 90.12 421 ALA A CA 1
ATOM 3130 C C . ALA A 1 421 ? -14.155 0.102 -15.951 1.00 90.12 421 ALA A C 1
ATOM 3132 O O . ALA A 1 421 ? -14.240 -0.168 -17.148 1.00 90.12 421 ALA A O 1
ATOM 3133 N N . VAL A 1 422 ? -15.186 0.548 -15.240 1.00 90.06 422 VAL A N 1
ATOM 3134 C CA . VAL A 1 422 ? -16.498 0.865 -15.819 1.00 90.06 422 VAL A CA 1
ATOM 3135 C C . VAL A 1 422 ? -16.529 2.318 -16.281 1.00 90.06 422 VAL A C 1
ATOM 3137 O O . VAL A 1 422 ? -17.179 2.644 -17.271 1.00 90.06 422 VAL A O 1
ATOM 3140 N N . GLN A 1 423 ? -15.799 3.194 -15.590 1.00 89.00 423 GLN A N 1
ATOM 3141 C CA . GLN A 1 423 ? -15.693 4.609 -15.933 1.00 89.00 423 GLN A CA 1
ATOM 3142 C C . GLN A 1 423 ? -14.305 5.171 -15.623 1.00 89.00 423 GLN A C 1
ATOM 3144 O O . GLN A 1 423 ? -13.601 4.703 -14.725 1.00 89.00 423 GLN A O 1
ATOM 3149 N N . VAL A 1 424 ? -13.942 6.230 -16.341 1.00 89.44 424 VAL A N 1
ATOM 3150 C CA . VAL A 1 424 ? -12.729 7.024 -16.121 1.00 89.44 424 VAL A CA 1
ATOM 3151 C C . VAL A 1 424 ? -13.117 8.458 -15.801 1.00 89.44 424 VAL A C 1
ATOM 3153 O O . VAL A 1 424 ? -14.110 8.960 -16.320 1.00 89.44 424 VAL A O 1
ATOM 3156 N N . GLU A 1 425 ? -12.324 9.125 -14.965 1.00 86.38 425 GLU A N 1
ATOM 3157 C CA . GLU A 1 425 ? -12.524 10.544 -14.660 1.00 86.38 425 GLU A CA 1
ATOM 3158 C C . GLU A 1 425 ? -12.386 11.389 -15.934 1.00 86.38 425 GLU A C 1
ATOM 3160 O O . GLU A 1 425 ? -13.210 12.259 -16.162 1.00 86.38 425 GLU A O 1
ATOM 3165 N N . LYS A 1 426 ? -11.427 11.090 -16.824 1.00 87.00 426 LYS A N 1
ATOM 3166 C CA . LYS A 1 426 ? -11.280 11.791 -18.108 1.00 87.00 426 LYS A CA 1
ATOM 3167 C C . LYS A 1 426 ? -11.307 10.833 -19.296 1.00 87.00 426 LYS A C 1
ATOM 3169 O O . LYS A 1 426 ? -10.489 9.924 -19.388 1.00 87.00 426 LYS A O 1
ATOM 3174 N N . LEU A 1 427 ? -12.233 11.073 -20.227 1.00 85.75 427 LEU A N 1
ATOM 3175 C CA . LEU A 1 427 ? -12.362 10.310 -21.469 1.00 85.75 427 LEU A CA 1
ATOM 3176 C C . LEU A 1 427 ? -11.501 10.917 -22.581 1.00 85.75 427 LEU A C 1
ATOM 3178 O O . LEU A 1 427 ? -11.718 12.052 -23.012 1.00 85.75 427 LEU A O 1
ATOM 3182 N N . PHE A 1 428 ? -10.564 10.123 -23.096 1.00 83.81 428 PHE A N 1
ATOM 3183 C CA . PHE A 1 428 ? -9.818 10.440 -24.309 1.00 83.81 428 PHE A CA 1
ATOM 3184 C C . PHE A 1 428 ? -10.443 9.716 -25.502 1.00 83.81 428 PHE A C 1
ATOM 3186 O O . PHE A 1 428 ? -10.397 8.490 -25.596 1.00 83.81 428 PHE A O 1
ATOM 3193 N N . GLY A 1 429 ? -11.048 10.496 -26.398 1.00 72.12 429 GLY A N 1
ATOM 3194 C CA . GLY A 1 429 ? -11.597 10.043 -27.675 1.00 72.12 429 GLY A CA 1
ATOM 3195 C C . GLY A 1 429 ? -11.061 10.874 -28.840 1.00 72.12 429 GLY A C 1
ATOM 3196 O O . GLY A 1 429 ? -10.139 11.675 -28.680 1.00 72.12 429 GLY A O 1
ATOM 3197 N N . THR A 1 430 ? -11.667 10.729 -30.019 1.00 70.44 430 THR A N 1
ATOM 3198 C CA . THR A 1 430 ? -11.208 11.365 -31.267 1.00 70.44 430 THR A CA 1
ATOM 3199 C C . THR A 1 430 ? -11.106 12.891 -31.174 1.00 70.44 430 THR A C 1
ATOM 3201 O O . THR A 1 430 ? -10.191 13.475 -31.745 1.00 70.44 430 THR A O 1
ATOM 3204 N N . SER A 1 431 ? -12.004 13.539 -30.424 1.00 71.69 431 SER A N 1
ATOM 3205 C CA . SER A 1 431 ? -12.028 14.998 -30.246 1.00 71.69 431 SER A CA 1
ATOM 3206 C C . SER A 1 431 ? -10.901 15.538 -29.360 1.00 71.69 431 SER A C 1
ATOM 3208 O O . SER A 1 431 ? -10.545 16.704 -29.484 1.00 71.69 431 SER A O 1
ATOM 3210 N N . ASN A 1 432 ? -10.318 14.699 -28.495 1.00 79.50 432 ASN A N 1
ATOM 3211 C CA . ASN A 1 432 ? -9.328 15.105 -27.489 1.00 79.50 432 ASN A CA 1
ATOM 3212 C C . ASN A 1 432 ? -7.975 14.402 -27.708 1.00 79.50 432 ASN A C 1
ATOM 3214 O O . ASN A 1 432 ? -7.153 14.320 -26.795 1.00 79.50 432 ASN A O 1
ATOM 3218 N N . LYS A 1 433 ? -7.732 13.891 -28.924 1.00 83.25 433 LYS A N 1
ATOM 3219 C CA . LYS A 1 433 ? -6.513 13.149 -29.283 1.00 83.25 433 LYS A CA 1
ATOM 3220 C C . LYS A 1 433 ? -5.238 13.964 -29.042 1.00 83.25 433 LYS A C 1
ATOM 3222 O O . LYS A 1 433 ? -4.293 13.448 -28.459 1.00 83.25 433 LYS A O 1
ATOM 3227 N N . LEU A 1 434 ? -5.246 15.247 -29.410 1.00 87.44 434 LEU A N 1
ATOM 3228 C CA . LEU A 1 434 ? -4.115 16.153 -29.172 1.00 87.44 434 LEU A CA 1
ATOM 3229 C C . LEU A 1 434 ? -3.813 16.320 -27.679 1.00 87.44 434 LEU A C 1
ATOM 3231 O O . LEU A 1 434 ? -2.662 16.473 -27.289 1.00 87.44 434 LEU A O 1
ATOM 3235 N N . GLU A 1 435 ? -4.835 16.294 -26.822 1.00 87.38 435 GLU A N 1
ATOM 3236 C CA . GLU A 1 435 ? -4.617 16.363 -25.381 1.00 87.38 435 GLU A CA 1
ATOM 3237 C C . GLU A 1 435 ? -3.998 15.064 -24.853 1.00 87.38 435 GLU A C 1
ATOM 3239 O O . GLU A 1 435 ? -3.041 15.121 -24.085 1.00 87.38 435 GLU A O 1
ATOM 3244 N N . ALA A 1 436 ? -4.480 13.906 -25.316 1.00 88.31 436 ALA A N 1
ATOM 3245 C CA . ALA A 1 436 ? -3.892 12.608 -24.986 1.00 88.31 436 ALA A CA 1
ATOM 3246 C C . ALA A 1 436 ? -2.409 12.529 -25.396 1.00 88.31 436 ALA A C 1
ATOM 3248 O O . ALA A 1 436 ? -1.570 12.107 -24.604 1.00 88.31 436 ALA A O 1
ATOM 3249 N N . GLU A 1 437 ? -2.067 12.999 -26.599 1.00 89.81 437 GLU A N 1
ATOM 3250 C CA . GLU A 1 437 ? -0.680 13.081 -27.080 1.00 89.81 437 GLU A CA 1
ATOM 3251 C C . GLU A 1 437 ? 0.174 13.988 -26.182 1.00 89.81 437 GLU A C 1
ATOM 3253 O O . GLU A 1 437 ? 1.315 13.658 -25.860 1.00 89.81 437 GLU A O 1
ATOM 3258 N N . ARG A 1 438 ? -0.388 15.103 -25.702 1.00 90.44 438 ARG A N 1
ATOM 3259 C CA . ARG A 1 438 ? 0.311 16.015 -24.787 1.00 90.44 438 ARG A CA 1
ATOM 3260 C C . ARG A 1 438 ? 0.527 15.409 -23.406 1.00 90.44 438 ARG A C 1
ATOM 3262 O O . ARG A 1 438 ? 1.615 15.568 -22.858 1.00 90.44 438 ARG A O 1
ATOM 3269 N N . TRP A 1 439 ? -0.461 14.704 -22.856 1.00 91.88 439 TRP A N 1
ATOM 3270 C CA . TRP A 1 439 ? -0.308 13.952 -21.607 1.00 91.88 439 TRP A CA 1
ATOM 3271 C C . TRP A 1 439 ? 0.787 12.896 -21.737 1.00 91.88 439 TRP A C 1
ATOM 3273 O O . TRP A 1 439 ? 1.669 12.822 -20.882 1.00 91.88 439 TRP A O 1
ATOM 3283 N N . LEU A 1 440 ? 0.776 12.147 -22.841 1.00 90.75 440 LEU A N 1
ATOM 3284 C CA . LEU A 1 440 ? 1.781 11.129 -23.110 1.00 90.75 440 LEU A CA 1
ATOM 3285 C C . LEU A 1 440 ? 3.184 11.740 -23.211 1.00 90.75 440 LEU A C 1
ATOM 3287 O O . LEU A 1 440 ? 4.077 11.323 -22.479 1.00 90.75 440 LEU A O 1
ATOM 3291 N N . SER A 1 441 ? 3.338 12.804 -24.009 1.00 89.12 441 SER A N 1
ATOM 3292 C CA . SER A 1 441 ? 4.608 13.530 -24.181 1.00 89.12 441 SER A CA 1
ATOM 3293 C C . SER A 1 441 ? 5.163 14.136 -22.887 1.00 89.12 441 SER A C 1
ATOM 3295 O O . SER A 1 441 ? 6.355 14.401 -22.779 1.00 89.12 441 SER A O 1
ATOM 3297 N N . ALA A 1 442 ? 4.294 14.375 -21.901 1.00 91.25 442 ALA A N 1
ATOM 3298 C CA . ALA A 1 442 ? 4.672 14.884 -20.591 1.00 91.25 442 ALA A CA 1
ATOM 3299 C C . ALA A 1 442 ? 5.031 13.767 -19.596 1.00 91.25 442 ALA A C 1
ATOM 3301 O O . ALA A 1 442 ? 5.423 14.083 -18.475 1.00 91.25 442 ALA A O 1
ATOM 3302 N N . GLY A 1 443 ? 4.891 12.491 -19.968 1.00 93.69 443 GLY A N 1
ATOM 3303 C CA . GLY A 1 443 ? 5.169 11.345 -19.098 1.00 93.69 443 GLY A CA 1
ATOM 3304 C C . GLY A 1 443 ? 4.049 11.057 -18.094 1.00 93.69 443 GLY A C 1
ATOM 3305 O O . GLY A 1 443 ? 4.306 10.670 -16.954 1.00 93.69 443 GLY A O 1
ATOM 3306 N N . VAL A 1 444 ? 2.796 11.310 -18.481 1.00 94.56 444 VAL A N 1
ATOM 3307 C CA . VAL A 1 444 ? 1.618 11.022 -17.652 1.00 94.56 444 VAL A CA 1
ATOM 3308 C C . VAL A 1 444 ? 1.073 9.640 -18.003 1.00 94.56 444 VAL A C 1
ATOM 3310 O O . VAL A 1 444 ? 0.807 9.355 -19.168 1.00 94.56 444 VAL A O 1
ATOM 3313 N N . LEU A 1 445 ? 0.837 8.806 -16.990 1.00 95.56 445 LEU A N 1
ATOM 3314 C CA . LEU A 1 445 ? 0.148 7.526 -17.134 1.00 95.56 445 LEU A CA 1
ATOM 3315 C C . LEU A 1 445 ? -1.373 7.751 -17.148 1.00 95.56 445 LEU A C 1
ATOM 3317 O O . LEU A 1 445 ? -1.932 8.343 -16.222 1.00 95.56 445 LEU A O 1
ATOM 3321 N N . PHE A 1 446 ? -2.061 7.270 -18.181 1.00 94.44 446 PHE A N 1
ATOM 3322 C CA . PHE A 1 446 ? -3.517 7.388 -18.319 1.00 94.44 446 PHE A CA 1
ATOM 3323 C C . PHE A 1 446 ? -4.102 6.257 -19.172 1.00 94.44 446 PHE A C 1
ATOM 3325 O O . PHE A 1 446 ? -3.369 5.530 -19.849 1.00 94.44 446 PHE A O 1
ATOM 3332 N N . CYS A 1 447 ? -5.429 6.123 -19.146 1.00 92.69 447 CYS A N 1
ATOM 3333 C CA . CYS A 1 447 ? -6.164 5.170 -19.967 1.00 92.69 447 CYS A CA 1
ATOM 3334 C C . CYS A 1 447 ? -6.915 5.859 -21.105 1.00 92.69 447 CYS A C 1
ATOM 3336 O O . CYS A 1 447 ? -7.438 6.962 -20.964 1.00 92.69 447 CYS A O 1
ATOM 3338 N N . GLN A 1 448 ? -7.042 5.150 -22.218 1.00 89.50 448 GLN A N 1
ATOM 3339 C CA . GLN A 1 448 ? -7.885 5.516 -23.348 1.00 89.50 448 GLN A CA 1
ATOM 3340 C C . GLN A 1 448 ? -9.041 4.523 -23.490 1.00 89.50 448 GLN A C 1
ATOM 3342 O O . GLN A 1 448 ? -8.921 3.349 -23.134 1.00 89.50 448 GLN A O 1
ATOM 3347 N N . SER A 1 449 ? -10.169 4.996 -24.019 1.00 87.00 449 SER A N 1
ATOM 3348 C CA . SER A 1 449 ? -11.307 4.126 -24.319 1.00 87.00 449 SER A CA 1
ATOM 3349 C C . SER A 1 449 ? -11.024 3.295 -25.573 1.00 87.00 449 SER A C 1
ATOM 3351 O O . SER A 1 449 ? -10.584 3.818 -26.601 1.00 87.00 449 SER A O 1
ATOM 3353 N N . LYS A 1 450 ? -11.272 1.990 -25.479 1.00 83.69 450 LYS A N 1
ATOM 3354 C CA . LYS A 1 450 ? -11.213 1.005 -26.561 1.00 83.69 450 LYS A CA 1
ATOM 3355 C C . LYS A 1 450 ? -12.526 0.216 -26.584 1.00 83.69 450 LYS A C 1
ATOM 3357 O O . LYS A 1 450 ? -13.349 0.339 -25.679 1.00 83.69 450 LYS A O 1
ATOM 3362 N N . ALA A 1 451 ? -12.741 -0.571 -27.639 1.00 80.25 451 ALA A N 1
ATOM 3363 C CA . ALA A 1 451 ? -13.992 -1.309 -27.839 1.00 80.25 451 ALA A CA 1
ATOM 3364 C C . ALA A 1 451 ? -14.310 -2.297 -26.700 1.00 80.25 451 ALA A C 1
ATOM 3366 O O . ALA A 1 451 ? -15.473 -2.600 -26.457 1.00 80.25 451 ALA A O 1
ATOM 3367 N N . ASP A 1 452 ? -13.282 -2.778 -26.005 1.00 80.69 452 ASP A N 1
ATOM 3368 C CA . ASP A 1 452 ? -13.344 -3.801 -24.965 1.00 80.69 452 ASP A CA 1
ATOM 3369 C C . ASP A 1 452 ? -13.067 -3.268 -23.547 1.00 80.69 452 ASP A C 1
ATOM 3371 O O . ASP A 1 452 ? -12.988 -4.051 -22.601 1.00 80.69 452 ASP A O 1
ATOM 3375 N N . GLY A 1 453 ? -12.942 -1.947 -23.376 1.00 86.94 453 GLY A N 1
ATOM 3376 C CA . GLY A 1 453 ? -12.753 -1.321 -22.067 1.00 86.94 453 GLY A CA 1
ATOM 3377 C C . GLY A 1 453 ? -11.794 -0.136 -22.078 1.00 86.94 453 GLY A C 1
ATOM 3378 O O . GLY A 1 453 ? -11.550 0.500 -23.105 1.00 86.94 453 GLY A O 1
ATOM 3379 N N . PHE A 1 454 ? -11.252 0.183 -20.903 1.00 91.06 454 PHE A N 1
ATOM 3380 C CA . PHE A 1 454 ? -10.258 1.241 -20.736 1.00 91.06 454 PHE A CA 1
ATOM 3381 C C . PHE A 1 454 ? -8.872 0.629 -20.623 1.00 91.06 454 PHE A C 1
ATOM 3383 O O . PHE A 1 454 ? -8.582 -0.095 -19.671 1.00 91.06 454 PHE A O 1
ATOM 3390 N N . ARG A 1 455 ? -8.014 0.951 -21.589 1.00 90.00 455 ARG A N 1
ATOM 3391 C CA . ARG A 1 455 ? -6.663 0.401 -21.680 1.00 90.00 455 ARG A CA 1
ATOM 3392 C C . ARG A 1 455 ? -5.622 1.475 -21.416 1.00 90.00 455 ARG A C 1
ATOM 3394 O O . ARG A 1 455 ? -5.811 2.620 -21.830 1.00 90.00 455 ARG A O 1
ATOM 3401 N N . VAL A 1 456 ? -4.535 1.129 -20.732 1.00 90.81 456 VAL A N 1
ATOM 3402 C CA . VAL A 1 456 ? -3.396 2.038 -20.543 1.00 90.81 456 VAL A CA 1
ATOM 3403 C C . VAL A 1 456 ? -2.842 2.443 -21.900 1.00 90.81 456 VAL A C 1
ATOM 3405 O O . VAL A 1 456 ? -2.619 1.604 -22.768 1.00 90.81 456 VAL A O 1
ATOM 3408 N N . THR A 1 457 ? -2.619 3.740 -22.096 1.00 88.81 457 THR A N 1
ATOM 3409 C CA . THR A 1 457 ? -2.095 4.242 -23.369 1.00 88.81 457 THR A CA 1
ATOM 3410 C C . THR A 1 457 ? -0.663 3.773 -23.595 1.00 88.81 457 THR A C 1
ATOM 3412 O O . THR A 1 457 ? -0.374 3.228 -24.653 1.00 88.81 457 THR A O 1
ATOM 3415 N N . GLN A 1 458 ? 0.208 3.964 -22.602 1.00 88.69 458 GLN A N 1
ATOM 3416 C CA . GLN A 1 458 ? 1.595 3.505 -22.612 1.00 88.69 458 GLN A CA 1
ATOM 3417 C C . GLN A 1 458 ? 2.142 3.451 -21.179 1.00 88.69 458 GLN A C 1
ATOM 3419 O O . GLN A 1 458 ? 1.793 4.293 -20.348 1.00 88.69 458 GLN A O 1
ATOM 3424 N N . GLY A 1 459 ? 3.003 2.474 -20.888 1.00 90.12 459 GLY A N 1
ATOM 3425 C CA . GLY A 1 459 ? 3.681 2.330 -19.596 1.00 90.12 459 GLY A CA 1
ATOM 3426 C C . GLY A 1 459 ? 4.818 3.337 -19.403 1.00 90.12 459 GLY A C 1
ATOM 3427 O O . GLY A 1 459 ? 5.988 2.969 -19.521 1.00 90.12 459 GLY A O 1
ATOM 3428 N N . VAL A 1 460 ? 4.479 4.596 -19.107 1.00 93.00 460 VAL A N 1
ATOM 3429 C CA . VAL A 1 460 ? 5.443 5.707 -18.999 1.00 93.00 460 VAL A CA 1
ATOM 3430 C C . VAL A 1 460 ? 5.620 6.242 -17.578 1.00 93.00 460 VAL A C 1
ATOM 3432 O O . VAL A 1 460 ? 4.701 6.220 -16.760 1.00 93.00 460 VAL A O 1
ATOM 3435 N N . ASN A 1 461 ? 6.813 6.760 -17.300 1.00 95.19 461 ASN A N 1
ATOM 3436 C CA . ASN A 1 461 ? 7.142 7.544 -16.112 1.00 95.19 461 ASN A CA 1
ATOM 3437 C C . ASN A 1 461 ? 7.261 9.041 -16.472 1.00 95.19 461 ASN A C 1
ATOM 3439 O O . ASN A 1 461 ? 7.139 9.425 -17.634 1.00 95.19 461 ASN A O 1
ATOM 3443 N N . THR A 1 462 ? 7.512 9.899 -15.481 1.00 95.94 462 THR A N 1
ATOM 3444 C CA . THR A 1 462 ? 7.534 11.360 -15.680 1.00 95.94 462 THR A CA 1
ATOM 3445 C C . THR A 1 462 ? 8.789 11.909 -16.371 1.00 95.94 462 THR A C 1
ATOM 3447 O O . THR A 1 462 ? 8.952 13.125 -16.440 1.00 95.94 462 THR A O 1
ATOM 3450 N N . TYR A 1 463 ? 9.713 11.080 -16.858 1.00 94.00 463 TYR A N 1
ATOM 3451 C CA . TYR A 1 463 ? 10.902 11.547 -17.572 1.00 94.00 463 TYR A CA 1
ATOM 3452 C C . TYR A 1 463 ? 10.533 12.207 -18.917 1.00 94.00 463 TYR A C 1
ATOM 3454 O O . TYR A 1 463 ? 9.639 11.748 -19.626 1.00 94.00 463 TYR A O 1
ATOM 3462 N N . GLN A 1 464 ? 11.194 13.323 -19.249 1.00 88.25 464 GLN A N 1
ATOM 3463 C CA . GLN A 1 464 ? 10.737 14.236 -20.312 1.00 88.25 464 GLN A CA 1
ATOM 3464 C C . GLN A 1 464 ? 11.397 14.009 -21.677 1.00 88.25 464 GLN A C 1
ATOM 3466 O O . GLN A 1 464 ? 10.811 14.379 -22.693 1.00 88.25 464 GLN A O 1
ATOM 3471 N N . ASP A 1 465 ? 12.599 13.427 -21.738 1.00 84.12 465 ASP A N 1
ATOM 3472 C CA . ASP A 1 465 ? 13.218 13.119 -23.029 1.00 84.12 465 ASP A CA 1
ATOM 3473 C C . ASP A 1 465 ? 12.649 11.810 -23.581 1.00 84.12 465 ASP A C 1
ATOM 3475 O O . ASP A 1 465 ? 13.082 10.712 -23.233 1.00 84.12 465 ASP A O 1
ATOM 3479 N N . GLN A 1 466 ? 11.640 11.957 -24.439 1.00 78.38 466 GLN A N 1
ATOM 3480 C CA . GLN A 1 466 ? 10.941 10.849 -25.090 1.00 78.38 466 GLN A CA 1
ATOM 3481 C C . GLN A 1 466 ? 11.380 10.633 -26.542 1.00 78.38 466 GLN A C 1
ATOM 3483 O O . GLN A 1 466 ? 10.788 9.833 -27.261 1.00 78.38 466 GLN A O 1
ATOM 3488 N N . ASN A 1 467 ? 12.430 11.324 -27.001 1.00 76.75 467 ASN A N 1
ATOM 3489 C CA . ASN A 1 467 ? 12.904 11.190 -28.383 1.00 76.75 467 ASN A CA 1
ATOM 3490 C C . ASN A 1 467 ? 13.571 9.832 -28.648 1.00 76.75 467 ASN A C 1
ATOM 3492 O O . ASN A 1 467 ? 13.809 9.467 -29.800 1.00 76.75 467 ASN A O 1
ATOM 3496 N N . ARG A 1 468 ? 13.941 9.112 -27.584 1.00 72.50 468 ARG A N 1
ATOM 3497 C CA . ARG A 1 468 ? 14.565 7.789 -27.624 1.00 72.50 468 ARG A CA 1
ATOM 3498 C C . ARG A 1 468 ? 14.076 6.975 -26.439 1.00 72.50 468 ARG A C 1
ATOM 3500 O O . ARG A 1 468 ? 13.926 7.511 -25.347 1.00 72.50 468 ARG A O 1
ATOM 3507 N N . ASN A 1 469 ? 13.917 5.670 -26.638 1.00 75.19 469 ASN A N 1
ATOM 3508 C CA . ASN A 1 469 ? 13.529 4.754 -25.563 1.00 75.19 469 ASN A CA 1
ATOM 3509 C C . ASN A 1 469 ? 14.558 4.753 -24.420 1.00 75.19 469 ASN A C 1
ATOM 3511 O O . ASN A 1 469 ? 14.170 4.758 -23.258 1.00 75.19 469 ASN A O 1
ATOM 3515 N N . TRP A 1 470 ? 15.855 4.849 -24.731 1.00 77.94 470 TRP A N 1
ATOM 3516 C CA . TRP A 1 470 ? 16.926 4.987 -23.741 1.00 77.94 470 TRP A CA 1
ATOM 3517 C C . TRP A 1 470 ? 17.808 6.208 -24.028 1.00 77.94 470 TRP A C 1
ATOM 3519 O O . TRP A 1 470 ? 18.391 6.333 -25.111 1.00 77.94 470 TRP A O 1
ATOM 3529 N N . ASN A 1 471 ? 17.955 7.090 -23.040 1.00 74.81 471 ASN A N 1
ATOM 3530 C CA . ASN A 1 471 ? 18.917 8.182 -23.060 1.00 74.81 471 ASN A CA 1
ATOM 3531 C C . ASN A 1 471 ? 20.249 7.690 -22.471 1.00 74.81 471 ASN A C 1
ATOM 3533 O O . ASN A 1 471 ? 20.412 7.553 -21.258 1.00 74.81 471 ASN A O 1
ATOM 3537 N N . ALA A 1 472 ? 21.224 7.433 -23.345 1.00 69.88 472 ALA A N 1
ATOM 3538 C CA . ALA A 1 472 ? 22.540 6.930 -22.953 1.00 69.88 472 ALA A CA 1
ATOM 3539 C C . ALA A 1 472 ? 23.375 7.933 -22.130 1.00 69.88 472 ALA A C 1
ATOM 3541 O O . ALA A 1 472 ? 24.210 7.505 -21.334 1.00 69.88 472 ALA A O 1
ATOM 3542 N N . GLN A 1 473 ? 23.164 9.244 -22.305 1.00 71.56 473 GLN A N 1
ATOM 3543 C CA . GLN A 1 473 ? 23.907 10.284 -21.581 1.00 71.56 473 GLN A CA 1
ATOM 3544 C C . GLN A 1 473 ? 23.436 10.380 -20.130 1.00 71.56 473 GLN A C 1
ATOM 3546 O O . GLN A 1 473 ? 24.247 10.350 -19.207 1.00 71.56 473 GLN A O 1
ATOM 3551 N N . GLU A 1 474 ? 22.120 10.435 -19.936 1.00 73.56 474 GLU A N 1
ATOM 3552 C CA . GLU A 1 474 ? 21.493 10.539 -18.616 1.00 73.56 474 GLU A CA 1
ATOM 3553 C C . GLU A 1 474 ? 21.267 9.171 -17.956 1.00 73.56 474 GLU A C 1
ATOM 3555 O O . GLU A 1 474 ? 20.920 9.098 -16.779 1.00 73.56 474 GLU A O 1
ATOM 3560 N N . LYS A 1 475 ? 21.497 8.075 -18.698 1.00 79.94 475 LYS A N 1
ATOM 3561 C CA . LYS A 1 475 ? 21.235 6.684 -18.281 1.00 79.94 475 LYS A CA 1
ATOM 3562 C C . LYS A 1 475 ? 19.798 6.515 -17.780 1.00 79.94 475 LYS A C 1
ATOM 3564 O O . LYS A 1 475 ? 19.548 5.908 -16.731 1.00 79.94 475 LYS A O 1
ATOM 3569 N N . ALA A 1 476 ? 18.876 7.101 -18.536 1.00 82.38 476 ALA A N 1
ATOM 3570 C CA . ALA A 1 476 ? 17.482 7.261 -18.170 1.00 82.38 476 ALA A CA 1
ATOM 3571 C C . ALA A 1 476 ? 16.543 6.826 -19.296 1.00 82.38 476 ALA A C 1
ATOM 3573 O O . ALA A 1 476 ? 16.926 6.760 -20.463 1.00 82.38 476 ALA A O 1
ATOM 3574 N N . THR A 1 477 ? 15.301 6.524 -18.936 1.00 86.62 477 THR A N 1
ATOM 3575 C CA . THR A 1 477 ? 14.241 6.149 -19.874 1.00 86.62 477 THR A CA 1
ATOM 3576 C C . THR A 1 477 ? 12.898 6.636 -19.355 1.00 86.62 477 THR A C 1
ATOM 3578 O O . THR A 1 477 ? 12.675 6.677 -18.143 1.00 86.62 477 THR A O 1
ATOM 3581 N N . TYR A 1 478 ? 12.000 6.981 -20.277 1.00 86.62 478 TYR A N 1
ATOM 3582 C CA . TYR A 1 478 ? 10.610 7.295 -19.964 1.00 86.62 478 TYR A CA 1
ATOM 3583 C C . TYR A 1 478 ? 9.721 6.044 -19.861 1.00 86.62 478 TYR A C 1
ATOM 3585 O O . TYR A 1 478 ? 8.574 6.155 -19.440 1.00 86.62 478 TYR A O 1
ATOM 3593 N N . LEU A 1 479 ? 10.231 4.855 -20.207 1.00 89.19 479 LEU A N 1
ATOM 3594 C CA . LEU A 1 479 ? 9.489 3.592 -20.184 1.00 89.19 479 LEU A CA 1
ATOM 3595 C C . LEU A 1 479 ? 9.688 2.855 -18.854 1.00 89.19 479 LEU A C 1
ATOM 3597 O O . LEU A 1 479 ? 10.815 2.590 -18.432 1.00 89.19 479 LEU A O 1
ATOM 3601 N N . ILE A 1 480 ? 8.584 2.472 -18.207 1.00 90.00 480 ILE A N 1
ATOM 3602 C CA . ILE A 1 480 ? 8.605 1.794 -16.899 1.00 90.00 480 ILE A CA 1
ATOM 3603 C C . ILE A 1 480 ? 9.323 0.441 -16.993 1.00 90.00 480 ILE A C 1
ATOM 3605 O O . ILE A 1 480 ? 10.230 0.186 -16.201 1.00 90.00 480 ILE A O 1
ATOM 3609 N N . MET A 1 481 ? 8.962 -0.386 -17.981 1.00 86.69 481 MET A N 1
ATOM 3610 C CA . MET A 1 481 ? 9.537 -1.723 -18.187 1.00 86.69 481 MET A CA 1
ATOM 3611 C C . MET A 1 481 ? 11.058 -1.662 -18.369 1.00 86.69 481 MET A C 1
ATOM 3613 O O . MET A 1 481 ? 11.805 -2.339 -17.669 1.00 86.69 481 MET A O 1
ATOM 3617 N N . GLN A 1 482 ? 11.547 -0.792 -19.259 1.00 85.00 482 GLN A N 1
ATOM 3618 C CA . GLN A 1 482 ? 12.987 -0.667 -19.508 1.00 85.00 482 GLN A CA 1
ATOM 3619 C C . GLN A 1 482 ? 13.747 -0.197 -18.266 1.00 85.00 482 GLN A C 1
ATOM 3621 O O . GLN A 1 482 ? 14.855 -0.663 -18.004 1.00 85.00 482 GLN A O 1
ATOM 3626 N N . ARG A 1 483 ? 13.148 0.691 -17.460 1.00 88.44 483 ARG A N 1
ATOM 3627 C CA . ARG A 1 483 ? 13.742 1.107 -16.187 1.00 88.44 483 ARG A CA 1
ATOM 3628 C C . ARG A 1 483 ? 13.855 -0.063 -15.210 1.00 88.44 483 ARG A C 1
ATOM 3630 O O . ARG A 1 483 ? 14.902 -0.210 -14.580 1.00 88.44 483 ARG A O 1
ATOM 3637 N N . GLN A 1 484 ? 12.813 -0.887 -15.101 1.00 86.19 484 GLN A N 1
ATOM 3638 C CA . GLN A 1 484 ? 12.791 -2.058 -14.220 1.00 86.19 484 GLN A CA 1
ATOM 3639 C C . GLN A 1 484 ? 13.802 -3.119 -14.656 1.00 86.19 484 GLN A C 1
ATOM 3641 O O . GLN A 1 484 ? 14.589 -3.569 -13.828 1.00 86.19 484 GLN A O 1
ATOM 3646 N N . LEU A 1 485 ? 13.865 -3.441 -15.951 1.00 85.38 485 LEU A N 1
ATOM 3647 C CA . LEU A 1 485 ? 14.866 -4.358 -16.507 1.00 85.38 485 LEU A CA 1
ATOM 3648 C C . LEU A 1 485 ? 16.295 -3.867 -16.261 1.00 85.38 485 LEU A C 1
ATOM 3650 O O . LEU A 1 485 ? 17.174 -4.654 -15.915 1.00 85.38 485 LEU A O 1
ATOM 3654 N N . ALA A 1 486 ? 16.535 -2.560 -16.383 1.00 85.81 486 ALA A N 1
ATOM 3655 C CA . ALA A 1 486 ? 17.836 -1.977 -16.082 1.00 85.81 486 ALA A CA 1
ATOM 3656 C C . ALA A 1 486 ? 18.186 -2.044 -14.588 1.00 85.81 486 ALA A C 1
ATOM 3658 O O . ALA A 1 486 ? 19.355 -2.215 -14.232 1.00 85.81 486 ALA A O 1
ATOM 3659 N N . ASP A 1 487 ? 17.202 -1.911 -13.702 1.00 86.12 487 ASP A N 1
ATOM 3660 C CA . ASP A 1 487 ? 17.407 -2.037 -12.258 1.00 86.12 487 ASP A CA 1
ATOM 3661 C C . ASP A 1 487 ? 17.654 -3.492 -11.848 1.00 86.12 487 ASP A C 1
ATOM 3663 O O . ASP A 1 487 ? 18.570 -3.753 -11.062 1.00 86.12 487 ASP A O 1
ATOM 3667 N N . GLU A 1 488 ? 16.925 -4.435 -12.448 1.00 85.00 488 GLU A N 1
ATOM 3668 C CA . GLU A 1 488 ? 17.150 -5.872 -12.285 1.00 85.00 488 GLU A CA 1
ATOM 3669 C C . GLU A 1 488 ? 18.516 -6.294 -12.798 1.00 85.00 488 GLU A C 1
ATOM 3671 O O . GLU A 1 488 ? 19.268 -6.927 -12.061 1.00 85.00 488 GLU A O 1
ATOM 3676 N N . TRP A 1 489 ? 18.886 -5.885 -14.012 1.00 85.31 489 TRP A N 1
ATOM 3677 C CA . TRP A 1 489 ? 20.199 -6.182 -14.574 1.00 85.31 489 TRP A CA 1
ATOM 3678 C C . TRP A 1 489 ? 21.320 -5.775 -13.619 1.00 85.31 489 TRP A C 1
ATOM 3680 O O . TRP A 1 489 ? 22.223 -6.562 -13.342 1.00 85.31 489 TRP A O 1
ATOM 3690 N N . ASN A 1 490 ? 21.257 -4.552 -13.085 1.00 83.00 490 ASN A N 1
ATOM 3691 C CA . ASN A 1 490 ? 22.279 -4.049 -12.173 1.00 83.00 490 ASN A CA 1
ATOM 3692 C C . ASN A 1 490 ? 22.312 -4.813 -10.844 1.00 83.00 490 ASN A C 1
ATOM 3694 O O . ASN A 1 490 ? 23.399 -5.063 -10.318 1.00 83.00 490 ASN A O 1
ATOM 3698 N N . ALA A 1 491 ? 21.154 -5.171 -10.287 1.00 80.31 491 ALA A N 1
ATOM 3699 C CA . ALA A 1 491 ? 21.092 -5.937 -9.046 1.00 80.31 491 ALA A CA 1
ATOM 3700 C C . ALA A 1 491 ? 21.620 -7.363 -9.238 1.00 80.31 491 ALA A C 1
ATOM 3702 O O . ALA A 1 491 ? 22.479 -7.808 -8.478 1.00 80.31 491 ALA A O 1
ATOM 3703 N N . ASP A 1 492 ? 21.173 -8.042 -10.287 1.00 83.38 492 ASP A N 1
ATOM 3704 C CA . ASP A 1 492 ? 21.535 -9.429 -10.547 1.00 83.38 492 ASP A CA 1
ATOM 3705 C C . ASP A 1 492 ? 22.979 -9.564 -11.011 1.00 83.38 492 ASP A C 1
ATOM 3707 O O . ASP A 1 492 ? 23.650 -10.522 -10.638 1.00 83.38 492 ASP A O 1
ATOM 3711 N N . ALA A 1 493 ? 23.503 -8.581 -11.750 1.00 82.69 493 ALA A N 1
ATOM 3712 C CA . ALA A 1 493 ? 24.923 -8.530 -12.064 1.00 82.69 493 ALA A CA 1
ATOM 3713 C C . ALA A 1 493 ? 25.754 -8.459 -10.775 1.00 82.69 493 ALA A C 1
ATOM 3715 O O . ALA A 1 493 ? 26.713 -9.210 -10.639 1.00 82.69 493 ALA A O 1
ATOM 3716 N N . ARG A 1 494 ? 25.376 -7.620 -9.798 1.00 79.69 494 ARG A N 1
ATOM 3717 C CA . ARG A 1 494 ? 26.087 -7.542 -8.508 1.00 79.69 494 ARG A CA 1
ATOM 3718 C C . ARG A 1 494 ? 26.035 -8.868 -7.751 1.00 79.69 494 ARG A C 1
ATOM 3720 O O . ARG A 1 494 ? 27.086 -9.355 -7.350 1.00 79.69 494 ARG A O 1
ATOM 3727 N N . LEU A 1 495 ? 24.848 -9.465 -7.620 1.00 80.75 495 LEU A N 1
ATOM 3728 C CA . LEU A 1 495 ? 24.668 -10.768 -6.966 1.00 80.75 495 LEU A CA 1
ATOM 3729 C C . LEU A 1 495 ? 25.488 -11.865 -7.655 1.00 80.75 495 LEU A C 1
ATOM 3731 O O . LEU A 1 495 ? 26.126 -12.682 -6.998 1.00 80.75 495 LEU A O 1
ATOM 3735 N N . ASN A 1 496 ? 25.540 -11.846 -8.987 1.00 82.88 496 ASN A N 1
ATOM 3736 C CA . ASN A 1 496 ? 26.305 -12.810 -9.764 1.00 82.88 496 ASN A CA 1
ATOM 3737 C C . ASN A 1 496 ? 27.815 -12.737 -9.499 1.00 82.88 496 ASN A C 1
ATOM 3739 O O . ASN A 1 496 ? 28.486 -13.723 -9.772 1.00 82.88 496 ASN A O 1
ATOM 3743 N N . PHE A 1 497 ? 28.364 -11.632 -8.989 1.00 82.44 497 PHE A N 1
ATOM 3744 C CA . PHE A 1 497 ? 29.791 -11.515 -8.651 1.00 82.44 497 PHE A CA 1
ATOM 3745 C C . PHE A 1 497 ? 30.066 -11.449 -7.137 1.00 82.44 497 PHE A C 1
ATOM 3747 O O . PHE A 1 497 ? 31.228 -11.352 -6.746 1.00 82.44 497 PHE A O 1
ATOM 3754 N N . GLU A 1 498 ? 29.037 -11.497 -6.287 1.00 82.25 498 GLU A N 1
ATOM 3755 C CA . GLU A 1 498 ? 29.154 -11.249 -4.842 1.00 82.25 498 GLU A CA 1
ATOM 3756 C C . GLU A 1 498 ? 30.034 -12.282 -4.121 1.00 82.25 498 GLU A C 1
ATOM 3758 O O . GLU A 1 498 ? 30.855 -11.925 -3.280 1.00 82.25 498 GLU A O 1
ATOM 3763 N N . ASP A 1 499 ? 29.941 -13.555 -4.500 1.00 80.31 499 ASP A N 1
ATOM 3764 C CA . ASP A 1 499 ? 30.747 -14.656 -3.951 1.00 80.31 499 ASP A CA 1
ATOM 3765 C C . ASP A 1 499 ? 32.237 -14.585 -4.324 1.00 80.31 499 ASP A C 1
ATOM 3767 O O . ASP A 1 499 ? 33.057 -15.285 -3.733 1.00 80.31 499 ASP A O 1
ATOM 3771 N N . LEU A 1 500 ? 32.602 -13.751 -5.301 1.00 82.88 500 LEU A N 1
ATOM 3772 C CA . LEU A 1 500 ? 33.996 -13.502 -5.671 1.00 82.88 500 LEU A CA 1
ATOM 3773 C C . LEU A 1 500 ? 34.626 -12.374 -4.844 1.00 82.88 500 LEU A C 1
ATOM 3775 O O . LEU A 1 500 ? 35.821 -12.101 -4.983 1.00 82.88 500 LEU A O 1
ATOM 3779 N N . HIS A 1 501 ? 33.849 -11.704 -3.991 1.00 77.38 501 HIS A N 1
ATOM 3780 C CA . HIS A 1 501 ? 34.356 -10.643 -3.135 1.00 77.38 501 HIS A CA 1
ATOM 3781 C C . HIS A 1 501 ? 35.341 -11.202 -2.095 1.00 77.38 501 HIS A C 1
ATOM 3783 O O . HIS A 1 501 ? 35.038 -12.150 -1.374 1.00 77.38 501 HIS A O 1
ATOM 3789 N N . GLY A 1 502 ? 36.546 -10.626 -2.029 1.00 74.88 502 GLY A N 1
ATOM 3790 C CA . GLY A 1 502 ? 37.618 -11.091 -1.137 1.00 74.88 502 GLY A CA 1
ATOM 3791 C C . GLY A 1 502 ? 38.333 -12.370 -1.591 1.00 74.88 502 GLY A C 1
ATOM 3792 O O . GLY A 1 502 ? 39.172 -12.881 -0.856 1.00 74.88 502 GLY A O 1
ATOM 3793 N N . ALA A 1 503 ? 38.030 -12.894 -2.784 1.00 79.69 503 ALA A N 1
ATOM 3794 C CA . ALA A 1 503 ? 38.730 -14.051 -3.328 1.00 79.69 503 ALA A CA 1
ATOM 3795 C C . ALA A 1 503 ? 40.131 -13.672 -3.840 1.00 79.69 503 ALA A C 1
ATOM 3797 O O . ALA A 1 503 ? 40.283 -12.836 -4.737 1.00 79.69 503 ALA A O 1
ATOM 3798 N N . ASP A 1 504 ? 41.156 -14.351 -3.325 1.00 73.56 504 ASP A N 1
ATOM 3799 C CA . ASP A 1 504 ? 42.521 -14.230 -3.830 1.00 73.56 504 ASP A CA 1
ATOM 3800 C C . ASP A 1 504 ? 42.663 -14.968 -5.174 1.00 73.56 504 ASP A C 1
ATOM 3802 O O . ASP A 1 504 ? 42.218 -16.105 -5.332 1.00 73.56 504 ASP A O 1
ATOM 3806 N N . ASN A 1 505 ? 43.342 -14.345 -6.145 1.00 77.38 505 ASN A N 1
ATOM 3807 C CA . ASN A 1 505 ? 43.675 -14.913 -7.466 1.00 77.38 505 ASN A CA 1
ATOM 3808 C C . ASN A 1 505 ? 42.530 -15.030 -8.499 1.00 77.38 505 ASN A C 1
ATOM 3810 O O . ASN A 1 505 ? 42.480 -15.978 -9.285 1.00 77.38 505 ASN A O 1
ATOM 3814 N N . LEU A 1 506 ? 41.653 -14.025 -8.593 1.00 87.12 506 LEU A N 1
ATOM 3815 C CA . LEU A 1 506 ? 40.688 -13.920 -9.699 1.00 87.12 506 LEU A CA 1
ATOM 3816 C C . LEU A 1 506 ? 41.385 -13.724 -11.061 1.00 87.12 506 LEU A C 1
ATOM 3818 O O . LEU A 1 506 ? 42.124 -12.754 -11.262 1.00 87.12 506 LEU A O 1
ATOM 3822 N N . THR A 1 507 ? 41.110 -14.615 -12.019 1.00 89.69 507 THR A N 1
ATOM 3823 C CA . THR A 1 507 ? 41.673 -14.575 -13.382 1.00 89.69 507 THR A CA 1
ATOM 3824 C C . THR A 1 507 ? 40.712 -13.924 -14.379 1.00 89.69 507 THR A C 1
ATOM 3826 O O . THR A 1 507 ? 39.494 -14.010 -14.222 1.00 89.69 507 THR A O 1
ATOM 3829 N N . LEU A 1 508 ? 41.249 -13.341 -15.461 1.00 90.31 508 LEU A N 1
ATOM 3830 C CA . LEU A 1 508 ? 40.431 -12.799 -16.556 1.00 90.31 508 LEU A CA 1
ATOM 3831 C C . LEU A 1 508 ? 39.470 -13.857 -17.110 1.00 90.31 508 LEU A C 1
ATOM 3833 O O . LEU A 1 508 ? 38.303 -13.568 -17.325 1.00 90.31 508 LEU A O 1
ATOM 3837 N N . SER A 1 509 ? 39.943 -15.093 -17.297 1.00 92.19 509 SER A N 1
ATOM 3838 C CA . SER A 1 509 ? 39.128 -16.182 -17.846 1.00 92.19 509 SER A CA 1
ATOM 3839 C C . SER A 1 509 ? 37.904 -16.491 -16.984 1.00 92.19 509 SER A C 1
ATOM 3841 O O . SER A 1 509 ? 36.831 -16.740 -17.530 1.00 92.19 509 SER A O 1
ATOM 3843 N N . LEU A 1 510 ? 38.053 -16.470 -15.655 1.00 90.25 510 LEU A N 1
ATOM 3844 C CA . LEU A 1 510 ? 36.947 -16.707 -14.729 1.00 90.25 510 LEU A CA 1
ATOM 3845 C C . LEU A 1 510 ? 35.912 -15.579 -14.811 1.00 90.25 510 LEU A C 1
ATOM 3847 O O . LEU A 1 510 ? 34.722 -15.845 -14.964 1.00 90.25 510 LEU A O 1
ATOM 3851 N N . ILE A 1 511 ? 36.371 -14.324 -14.757 1.00 90.19 511 ILE A N 1
ATOM 3852 C CA . ILE A 1 511 ? 35.495 -13.147 -14.815 1.00 90.19 511 ILE A CA 1
ATOM 3853 C C . ILE A 1 511 ? 34.772 -13.068 -16.163 1.00 90.19 511 ILE A C 1
ATOM 3855 O O . ILE A 1 511 ? 33.555 -12.892 -16.190 1.00 90.19 511 ILE A O 1
ATOM 3859 N N . SER A 1 512 ? 35.486 -13.272 -17.273 1.00 91.00 512 SER A N 1
ATOM 3860 C CA . SER A 1 512 ? 34.909 -13.293 -18.620 1.00 91.00 512 SER A CA 1
ATOM 3861 C C . SER A 1 512 ? 33.890 -14.411 -18.793 1.00 91.00 512 SER A C 1
ATOM 3863 O O . SER A 1 512 ? 32.782 -14.154 -19.258 1.00 91.00 512 SER A O 1
ATOM 3865 N N . GLY A 1 513 ? 34.227 -15.640 -18.386 1.00 91.50 513 GLY A N 1
ATOM 3866 C CA . GLY A 1 513 ? 33.307 -16.775 -18.476 1.00 91.50 513 GLY A CA 1
ATOM 3867 C C . GLY A 1 513 ? 32.015 -16.524 -17.699 1.00 91.50 513 GLY A C 1
ATOM 3868 O O . GLY A 1 513 ? 30.924 -16.768 -18.211 1.00 91.50 513 GLY A O 1
ATOM 3869 N N . ARG A 1 514 ? 32.127 -15.948 -16.498 1.00 90.88 514 ARG A N 1
ATOM 3870 C CA . ARG A 1 514 ? 30.978 -15.632 -15.646 1.00 90.88 514 ARG A CA 1
ATOM 3871 C C . ARG A 1 514 ? 30.134 -14.470 -16.176 1.00 90.88 514 ARG A C 1
ATOM 3873 O O . ARG A 1 514 ? 28.910 -14.543 -16.120 1.00 90.88 514 ARG A O 1
ATOM 3880 N N . ALA A 1 515 ? 30.762 -13.431 -16.730 1.00 89.31 515 ALA A N 1
ATOM 3881 C CA . ALA A 1 515 ? 30.062 -12.310 -17.360 1.00 89.31 515 ALA A CA 1
ATOM 3882 C C . ALA A 1 515 ? 29.264 -12.746 -18.601 1.00 89.31 515 ALA A C 1
ATOM 3884 O O . ALA A 1 515 ? 28.122 -12.321 -18.776 1.00 89.31 515 ALA A O 1
ATOM 3885 N N . VAL A 1 516 ? 29.844 -13.613 -19.440 1.00 91.44 516 VAL A N 1
ATOM 3886 C CA . VAL A 1 516 ? 29.179 -14.159 -20.634 1.00 91.44 516 VAL A CA 1
ATOM 3887 C C . VAL A 1 516 ? 28.045 -15.106 -20.249 1.00 91.44 516 VAL A C 1
ATOM 3889 O O . VAL A 1 516 ? 26.956 -14.996 -20.806 1.00 91.44 516 VAL A O 1
ATOM 3892 N N . ALA A 1 517 ? 28.263 -15.993 -19.273 1.00 90.44 517 ALA A N 1
ATOM 3893 C CA . ALA A 1 517 ? 27.220 -16.892 -18.782 1.00 90.44 517 ALA A CA 1
ATOM 3894 C C . ALA A 1 517 ? 26.020 -16.113 -18.224 1.00 90.44 517 ALA A C 1
ATOM 3896 O O . ALA A 1 517 ? 24.889 -16.382 -18.614 1.00 90.44 517 ALA A O 1
ATOM 3897 N N . PHE A 1 518 ? 26.268 -15.095 -17.392 1.00 88.88 518 PHE A N 1
ATOM 3898 C CA . PHE A 1 518 ? 25.223 -14.208 -16.875 1.00 88.88 518 PHE A CA 1
ATOM 3899 C C . PHE A 1 518 ? 24.420 -13.541 -17.995 1.00 88.88 518 PHE A C 1
ATOM 3901 O O . PHE A 1 518 ? 23.189 -13.591 -17.995 1.00 88.88 518 PHE A O 1
ATOM 3908 N N . ARG A 1 519 ? 25.118 -12.957 -18.977 1.00 89.88 519 ARG A N 1
ATOM 3909 C CA . ARG A 1 519 ? 24.484 -12.334 -20.141 1.00 89.88 519 ARG A CA 1
ATOM 3910 C C . ARG A 1 519 ? 23.607 -13.330 -20.897 1.00 89.88 519 ARG A C 1
ATOM 3912 O O . ARG A 1 519 ? 22.478 -12.987 -21.224 1.00 89.88 519 ARG A O 1
ATOM 3919 N N . ASN A 1 520 ? 24.102 -14.538 -21.171 1.00 88.56 520 ASN A N 1
ATOM 3920 C CA . ASN A 1 520 ? 23.348 -15.542 -21.927 1.00 88.56 520 ASN A CA 1
ATOM 3921 C C . ASN A 1 520 ? 22.081 -15.960 -21.184 1.00 88.56 520 ASN A C 1
ATOM 3923 O O . ASN A 1 520 ? 21.013 -15.933 -21.780 1.00 88.56 520 ASN A O 1
ATOM 3927 N N . THR A 1 521 ? 22.165 -16.191 -19.872 1.00 88.44 521 THR A N 1
ATOM 3928 C CA . THR A 1 521 ? 20.981 -16.465 -19.049 1.00 88.44 521 THR A CA 1
ATOM 3929 C C . THR A 1 521 ? 19.937 -15.353 -19.161 1.00 88.44 521 THR A C 1
ATOM 3931 O O . THR A 1 521 ? 18.747 -15.630 -19.260 1.00 88.44 521 THR A O 1
ATOM 3934 N N . LYS A 1 522 ? 20.348 -14.078 -19.164 1.00 82.75 522 LYS A N 1
ATOM 3935 C CA . LYS A 1 522 ? 19.410 -12.951 -19.289 1.00 82.75 522 LYS A CA 1
ATOM 3936 C C . LYS A 1 522 ? 18.800 -12.819 -20.687 1.00 82.75 522 LYS A C 1
ATOM 3938 O O . LYS A 1 522 ? 17.642 -12.416 -20.783 1.00 82.75 522 LYS A O 1
ATOM 3943 N N . VAL A 1 523 ? 19.536 -13.181 -21.737 1.00 83.69 523 VAL A N 1
ATOM 3944 C CA . VAL A 1 523 ? 18.995 -13.274 -23.103 1.00 83.69 523 VAL A CA 1
ATOM 3945 C C . VAL A 1 523 ? 17.986 -14.413 -23.213 1.00 83.69 523 VAL A C 1
ATOM 3947 O O . VAL A 1 523 ? 16.884 -14.191 -23.701 1.00 83.69 523 VAL A O 1
ATOM 3950 N N . ASP A 1 524 ? 18.314 -15.593 -22.686 1.00 81.25 524 ASP A N 1
ATOM 3951 C CA . ASP A 1 524 ? 17.434 -16.768 -22.718 1.00 81.25 524 ASP A CA 1
ATOM 3952 C C . ASP A 1 524 ? 16.117 -16.523 -21.960 1.00 81.25 524 ASP A C 1
ATOM 3954 O O . ASP A 1 524 ? 15.064 -17.032 -22.338 1.00 81.25 524 ASP A O 1
ATOM 3958 N N . LEU A 1 525 ? 16.161 -15.701 -20.905 1.00 79.56 525 LEU A N 1
ATOM 3959 C CA . LEU A 1 525 ? 14.985 -15.253 -20.152 1.00 79.56 525 LEU A CA 1
ATOM 3960 C C . LEU A 1 525 ? 14.213 -14.101 -20.827 1.00 79.56 525 LEU A C 1
ATOM 3962 O O . LEU A 1 525 ? 13.226 -13.629 -20.265 1.00 79.56 525 LEU A O 1
ATOM 3966 N N . GLY A 1 526 ? 14.666 -13.598 -21.980 1.00 78.06 526 GLY A N 1
ATOM 3967 C CA . GLY A 1 526 ? 14.045 -12.470 -22.684 1.00 78.06 526 GLY A CA 1
ATOM 3968 C C . GLY A 1 526 ? 14.147 -11.128 -21.947 1.00 78.06 526 GLY A C 1
ATOM 3969 O O . GLY A 1 526 ? 13.407 -10.197 -22.250 1.00 78.06 526 GLY A O 1
ATOM 3970 N N . LYS A 1 527 ? 15.047 -11.012 -20.962 1.00 81.44 527 LYS A N 1
ATOM 3971 C CA . LYS A 1 527 ? 15.241 -9.795 -20.148 1.00 81.44 527 LYS A CA 1
ATOM 3972 C C . LYS A 1 527 ? 16.039 -8.726 -20.884 1.00 81.44 527 LYS A C 1
ATOM 3974 O O . LYS A 1 527 ? 15.891 -7.535 -20.626 1.00 81.44 527 LYS A O 1
ATOM 3979 N N . VAL A 1 528 ? 16.916 -9.171 -21.775 1.00 81.00 528 VAL A N 1
ATOM 3980 C CA . VAL A 1 528 ? 17.757 -8.343 -22.638 1.00 81.00 528 VAL A CA 1
ATOM 3981 C C . VAL A 1 528 ? 17.829 -8.991 -24.019 1.00 81.00 528 VAL A C 1
ATOM 3983 O O . VAL A 1 528 ? 17.580 -10.187 -24.156 1.00 81.00 528 VAL A O 1
ATOM 3986 N N . THR A 1 529 ? 18.164 -8.220 -25.047 1.00 84.31 529 THR A N 1
ATOM 3987 C CA . THR A 1 529 ? 18.241 -8.719 -26.425 1.00 84.31 529 THR A CA 1
ATOM 3988 C C . THR A 1 529 ? 19.608 -9.331 -26.733 1.00 84.31 529 THR A C 1
ATOM 3990 O O . THR A 1 529 ? 20.593 -9.122 -26.012 1.00 84.31 529 THR A O 1
ATOM 3993 N N . GLU A 1 530 ? 19.692 -10.051 -27.855 1.00 85.88 530 GLU A N 1
ATOM 3994 C CA . GLU A 1 530 ? 20.944 -10.627 -28.360 1.00 85.88 530 GLU A CA 1
ATOM 3995 C C . GLU A 1 530 ? 22.021 -9.576 -28.693 1.00 85.88 530 GLU A C 1
ATOM 3997 O O . GLU A 1 530 ? 23.203 -9.908 -28.767 1.00 85.88 530 GLU A O 1
ATOM 4002 N N . GLU A 1 531 ? 21.656 -8.301 -28.826 1.00 84.94 531 GLU A N 1
ATOM 4003 C CA . GLU A 1 531 ? 22.609 -7.204 -29.034 1.00 84.94 531 GLU A CA 1
ATOM 4004 C C . GLU A 1 531 ? 23.410 -6.868 -27.765 1.00 84.94 531 GLU A C 1
ATOM 4006 O O . GLU A 1 531 ? 24.435 -6.193 -27.837 1.00 84.94 531 GLU A O 1
ATOM 4011 N N . THR A 1 532 ? 22.987 -7.363 -26.597 1.00 82.50 532 THR A N 1
ATOM 4012 C CA . THR A 1 532 ? 23.701 -7.140 -25.335 1.00 82.50 532 THR A CA 1
ATOM 4013 C C . THR A 1 532 ? 25.077 -7.796 -25.361 1.00 82.50 532 THR A C 1
ATOM 4015 O O . THR A 1 532 ? 25.190 -9.008 -25.572 1.00 82.50 532 THR A O 1
ATOM 4018 N N . THR A 1 533 ? 26.130 -7.030 -25.072 1.00 85.44 533 THR A N 1
ATOM 4019 C CA . THR A 1 533 ? 27.520 -7.510 -25.096 1.00 85.44 533 THR A CA 1
ATOM 4020 C C . THR A 1 533 ? 28.312 -7.094 -23.856 1.00 85.44 533 THR A C 1
ATOM 4022 O O . THR A 1 533 ? 27.960 -6.160 -23.136 1.00 85.44 533 THR A O 1
ATOM 4025 N N . VAL A 1 534 ? 29.398 -7.821 -23.577 1.00 85.12 534 VAL A N 1
ATOM 4026 C CA . VAL A 1 534 ? 30.407 -7.404 -22.593 1.00 85.12 534 VAL A CA 1
ATOM 4027 C C . VAL A 1 534 ? 31.377 -6.466 -23.306 1.00 85.12 534 VAL A C 1
ATOM 4029 O O . VAL A 1 534 ? 32.168 -6.917 -24.132 1.00 85.12 534 VAL A O 1
ATOM 4032 N N . SER A 1 535 ? 31.312 -5.172 -23.002 1.00 83.31 535 SER A N 1
ATOM 4033 C CA . SER A 1 535 ? 32.054 -4.141 -23.730 1.00 83.31 535 SER A CA 1
ATOM 4034 C C . SER A 1 535 ? 33.507 -4.020 -23.284 1.00 83.31 535 SER A C 1
ATOM 4036 O O . SER A 1 535 ? 34.394 -3.770 -24.100 1.00 83.31 535 SER A O 1
ATOM 4038 N N . SER A 1 536 ? 33.798 -4.250 -22.000 1.00 86.38 536 SER A N 1
ATOM 4039 C CA . SER A 1 536 ? 35.180 -4.393 -21.529 1.00 86.38 536 SER A CA 1
ATOM 4040 C C . SER A 1 536 ? 35.279 -5.136 -20.200 1.00 86.38 536 SER A C 1
ATOM 4042 O O . SER A 1 536 ? 34.377 -5.088 -19.367 1.00 86.38 536 SER A O 1
ATOM 4044 N N . ILE A 1 537 ? 36.417 -5.798 -19.980 1.00 87.50 537 ILE A N 1
ATOM 4045 C CA . ILE A 1 537 ? 36.812 -6.342 -18.678 1.00 87.50 537 ILE A CA 1
ATOM 4046 C C . ILE A 1 537 ? 38.216 -5.835 -18.379 1.00 87.50 537 ILE A C 1
ATOM 4048 O O . ILE A 1 537 ? 39.162 -6.136 -19.103 1.00 87.50 537 ILE A O 1
ATOM 4052 N N . THR A 1 538 ? 38.352 -5.044 -17.319 1.00 89.69 538 THR A N 1
ATOM 4053 C CA . THR A 1 538 ? 39.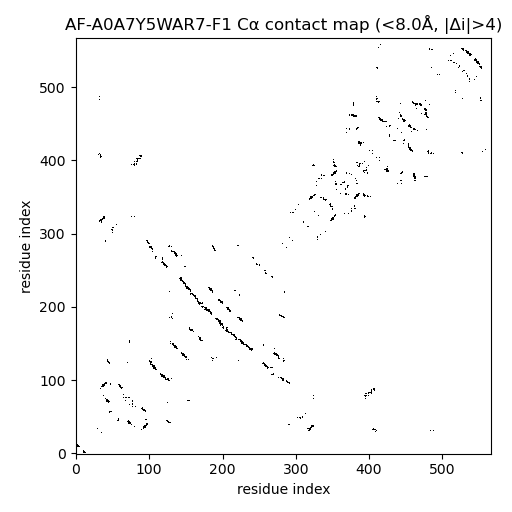611 -4.386 -16.957 1.00 89.69 538 THR A CA 1
ATOM 4054 C C . THR A 1 538 ? 39.978 -4.685 -15.512 1.00 89.69 538 THR A C 1
ATOM 4056 O O . THR A 1 538 ? 39.130 -4.650 -14.623 1.00 89.69 538 THR A O 1
ATOM 4059 N N . LYS A 1 539 ? 41.252 -5.004 -15.267 1.00 86.81 539 LYS A N 1
ATOM 4060 C CA . LYS A 1 539 ? 41.784 -5.144 -13.910 1.00 86.81 539 LYS A CA 1
ATOM 4061 C C . LYS A 1 539 ? 42.133 -3.756 -13.376 1.00 86.81 539 LYS A C 1
ATOM 4063 O O . LYS A 1 539 ? 42.859 -3.015 -14.032 1.00 86.81 539 LYS A O 1
ATOM 4068 N N . THR A 1 540 ? 41.609 -3.414 -12.210 1.00 84.00 540 THR A N 1
ATOM 4069 C CA . THR A 1 540 ? 41.888 -2.177 -11.477 1.00 84.00 540 THR A CA 1
ATOM 4070 C C . THR A 1 540 ? 42.714 -2.487 -10.228 1.00 84.00 540 THR A C 1
ATOM 4072 O O . THR A 1 540 ? 42.940 -3.648 -9.882 1.00 84.00 540 THR A O 1
ATOM 4075 N N . GLU A 1 541 ? 43.166 -1.443 -9.536 1.00 80.69 541 GLU A N 1
ATOM 4076 C CA . GLU A 1 541 ? 43.822 -1.563 -8.225 1.00 80.69 541 GLU A CA 1
ATOM 4077 C C . GLU A 1 541 ? 42.920 -2.212 -7.158 1.00 80.69 541 GLU A C 1
ATOM 4079 O O . GLU A 1 541 ? 43.420 -2.889 -6.266 1.00 80.69 541 GLU A O 1
ATOM 4084 N N . ASN A 1 542 ? 41.595 -2.086 -7.311 1.00 76.69 542 ASN A N 1
ATOM 4085 C CA . ASN A 1 542 ? 40.585 -2.558 -6.359 1.00 76.69 542 ASN A CA 1
ATOM 4086 C C . ASN A 1 542 ? 39.839 -3.823 -6.833 1.00 76.69 542 ASN A C 1
ATOM 4088 O O . ASN A 1 542 ? 38.813 -4.175 -6.257 1.00 76.69 542 ASN A O 1
ATOM 4092 N N . GLY A 1 543 ? 40.303 -4.496 -7.895 1.00 82.12 543 GLY A N 1
ATOM 4093 C CA . GLY A 1 543 ? 39.701 -5.742 -8.389 1.00 82.12 543 GLY A CA 1
ATOM 4094 C C . GLY A 1 543 ? 39.453 -5.765 -9.897 1.00 82.12 543 GLY A C 1
ATOM 4095 O O . GLY A 1 543 ? 40.251 -5.263 -10.682 1.00 82.12 543 GLY A O 1
ATOM 4096 N N . TRP A 1 544 ? 38.362 -6.397 -10.328 1.00 84.62 544 TRP A N 1
ATOM 4097 C CA . TRP A 1 544 ? 37.960 -6.459 -11.736 1.00 84.62 544 TRP A CA 1
ATOM 4098 C C . TRP A 1 544 ? 36.758 -5.552 -11.990 1.00 84.62 544 TRP A C 1
ATOM 4100 O O . TRP A 1 544 ? 35.788 -5.566 -11.237 1.00 84.62 544 TRP A O 1
ATOM 4110 N N . ARG A 1 545 ? 36.798 -4.792 -13.084 1.00 84.69 545 ARG A N 1
ATOM 4111 C CA . ARG A 1 545 ? 35.674 -4.008 -13.593 1.00 84.69 545 ARG A CA 1
ATOM 4112 C C . ARG A 1 545 ? 35.157 -4.653 -14.868 1.00 84.69 545 ARG A C 1
ATOM 4114 O O . ARG A 1 545 ? 35.908 -4.787 -15.832 1.00 84.69 545 ARG A O 1
ATOM 4121 N N . VAL A 1 546 ? 33.874 -4.996 -14.878 1.00 83.94 546 VAL A N 1
ATOM 4122 C CA . VAL A 1 546 ? 33.161 -5.464 -16.069 1.00 83.94 546 VAL A CA 1
ATOM 4123 C C . VAL A 1 546 ? 32.224 -4.355 -16.537 1.00 83.94 546 VAL A C 1
ATOM 4125 O O . VAL A 1 546 ? 31.499 -3.769 -15.734 1.00 83.94 546 VAL A O 1
ATOM 4128 N N . ALA A 1 547 ? 32.282 -4.033 -17.822 1.00 82.75 547 ALA A N 1
ATOM 4129 C CA . ALA A 1 547 ? 31.367 -3.122 -18.487 1.00 82.75 547 ALA A CA 1
ATOM 4130 C C . ALA A 1 547 ? 30.545 -3.900 -19.516 1.00 82.75 547 ALA A C 1
ATOM 4132 O O . ALA A 1 547 ? 31.064 -4.796 -20.186 1.00 82.75 547 ALA A O 1
ATOM 4133 N N . TRP A 1 548 ? 29.272 -3.541 -19.630 1.00 83.00 548 TRP A N 1
ATOM 4134 C CA . TRP A 1 548 ? 28.333 -4.122 -20.578 1.00 83.00 548 TRP A CA 1
ATOM 4135 C C . TRP A 1 548 ? 27.676 -3.020 -21.391 1.00 83.00 548 TRP A C 1
ATOM 4137 O O . TRP A 1 548 ? 27.350 -1.966 -20.841 1.00 83.00 548 TRP A O 1
ATOM 4147 N N . ASP A 1 549 ? 27.420 -3.324 -22.655 1.00 82.94 549 ASP A N 1
ATOM 4148 C CA . ASP A 1 549 ? 26.506 -2.565 -23.494 1.00 82.94 549 ASP A CA 1
ATOM 4149 C C . ASP A 1 549 ? 25.197 -3.358 -23.509 1.00 82.94 549 ASP A C 1
ATOM 4151 O O . ASP A 1 549 ? 25.113 -4.428 -24.113 1.00 82.94 549 ASP A O 1
ATOM 4155 N N . VAL A 1 550 ? 24.217 -2.902 -22.723 1.00 79.94 550 VAL A N 1
ATOM 4156 C CA . VAL A 1 550 ? 22.969 -3.633 -22.454 1.00 79.94 550 VAL A CA 1
ATOM 4157 C C . VAL A 1 550 ? 21.854 -3.108 -23.341 1.00 79.94 550 VAL A C 1
ATOM 4159 O O . VAL A 1 550 ? 21.597 -1.905 -23.370 1.00 79.94 550 VAL A O 1
ATOM 4162 N N . HIS A 1 551 ? 21.178 -4.021 -24.030 1.00 80.88 551 HIS A N 1
ATOM 4163 C CA . HIS A 1 551 ? 20.081 -3.727 -24.939 1.00 80.88 551 HIS A CA 1
ATOM 4164 C C . HIS A 1 551 ? 18.801 -4.365 -24.395 1.00 80.88 551 HIS A C 1
ATOM 4166 O O . HIS A 1 551 ? 18.731 -5.580 -24.214 1.00 80.88 551 HIS A O 1
ATOM 4172 N N . PHE A 1 552 ? 17.791 -3.546 -24.106 1.00 80.75 552 PHE A N 1
ATOM 4173 C CA . PHE A 1 552 ? 16.499 -4.007 -23.593 1.00 80.75 552 PHE A CA 1
ATOM 4174 C C . PHE A 1 552 ? 15.481 -4.163 -24.728 1.00 80.75 552 PHE A C 1
ATOM 4176 O O . PHE A 1 552 ? 15.563 -3.409 -25.702 1.00 80.75 552 PHE A O 1
ATOM 4183 N N . PRO A 1 553 ? 14.498 -5.072 -24.590 1.00 73.94 553 PRO A N 1
ATOM 4184 C CA . PRO A 1 553 ? 13.356 -5.135 -25.494 1.00 73.94 553 PRO A CA 1
ATOM 4185 C C . PRO A 1 553 ? 12.658 -3.773 -25.632 1.00 73.94 553 PRO A C 1
ATOM 4187 O O . PRO A 1 553 ? 12.588 -2.972 -24.686 1.00 73.94 553 PRO A O 1
ATOM 4190 N N . SER A 1 554 ? 12.158 -3.494 -26.830 1.00 67.00 554 SER A N 1
ATOM 4191 C CA . SER A 1 554 ? 11.391 -2.293 -27.139 1.00 67.00 554 SER A CA 1
ATOM 4192 C C . SER A 1 554 ? 9.925 -2.446 -26.709 1.00 67.00 554 SER A C 1
ATOM 4194 O O . SER A 1 554 ? 9.423 -3.554 -26.523 1.00 67.00 554 SER A O 1
ATOM 4196 N N . ALA A 1 555 ? 9.215 -1.323 -26.555 1.00 57.47 555 ALA A N 1
ATOM 4197 C CA . ALA A 1 555 ? 7.775 -1.344 -26.290 1.00 57.47 555 ALA A CA 1
ATOM 4198 C C . ALA A 1 555 ? 6.957 -1.910 -27.471 1.00 57.47 555 ALA A C 1
ATOM 4200 O O . ALA A 1 555 ? 5.828 -2.350 -27.257 1.00 57.47 555 ALA A O 1
ATOM 4201 N N . ASP A 1 556 ? 7.529 -1.916 -28.680 1.00 54.88 556 ASP A N 1
ATOM 4202 C CA . ASP A 1 556 ? 6.894 -2.403 -29.908 1.00 54.88 556 ASP A CA 1
ATOM 4203 C C . ASP A 1 556 ? 7.123 -3.909 -30.135 1.00 54.88 556 ASP A C 1
ATOM 4205 O O . ASP A 1 556 ? 6.445 -4.516 -30.964 1.00 54.88 556 ASP A O 1
ATOM 4209 N N . ASP A 1 557 ? 8.045 -4.533 -29.390 1.00 44.12 557 ASP A N 1
ATOM 4210 C CA . ASP A 1 557 ? 8.421 -5.941 -29.589 1.00 44.12 557 ASP A CA 1
ATOM 4211 C C . ASP A 1 557 ? 7.334 -6.913 -29.091 1.00 44.12 557 ASP A C 1
ATOM 4213 O O . ASP A 1 557 ? 7.254 -8.050 -29.556 1.00 44.12 557 ASP A O 1
ATOM 4217 N N . PHE A 1 558 ? 6.463 -6.470 -28.174 1.00 46.06 558 PHE A N 1
ATOM 4218 C CA . PHE A 1 558 ? 5.401 -7.284 -27.572 1.00 46.06 558 PHE A CA 1
ATOM 4219 C C . PHE A 1 558 ? 4.125 -6.457 -27.368 1.00 46.06 558 PHE A C 1
ATOM 4221 O O . PHE A 1 558 ? 3.862 -5.948 -26.281 1.00 46.06 558 PHE A O 1
ATOM 4228 N N . ILE A 1 559 ? 3.333 -6.307 -28.433 1.00 35.75 559 ILE A N 1
ATOM 4229 C CA . ILE A 1 559 ? 2.056 -5.568 -28.401 1.00 35.75 559 ILE A CA 1
ATOM 4230 C C . ILE A 1 559 ? 0.864 -6.507 -28.131 1.00 35.75 559 ILE A C 1
ATOM 4232 O O . ILE A 1 559 ? -0.103 -6.106 -27.486 1.00 35.75 559 ILE A O 1
ATOM 4236 N N . GLU A 1 560 ? 0.922 -7.759 -28.604 1.00 35.03 560 GLU A N 1
ATOM 4237 C CA . GLU A 1 560 ? -0.131 -8.765 -28.418 1.00 35.03 560 GLU A CA 1
ATOM 4238 C C . GLU A 1 560 ? 0.400 -10.177 -28.731 1.00 35.03 560 GLU A C 1
ATOM 4240 O O . GLU A 1 560 ? 1.087 -10.373 -29.735 1.00 35.03 560 GLU A O 1
ATOM 4245 N N . LEU A 1 561 ? 0.056 -11.179 -27.911 1.00 31.94 561 LEU A N 1
ATOM 4246 C CA . LEU A 1 561 ? 0.264 -12.595 -28.233 1.00 31.94 561 LEU A CA 1
ATOM 4247 C C . LEU A 1 561 ? -1.096 -13.247 -28.524 1.00 31.94 561 LEU A C 1
ATOM 4249 O O . LEU A 1 561 ? -1.801 -13.687 -27.617 1.00 31.94 561 LEU A O 1
ATOM 4253 N N . VAL A 1 562 ? -1.484 -13.304 -29.799 1.00 30.94 562 VAL A N 1
ATOM 4254 C CA . VAL A 1 562 ? -2.747 -13.933 -30.214 1.00 30.94 562 VAL A CA 1
ATOM 4255 C C . VAL A 1 562 ? -2.558 -15.445 -30.312 1.00 30.94 562 VAL A C 1
ATOM 4257 O O . VAL A 1 562 ? -1.931 -15.948 -31.244 1.00 30.94 562 VAL A O 1
ATOM 4260 N N . THR A 1 563 ? -3.132 -16.190 -29.365 1.00 25.98 563 THR A N 1
ATOM 4261 C CA . THR A 1 563 ? -3.206 -17.655 -29.447 1.00 25.98 563 THR A CA 1
ATOM 4262 C C . THR A 1 563 ? -4.554 -18.056 -30.034 1.00 25.98 563 THR A C 1
ATOM 4264 O O . THR A 1 563 ? -5.564 -18.095 -29.336 1.00 25.98 563 THR A O 1
ATOM 4267 N N . ASN A 1 564 ? -4.579 -18.370 -31.328 1.00 24.03 564 ASN A N 1
ATOM 4268 C CA . ASN A 1 564 ? -5.761 -18.946 -31.963 1.00 24.03 564 ASN A CA 1
ATOM 4269 C C . ASN A 1 564 ? -5.826 -20.444 -31.645 1.00 24.03 564 ASN A C 1
ATOM 4271 O O . ASN A 1 564 ? -5.135 -21.245 -32.273 1.00 24.03 564 ASN A O 1
ATOM 4275 N N . ILE A 1 565 ? -6.659 -20.829 -30.676 1.00 26.17 565 ILE A N 1
ATOM 4276 C CA . ILE A 1 565 ? -7.018 -22.236 -30.476 1.00 26.17 565 ILE A CA 1
ATOM 4277 C C . ILE A 1 565 ? -8.075 -22.575 -31.525 1.00 26.17 565 ILE A C 1
ATOM 4279 O O . ILE A 1 565 ? -9.251 -22.252 -31.372 1.00 26.17 565 ILE A O 1
ATOM 4283 N N . ILE A 1 566 ? -7.637 -23.182 -32.624 1.00 24.75 566 ILE A N 1
ATOM 4284 C CA . ILE A 1 566 ? -8.544 -23.771 -33.606 1.00 24.75 566 ILE A CA 1
ATOM 4285 C C . ILE A 1 566 ? -9.035 -25.087 -32.997 1.00 24.75 566 ILE A C 1
ATOM 4287 O O . ILE A 1 566 ? -8.220 -25.968 -32.717 1.00 24.75 566 ILE A O 1
ATOM 4291 N N . ALA A 1 567 ? -10.339 -25.167 -32.725 1.00 32.66 567 ALA A N 1
ATOM 4292 C CA . ALA A 1 567 ? -11.000 -26.387 -32.266 1.00 32.66 567 ALA A CA 1
ATOM 4293 C C . ALA A 1 567 ? -11.101 -27.429 -33.386 1.00 32.66 567 ALA A C 1
ATOM 4295 O O . ALA A 1 567 ? -11.370 -27.020 -34.543 1.00 32.66 567 ALA A O 1
#

Sequence (567 aa):
MGGILIDGKLVKLPGTYVTTKVQESGTPVFSNFNIAAIVGEHFMGPVYSATPDDIIEMIPAFSSPSEAARVYSEGDMITQFRQMRKKTTSPVLILGMGKVTKVSFTLVDDATPTPNDVVTLTSKLGGIPTNAIYMAITAVGNVKTVTITPPHLIKRLVADAASGAKVLKLTNVDGLYPGKTMFLSKSGTGTPASITIESVDSVNNTVTLTAAIGAAYSTANFSFIFDKDLSSQEKASFDTMTLEQFTNWINTNSRIFTAEIETGATTAPVAFAEKHVASITGATPATNTALVDADWLTFTDEFFGLAEAYYAASRLKIRHLLIKSTSATHHGYLKTMAANMRADGWPIQVWTGVALGDHNQAESASTHPIARAKALASQDIILAGHGLDGLSAALSLAPRALGEVLAADTTHNLTNDNMDAVQVEKLFGTSNKLEAERWLSAGVLFCQSKADGFRVTQGVNTYQDQNRNWNAQEKATYLIMQRQLADEWNADARLNFEDLHGADNLTLSLISGRAVAFRNTKVDLGKVTEETTVSSITKTENGWRVAWDVHFPSADDFIELVTNIIA

Foldseek 3Di:
DDFDDDPNDTDDDDDDDDPDDDDDDPDPPQDLQLAEEEEDAFQKAAAQDLDLPPLCRQWDWDQALQVVCLHRNDDLSSLLVVQLVVQASDTYTYHHFFQFWKWKDFFWDPVDPDTDTWKIKIWPMGHQQLLQKKWFFADDPLKTKIKIWGWANKWWFPFKAAFQDQKTATPFQPPHAAQDWKWKDFGFADDTDIWGFHGADRVRRMTGTPGTHHHIHGVQRRIIITDTHPVPMDMDMDSHDFSCNVQCCCCPPNNTIHMDTDPPHGGHGDGDDIDSSRPTDIGTCVSGDHDDLVSLLVCLVSVVSSQVSCCVVPVRGHAEYQYLDQDLSSLVSVLVSQVVCVVVLRHHAYFAEAQCDDVPDDCCDCRQLLNSLQVSQDLRYAYAGWAFPPDGRSSHVRSQLSSNPSNDDLQDWQAFAASPGPDIPDEDDPVCVVVVVSSVLQFHWYWYDDPVHTGIHGQFHSNRPAVDQADPVVRHGRHNSLVSLVSVLSVVVCVLCVVVVPPPPDDPVNVVVSVVVSVVVCCVVLSFHPVKDFPDWDQDPRGIDTDIDTHHDDSVNPPDDDDDPDD

Nearest PDB structures (foldseek):
  8q1i-assembly1_O  TM=6.076E-01  e=3.666E-20  Staphylococcus phage 812
  3hxl-assembly1_A  TM=6.777E-01  e=5.116E-17  Desulfitobacterium hafniense Y51
  3lml-assembly1_A  TM=6.972E-01  e=5.145E-13  Listeria innocua
  9ezm-assembly1_A  TM=6.520E-01  e=5.152E-12  Halogeometricum borinquense DSM 11551
  6gkw-assembly1_A  TM=7.574E-01  e=7.201E-08  Clostridioides difficile 630